Protein AF-A0A955VGW3-F1 (afdb_monomer)

Structure (mmCIF, N/CA/C/O backbone):
data_AF-A0A955VGW3-F1
#
_entry.id   AF-A0A955VGW3-F1
#
loop_
_atom_site.group_PDB
_atom_site.id
_atom_site.type_symbol
_atom_site.label_atom_id
_atom_site.label_alt_id
_atom_site.label_comp_id
_atom_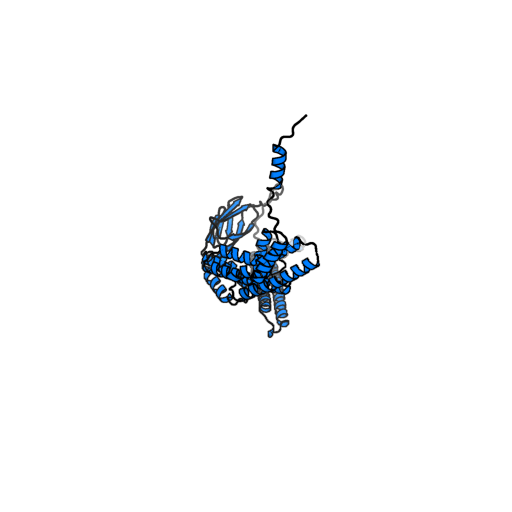site.label_asym_id
_atom_site.label_entity_id
_atom_site.label_seq_id
_atom_site.pdbx_PDB_ins_code
_atom_site.Cartn_x
_atom_site.Cartn_y
_atom_site.Cartn_z
_atom_site.occupancy
_atom_site.B_iso_or_equiv
_atom_site.auth_seq_id
_atom_site.auth_comp_id
_atom_site.auth_asym_id
_atom_site.auth_atom_id
_atom_site.pdbx_PDB_model_num
ATOM 1 N N . MET A 1 1 ? 86.461 21.185 -20.692 1.00 37.81 1 MET A N 1
ATOM 2 C CA . MET A 1 1 ? 85.484 20.681 -19.709 1.00 37.81 1 MET A CA 1
ATOM 3 C C . MET A 1 1 ? 84.380 19.924 -20.431 1.00 37.81 1 MET A C 1
ATOM 5 O O . MET A 1 1 ? 83.879 20.414 -21.428 1.00 37.81 1 MET A O 1
ATOM 9 N N . LEU A 1 2 ? 84.099 18.726 -19.913 1.00 38.25 2 LEU A N 1
ATOM 10 C CA . LEU A 1 2 ? 82.975 17.807 -20.135 1.00 38.25 2 LEU A CA 1
ATOM 11 C C . LEU A 1 2 ? 82.601 17.383 -21.570 1.00 38.25 2 LEU A C 1
ATOM 13 O O . LEU A 1 2 ? 81.795 17.998 -22.259 1.00 38.25 2 LEU A O 1
ATOM 17 N N . ARG A 1 3 ? 83.090 16.183 -21.918 1.00 46.25 3 ARG A N 1
ATOM 18 C CA . ARG A 1 3 ? 82.418 15.229 -22.808 1.00 46.25 3 ARG A CA 1
ATOM 19 C C . ARG A 1 3 ? 81.038 14.901 -22.223 1.00 46.25 3 ARG A C 1
ATOM 21 O O . ARG A 1 3 ? 80.956 14.165 -21.242 1.00 46.25 3 ARG A O 1
ATOM 28 N N . ILE A 1 4 ? 79.970 15.423 -22.820 1.00 45.78 4 ILE A N 1
ATOM 29 C CA . ILE A 1 4 ? 78.623 14.889 -22.592 1.00 45.78 4 ILE A CA 1
ATOM 30 C C . ILE A 1 4 ? 78.550 13.579 -23.374 1.00 45.78 4 ILE A C 1
ATOM 32 O O . ILE A 1 4 ? 78.709 13.530 -24.591 1.00 45.78 4 ILE A O 1
ATOM 36 N N . THR A 1 5 ? 78.439 12.503 -22.613 1.00 48.03 5 THR A N 1
ATOM 37 C CA . THR A 1 5 ? 78.493 11.114 -23.039 1.00 48.03 5 THR A CA 1
ATOM 38 C C . THR A 1 5 ? 77.333 10.759 -23.970 1.00 48.03 5 THR A C 1
ATOM 40 O O . THR A 1 5 ? 76.192 11.189 -23.794 1.00 48.03 5 THR A O 1
ATOM 43 N N . SER A 1 6 ? 77.630 9.895 -24.939 1.00 54.78 6 SER A N 1
ATOM 44 C CA . SER A 1 6 ? 76.727 9.282 -25.925 1.00 54.78 6 SER A CA 1
ATOM 45 C C . SER A 1 6 ? 75.498 8.562 -25.339 1.00 54.78 6 SER A C 1
ATOM 47 O O . SER A 1 6 ? 74.617 8.150 -26.089 1.00 54.78 6 SER A O 1
ATOM 49 N N . ALA A 1 7 ? 75.388 8.457 -24.013 1.00 50.22 7 ALA A N 1
ATOM 50 C CA . ALA A 1 7 ? 74.233 7.903 -23.318 1.00 50.22 7 ALA A CA 1
ATOM 51 C C . ALA A 1 7 ? 73.041 8.879 -23.235 1.00 50.22 7 ALA A C 1
ATOM 53 O O . ALA A 1 7 ? 71.896 8.433 -23.265 1.00 50.22 7 ALA A O 1
ATOM 54 N N . LEU A 1 8 ? 73.265 10.204 -23.190 1.00 46.81 8 LEU A N 1
ATOM 55 C CA . LEU A 1 8 ? 72.163 11.175 -23.058 1.00 46.81 8 LEU A CA 1
ATOM 56 C C . LEU A 1 8 ? 71.432 11.436 -24.388 1.00 46.81 8 LEU A C 1
ATOM 58 O O . LEU A 1 8 ? 70.220 11.647 -24.401 1.00 46.81 8 LEU A O 1
ATOM 62 N N . ALA A 1 9 ? 72.149 11.352 -25.513 1.00 46.56 9 ALA A N 1
ATOM 63 C CA . ALA A 1 9 ? 71.558 11.447 -26.850 1.00 46.56 9 ALA A CA 1
ATOM 64 C C . ALA A 1 9 ? 70.731 10.195 -27.197 1.00 46.56 9 ALA A C 1
ATOM 66 O O . ALA A 1 9 ? 69.656 10.310 -27.783 1.00 46.56 9 ALA A O 1
ATOM 67 N N . ALA A 1 10 ? 71.174 9.010 -26.758 1.00 46.72 10 ALA A N 1
ATOM 68 C CA . ALA A 1 10 ? 70.409 7.773 -26.895 1.00 46.72 10 ALA A CA 1
ATOM 69 C C . ALA A 1 10 ? 69.169 7.754 -25.979 1.00 46.72 10 ALA A C 1
ATOM 71 O O . ALA A 1 10 ? 68.106 7.308 -26.404 1.00 46.72 10 ALA A O 1
ATOM 72 N N . ALA A 1 11 ? 69.252 8.310 -24.764 1.00 45.69 11 ALA A N 1
ATOM 73 C CA . ALA A 1 11 ? 68.104 8.408 -23.860 1.00 45.69 11 ALA A CA 1
ATOM 74 C C . ALA A 1 11 ? 67.014 9.370 -24.373 1.00 45.69 11 ALA A C 1
ATOM 76 O O . ALA A 1 11 ? 65.832 9.063 -24.244 1.00 45.69 11 ALA A O 1
ATOM 77 N N . LEU A 1 12 ? 67.382 10.486 -25.019 1.00 46.25 12 LEU A N 1
ATOM 78 C CA . LEU A 1 12 ? 66.421 11.405 -25.649 1.00 46.25 12 LEU A CA 1
ATOM 79 C C . LEU A 1 12 ? 65.800 10.836 -26.936 1.00 46.25 12 LEU A C 1
ATOM 81 O O . LEU A 1 12 ? 64.633 11.105 -27.215 1.00 46.25 12 LEU A O 1
ATOM 85 N N . PHE A 1 13 ? 66.529 10.001 -27.683 1.00 44.50 13 PHE A N 1
ATOM 86 C CA . PHE A 1 13 ? 65.989 9.319 -28.866 1.00 44.50 13 PHE A CA 1
ATOM 87 C C . PHE A 1 13 ? 65.055 8.153 -28.494 1.00 44.50 13 PHE A C 1
ATOM 89 O O . PHE A 1 13 ? 64.045 7.930 -29.158 1.00 44.50 13 PHE A O 1
ATOM 96 N N . VAL A 1 14 ? 65.327 7.457 -27.382 1.00 45.41 14 VAL A N 1
ATOM 97 C CA . VAL A 1 14 ? 64.453 6.396 -26.849 1.00 45.41 14 VAL A CA 1
ATOM 98 C C . VAL A 1 14 ? 63.211 6.978 -26.153 1.00 45.41 14 VAL A C 1
ATOM 100 O O . VAL A 1 14 ? 62.120 6.442 -26.330 1.00 45.41 14 VAL A O 1
ATOM 103 N N . LEU A 1 15 ? 63.312 8.128 -25.469 1.00 40.94 15 LEU A N 1
ATOM 104 C CA . LEU A 1 15 ? 62.149 8.829 -24.891 1.00 40.94 15 LEU A CA 1
ATOM 105 C C . LEU A 1 15 ? 61.216 9.462 -25.940 1.00 40.94 15 LEU A C 1
ATOM 107 O O . LEU A 1 15 ? 60.044 9.692 -25.643 1.00 40.94 15 LEU A O 1
ATOM 111 N N . ALA A 1 16 ? 61.688 9.693 -27.169 1.00 38.00 16 ALA A N 1
ATOM 112 C CA . ALA A 1 16 ? 60.843 10.131 -28.282 1.00 38.00 16 ALA A CA 1
ATOM 113 C C . ALA A 1 16 ? 60.080 8.976 -28.968 1.00 38.00 16 ALA A C 1
ATOM 115 O O . ALA A 1 16 ? 59.099 9.232 -29.665 1.00 38.00 16 ALA A O 1
ATOM 116 N N . PHE A 1 17 ? 60.481 7.714 -28.752 1.00 42.09 17 PHE A N 1
ATOM 117 C CA . PHE A 1 17 ? 59.903 6.535 -29.420 1.00 42.09 17 PHE A CA 1
ATOM 118 C C . PHE A 1 17 ? 59.059 5.618 -28.521 1.00 42.09 17 PHE A C 1
ATOM 120 O O . PHE A 1 17 ? 58.492 4.637 -29.001 1.00 42.09 17 PHE A O 1
ATOM 127 N N . THR A 1 18 ? 58.897 5.954 -27.240 1.00 43.88 18 THR A N 1
ATOM 128 C CA . THR A 1 18 ? 57.990 5.251 -26.313 1.00 43.88 18 THR A CA 1
ATOM 129 C C . THR A 1 18 ? 56.827 6.123 -25.843 1.00 43.88 18 THR A C 1
ATOM 131 O O . THR A 1 18 ? 56.286 5.920 -24.757 1.00 43.88 18 THR A O 1
ATOM 134 N N . LEU A 1 19 ? 56.402 7.092 -26.656 1.00 42.25 19 LEU A N 1
ATOM 135 C CA . LEU A 1 19 ? 55.032 7.591 -26.575 1.00 42.25 19 LEU A CA 1
ATOM 136 C C . LEU A 1 19 ? 54.154 6.615 -27.365 1.00 42.25 19 LEU A C 1
ATOM 138 O O . LEU A 1 19 ? 54.437 6.381 -28.541 1.00 42.25 19 LEU A O 1
ATOM 142 N N . PRO A 1 20 ? 53.105 6.021 -26.768 1.00 40.38 20 PRO A N 1
ATOM 143 C CA . PRO A 1 20 ? 52.235 5.114 -27.494 1.00 40.38 20 PRO A CA 1
ATOM 144 C C . PRO A 1 20 ? 51.595 5.887 -28.648 1.00 40.38 20 PRO A C 1
ATOM 146 O O . PRO A 1 20 ? 50.755 6.769 -28.452 1.00 40.38 20 PRO A O 1
ATOM 149 N N . SER A 1 21 ? 51.998 5.548 -29.869 1.00 46.94 21 SER A N 1
ATOM 150 C CA . SER A 1 21 ? 51.426 6.004 -31.129 1.00 46.94 21 SER A CA 1
ATOM 151 C C . SER A 1 21 ? 50.028 5.403 -31.320 1.00 46.94 21 SER A C 1
ATOM 153 O O . SER A 1 21 ? 49.750 4.654 -32.246 1.00 46.94 21 SER A O 1
ATOM 155 N N . THR A 1 22 ? 49.094 5.738 -30.431 1.00 50.91 22 THR A N 1
ATOM 156 C CA . THR A 1 22 ? 47.669 5.408 -30.590 1.00 50.91 22 THR A CA 1
ATOM 157 C C . THR A 1 22 ? 46.856 6.593 -31.106 1.00 50.91 22 THR A C 1
ATOM 159 O O . THR A 1 22 ? 45.632 6.621 -30.969 1.00 50.91 22 THR A O 1
ATOM 162 N N . ALA A 1 23 ? 47.503 7.593 -31.707 1.00 54.22 23 ALA A N 1
ATOM 163 C CA . ALA A 1 23 ? 46.805 8.615 -32.472 1.00 54.22 23 ALA A CA 1
ATOM 164 C C . ALA A 1 23 ? 46.411 8.021 -33.835 1.00 54.22 23 ALA A C 1
ATOM 166 O O . ALA A 1 23 ? 47.112 8.191 -34.827 1.00 54.22 23 ALA A O 1
ATOM 167 N N . GLN A 1 24 ? 45.295 7.279 -33.875 1.00 66.44 24 GLN A N 1
ATOM 168 C CA . GLN A 1 24 ? 44.669 6.875 -35.140 1.00 66.44 24 GLN A CA 1
ATOM 169 C C . GLN A 1 24 ? 44.519 8.101 -36.041 1.00 66.44 24 GLN A C 1
ATOM 171 O O . GLN A 1 24 ? 43.949 9.113 -35.620 1.00 66.44 24 GLN A O 1
ATOM 176 N N . SER A 1 25 ? 45.014 8.002 -37.275 1.00 82.94 25 SER A N 1
ATOM 177 C CA . SER A 1 25 ? 44.898 9.087 -38.245 1.00 82.94 25 SER A CA 1
ATOM 178 C C . SER A 1 25 ? 43.420 9.382 -38.537 1.00 82.94 25 SER A C 1
ATOM 180 O O . SER A 1 25 ? 42.563 8.490 -38.547 1.00 82.94 25 SER A O 1
ATOM 182 N N . LEU A 1 26 ? 43.089 10.657 -38.764 1.00 84.44 26 LEU A N 1
ATOM 183 C CA . LEU A 1 26 ? 41.709 11.087 -39.021 1.00 84.44 26 LEU A CA 1
ATOM 184 C C . LEU A 1 26 ? 41.107 10.376 -40.249 1.00 84.44 26 LEU A C 1
ATOM 186 O O . LEU A 1 26 ? 39.920 10.044 -40.254 1.00 84.44 26 LEU A O 1
ATOM 190 N N . SER A 1 27 ? 41.926 10.099 -41.267 1.00 84.12 27 SER A N 1
ATOM 191 C CA . SER A 1 27 ? 41.539 9.355 -42.471 1.00 84.12 27 SER A CA 1
ATOM 192 C C . SER A 1 27 ? 41.157 7.905 -42.157 1.00 84.12 27 SER A C 1
ATOM 194 O O . SER A 1 27 ? 40.126 7.430 -42.642 1.00 84.12 27 SER A O 1
ATOM 196 N N . GLU A 1 28 ? 41.910 7.227 -41.286 1.00 90.31 28 GLU A N 1
ATOM 197 C CA . GLU A 1 28 ? 41.603 5.867 -40.830 1.00 90.31 28 GLU A CA 1
ATOM 198 C C . GLU A 1 28 ? 40.324 5.821 -39.977 1.00 90.31 28 GLU A C 1
ATOM 200 O O . GLU A 1 28 ? 39.488 4.926 -40.120 1.00 90.31 28 GLU A O 1
ATOM 205 N N . LEU A 1 29 ? 40.102 6.823 -39.121 1.00 89.38 29 LEU A N 1
ATOM 206 C CA . LEU A 1 29 ? 38.855 6.937 -38.362 1.00 89.38 29 LEU A CA 1
ATOM 207 C C . LEU A 1 29 ? 37.640 7.101 -39.282 1.00 89.38 29 LEU A C 1
ATOM 209 O O . LEU A 1 29 ? 36.600 6.474 -39.053 1.00 89.38 29 LEU A O 1
ATOM 213 N N . VAL A 1 30 ? 37.759 7.925 -40.326 1.00 89.44 30 VAL A N 1
ATOM 214 C CA . VAL A 1 30 ? 36.687 8.162 -41.303 1.00 89.44 30 VAL A CA 1
ATOM 215 C C . VAL A 1 30 ? 36.396 6.906 -42.126 1.00 89.44 30 VAL A C 1
ATOM 217 O O . VAL A 1 30 ? 35.219 6.584 -42.319 1.00 89.44 30 VAL A O 1
ATOM 220 N N . SER A 1 31 ? 37.420 6.181 -42.588 1.00 91.31 31 SER A N 1
ATOM 221 C CA . SER A 1 31 ? 37.232 4.943 -43.355 1.00 91.31 31 SER A CA 1
ATOM 222 C C . SER A 1 31 ? 36.554 3.862 -42.508 1.00 91.31 31 SER A C 1
ATOM 224 O O . SER A 1 31 ? 35.534 3.309 -42.927 1.00 91.31 31 SER A O 1
ATOM 226 N N . ARG A 1 32 ? 37.009 3.656 -41.263 1.00 95.00 32 ARG A N 1
ATOM 227 C CA . ARG A 1 32 ? 36.378 2.739 -40.298 1.00 95.00 32 ARG A CA 1
ATOM 228 C C . ARG A 1 32 ? 34.935 3.131 -39.983 1.00 95.00 32 ARG A C 1
ATOM 230 O O . ARG A 1 32 ? 34.067 2.263 -39.912 1.00 95.00 32 ARG A O 1
ATOM 237 N N . ALA A 1 33 ? 34.645 4.425 -39.820 1.00 91.56 33 ALA A N 1
ATOM 238 C CA . ALA A 1 33 ? 33.286 4.904 -39.560 1.00 91.56 33 ALA A CA 1
ATOM 239 C C . ALA A 1 33 ? 32.340 4.629 -40.739 1.00 91.56 33 ALA A C 1
ATOM 241 O O . ALA A 1 33 ? 31.207 4.189 -40.529 1.00 91.56 33 ALA A O 1
ATOM 242 N N . LYS A 1 34 ? 32.807 4.850 -41.976 1.00 92.88 34 LYS A N 1
ATOM 243 C CA . LYS A 1 34 ? 32.051 4.534 -43.197 1.00 92.88 34 LYS A CA 1
ATOM 244 C C . LYS A 1 34 ? 31.820 3.029 -43.335 1.00 92.88 34 LYS A C 1
ATOM 246 O O . LYS A 1 34 ? 30.683 2.623 -43.548 1.00 92.88 34 LYS A O 1
ATOM 251 N N . ALA A 1 35 ? 32.856 2.212 -43.140 1.00 94.00 35 ALA A N 1
ATOM 252 C CA . ALA A 1 35 ? 32.745 0.756 -43.192 1.00 94.00 35 ALA A CA 1
ATOM 253 C C . ALA A 1 35 ? 31.742 0.221 -42.155 1.00 94.00 35 ALA A C 1
ATOM 255 O O . ALA A 1 35 ? 30.851 -0.549 -42.502 1.00 94.00 35 ALA A O 1
ATOM 256 N N . ALA A 1 36 ? 31.819 0.699 -40.906 1.00 92.50 36 ALA A N 1
ATOM 257 C CA . ALA A 1 36 ? 30.884 0.333 -39.841 1.00 92.50 36 ALA A CA 1
ATOM 258 C C . ALA A 1 36 ? 29.436 0.727 -40.161 1.00 92.50 36 ALA A C 1
ATOM 260 O O . ALA A 1 36 ? 28.498 0.011 -39.821 1.00 92.50 36 ALA A O 1
ATOM 261 N N . ARG A 1 37 ? 29.233 1.870 -40.819 1.00 92.94 37 ARG A N 1
ATOM 262 C CA . ARG A 1 37 ? 27.903 2.285 -41.257 1.00 92.94 37 ARG A CA 1
ATOM 263 C C . ARG A 1 37 ? 27.379 1.403 -42.391 1.00 92.94 37 ARG A C 1
ATOM 265 O O . ARG A 1 37 ? 26.221 0.998 -42.335 1.00 92.94 37 ARG A O 1
ATOM 272 N N . ASN A 1 38 ? 28.206 1.122 -43.396 1.00 92.06 38 ASN A N 1
ATOM 273 C CA . ASN A 1 38 ? 27.819 0.335 -44.569 1.00 92.06 38 ASN A CA 1
ATOM 274 C C . ASN A 1 38 ? 27.501 -1.119 -44.202 1.00 92.06 38 ASN A C 1
ATOM 276 O O . ASN A 1 38 ? 26.586 -1.701 -44.769 1.00 92.06 38 ASN A O 1
ATOM 280 N N . SER A 1 39 ? 28.181 -1.674 -43.196 1.00 92.00 39 SER A N 1
ATOM 281 C CA . SER A 1 39 ? 27.855 -2.989 -42.631 1.00 92.00 39 SER A CA 1
ATOM 282 C C . SER A 1 39 ? 26.630 -2.984 -41.703 1.00 92.00 39 SER A C 1
ATOM 284 O O . SER A 1 39 ? 26.299 -4.004 -41.104 1.00 92.00 39 SER A O 1
ATOM 286 N N . GLY A 1 40 ? 25.954 -1.841 -41.531 1.00 88.69 40 GLY A N 1
ATOM 287 C CA . GLY A 1 40 ? 24.789 -1.703 -40.656 1.00 88.69 40 GLY A CA 1
ATOM 288 C C . GLY A 1 40 ? 25.117 -1.623 -39.159 1.00 88.69 40 GLY A C 1
ATOM 289 O O . GLY A 1 40 ? 24.202 -1.486 -38.341 1.00 88.69 40 GLY A O 1
ATOM 290 N N . ASN A 1 41 ? 26.398 -1.636 -38.768 1.00 94.12 41 ASN A N 1
ATOM 291 C CA . ASN A 1 41 ? 26.846 -1.482 -37.381 1.00 94.12 41 ASN A CA 1
ATOM 292 C C . ASN A 1 41 ? 26.807 -0.008 -36.932 1.00 94.12 41 ASN A C 1
ATOM 294 O O . ASN A 1 41 ? 27.818 0.657 -36.679 1.00 94.12 41 ASN A O 1
ATOM 298 N N . CYS A 1 42 ? 25.583 0.508 -36.818 1.00 93.56 42 CYS A N 1
ATOM 299 C CA . CYS A 1 42 ? 25.302 1.900 -36.486 1.00 93.56 42 CYS A CA 1
ATOM 300 C C . CYS A 1 42 ? 25.828 2.318 -35.098 1.00 93.56 42 CYS A C 1
ATOM 302 O O . CYS A 1 42 ? 26.162 3.486 -34.909 1.00 93.56 42 CYS A O 1
ATOM 304 N N . GLU A 1 43 ? 25.949 1.401 -34.132 1.00 93.00 43 GLU A N 1
ATOM 305 C CA . GLU A 1 43 ? 26.497 1.711 -32.800 1.00 93.00 43 GLU A CA 1
ATOM 306 C C . GLU A 1 43 ? 27.994 2.027 -32.860 1.00 93.00 43 GLU A C 1
ATOM 308 O O . GLU A 1 43 ? 28.468 3.000 -32.263 1.00 93.00 43 GLU A O 1
ATOM 313 N N . LEU A 1 44 ? 28.755 1.224 -33.608 1.00 94.50 44 LEU A N 1
ATOM 314 C CA . LEU A 1 44 ? 30.167 1.490 -33.855 1.00 94.50 44 LEU A CA 1
ATOM 315 C C . LEU A 1 44 ? 30.342 2.762 -34.694 1.00 94.50 44 LEU A C 1
ATOM 317 O O . LEU A 1 44 ? 31.150 3.620 -34.333 1.00 94.50 44 LEU A O 1
ATOM 321 N N . ALA A 1 45 ? 29.535 2.931 -35.745 1.00 94.12 45 ALA A N 1
ATOM 322 C CA . ALA A 1 45 ? 29.578 4.115 -36.598 1.00 94.12 45 ALA A CA 1
ATOM 323 C C . ALA A 1 45 ? 29.343 5.410 -35.800 1.00 94.12 45 ALA A C 1
ATOM 325 O O . ALA A 1 45 ? 30.126 6.350 -35.914 1.00 94.12 45 ALA A O 1
ATOM 326 N N . ILE A 1 46 ? 28.328 5.461 -34.926 1.00 94.31 46 ILE A N 1
ATOM 327 C CA . ILE A 1 46 ? 28.057 6.633 -34.075 1.00 94.31 46 ILE A CA 1
ATOM 328 C C . ILE A 1 46 ? 29.234 6.924 -33.139 1.00 94.31 46 ILE A C 1
ATOM 330 O O . ILE A 1 46 ? 29.604 8.090 -32.976 1.00 94.31 46 ILE A O 1
ATOM 334 N N . ARG A 1 47 ? 29.837 5.898 -32.522 1.00 94.38 47 ARG A N 1
ATOM 335 C CA . ARG A 1 47 ? 31.007 6.080 -31.646 1.00 94.38 47 ARG A CA 1
ATOM 336 C C . ARG A 1 47 ? 32.185 6.692 -32.404 1.00 94.38 47 ARG A C 1
ATOM 338 O O . ARG A 1 47 ? 32.780 7.649 -31.911 1.00 94.38 47 ARG A O 1
ATOM 345 N N . LEU A 1 48 ? 32.480 6.195 -33.605 1.00 94.50 48 LEU A N 1
ATOM 346 C CA . LEU A 1 48 ? 33.563 6.708 -34.447 1.00 94.50 48 LEU A CA 1
ATOM 347 C C . LEU A 1 48 ? 33.265 8.122 -34.965 1.00 94.50 48 LEU A C 1
ATOM 349 O O . LEU A 1 48 ? 34.097 9.014 -34.824 1.00 94.50 48 LEU A O 1
ATOM 353 N N . TYR A 1 49 ? 32.048 8.385 -35.444 1.00 94.19 49 TYR A N 1
ATOM 354 C CA . TYR A 1 49 ? 31.632 9.722 -35.873 1.00 94.19 49 TYR A CA 1
ATOM 355 C C . TYR A 1 49 ? 31.658 10.755 -34.737 1.00 94.19 49 TYR A C 1
ATOM 357 O O . TYR A 1 49 ? 32.023 11.906 -34.966 1.00 94.19 49 TYR A O 1
ATOM 365 N N . ARG A 1 50 ? 31.337 10.372 -33.492 1.00 94.44 50 ARG A N 1
ATOM 366 C CA . ARG A 1 50 ? 31.497 11.255 -32.321 1.00 94.44 50 ARG A CA 1
ATOM 367 C C . ARG A 1 50 ? 32.966 11.591 -32.048 1.00 94.44 50 ARG A C 1
ATOM 369 O O . ARG A 1 50 ? 33.235 12.730 -31.678 1.00 94.44 50 ARG A O 1
ATOM 376 N N . LYS A 1 51 ? 33.896 10.644 -32.236 1.00 94.25 51 LYS A N 1
ATOM 377 C CA . LYS A 1 51 ? 35.345 10.905 -32.128 1.00 94.25 51 LYS A CA 1
ATOM 378 C C . LYS A 1 51 ? 35.809 11.880 -33.213 1.00 94.25 51 LYS A C 1
ATOM 380 O O . LYS A 1 51 ? 36.392 12.904 -32.878 1.00 94.25 51 LYS A O 1
ATOM 385 N N . ILE A 1 52 ? 35.437 11.629 -34.471 1.00 92.38 52 ILE A N 1
ATOM 386 C CA . ILE A 1 52 ? 35.746 12.508 -35.614 1.00 92.38 52 ILE A CA 1
ATOM 387 C C . ILE A 1 52 ? 35.225 13.929 -35.358 1.00 92.38 52 ILE A C 1
ATOM 389 O O . ILE A 1 52 ? 35.964 14.899 -35.481 1.00 92.38 52 ILE A O 1
ATOM 393 N N . ARG A 1 53 ? 33.968 14.069 -34.915 1.00 93.56 53 ARG A N 1
ATOM 394 C CA . ARG A 1 53 ? 33.351 15.380 -34.647 1.00 93.56 53 ARG A CA 1
ATOM 395 C C . ARG A 1 53 ? 34.073 16.193 -33.561 1.00 93.56 53 ARG A C 1
ATOM 397 O O . ARG A 1 53 ? 33.967 17.415 -33.581 1.00 93.56 53 ARG A O 1
ATOM 404 N N . ARG A 1 54 ? 34.756 15.538 -32.612 1.00 92.50 54 ARG A N 1
ATOM 405 C CA . ARG A 1 54 ? 35.558 16.205 -31.568 1.00 92.50 54 ARG A CA 1
ATOM 406 C C . ARG A 1 54 ? 36.923 16.669 -32.078 1.00 92.50 54 ARG A C 1
ATOM 408 O O . ARG A 1 54 ? 37.442 17.635 -31.545 1.00 92.50 54 ARG A O 1
ATOM 415 N N . GLN A 1 55 ? 37.487 15.978 -33.068 1.00 91.44 55 GLN A N 1
ATOM 416 C CA . GLN A 1 55 ? 38.825 16.255 -33.604 1.00 91.44 55 GLN A CA 1
ATOM 417 C C . GLN A 1 55 ? 38.819 17.269 -34.755 1.00 91.44 55 GLN A C 1
ATOM 419 O O . GLN A 1 55 ? 39.828 17.911 -35.013 1.00 91.44 55 GLN A O 1
ATOM 424 N N . VAL A 1 56 ? 37.693 17.422 -35.454 1.00 90.44 56 VAL A N 1
ATOM 425 C CA . VAL A 1 56 ? 37.568 18.351 -36.583 1.00 90.44 56 VAL A CA 1
ATOM 426 C C . VAL A 1 56 ? 37.095 19.720 -36.096 1.00 90.44 56 VAL A C 1
ATOM 428 O O . VAL A 1 56 ? 36.151 19.789 -35.312 1.00 90.44 56 VAL A O 1
ATOM 431 N N . ALA A 1 57 ? 37.705 20.808 -36.576 1.00 91.00 57 ALA A N 1
ATOM 432 C CA . ALA A 1 57 ? 37.266 22.180 -36.296 1.00 91.00 57 ALA A CA 1
ATOM 433 C C . ALA A 1 57 ? 36.178 22.666 -37.272 1.00 91.00 57 ALA A C 1
ATOM 435 O O . ALA A 1 57 ? 35.222 23.311 -36.832 1.00 91.00 57 ALA A O 1
ATOM 436 N N . ASP A 1 58 ? 36.288 22.269 -38.545 1.00 91.38 58 ASP A N 1
ATOM 437 C CA . ASP A 1 58 ? 35.448 22.711 -39.660 1.00 91.38 58 ASP A CA 1
ATOM 438 C C . ASP A 1 58 ? 33.932 22.496 -39.419 1.00 91.38 58 ASP A C 1
ATOM 440 O O . ASP A 1 58 ? 33.494 21.376 -39.105 1.00 91.38 58 ASP A O 1
ATOM 444 N N . PRO A 1 59 ? 33.104 23.548 -39.562 1.00 90.69 59 PRO A N 1
ATOM 445 C CA . PRO A 1 59 ? 31.669 23.473 -39.308 1.00 90.69 59 PRO A CA 1
ATOM 446 C C . PRO A 1 59 ? 30.897 22.646 -40.352 1.00 90.69 59 PRO A C 1
ATOM 448 O O . PRO A 1 59 ? 29.946 21.951 -39.980 1.00 90.69 59 PRO A O 1
ATOM 451 N N . GLY A 1 60 ? 31.307 22.646 -41.623 1.00 90.50 60 GLY A N 1
ATOM 452 C CA . GLY A 1 60 ? 30.666 21.872 -42.693 1.00 90.50 60 GLY A CA 1
ATOM 453 C C . GLY A 1 60 ? 30.858 20.362 -42.520 1.00 90.50 60 GLY A C 1
ATOM 454 O O . GLY A 1 60 ? 29.911 19.571 -42.637 1.00 90.50 60 GLY A O 1
ATOM 455 N N . ILE A 1 61 ? 32.061 19.944 -42.124 1.00 86.94 61 ILE A N 1
ATOM 456 C CA . ILE A 1 61 ? 32.368 18.551 -41.788 1.00 86.94 61 ILE A CA 1
ATOM 457 C C . ILE A 1 61 ? 31.611 18.140 -40.520 1.00 86.94 61 ILE A C 1
ATOM 459 O O . ILE A 1 61 ? 30.998 17.068 -40.493 1.00 86.94 61 ILE A O 1
ATOM 463 N N . LYS A 1 62 ? 31.560 18.995 -39.485 1.00 89.69 62 LYS A N 1
ATOM 464 C CA . LYS A 1 62 ? 30.750 18.737 -38.277 1.00 89.69 62 LYS A CA 1
ATOM 465 C C . LYS A 1 62 ? 29.270 18.536 -38.607 1.00 89.69 62 LYS A C 1
ATOM 467 O O . LYS A 1 62 ? 28.655 17.624 -38.043 1.00 89.69 62 LYS A O 1
ATOM 472 N N . ALA A 1 63 ? 28.706 19.343 -39.506 1.00 90.56 63 ALA A N 1
ATOM 473 C CA . ALA A 1 63 ? 27.320 19.215 -39.953 1.00 90.56 63 ALA A CA 1
ATOM 474 C C . ALA A 1 63 ? 27.087 17.892 -40.700 1.00 90.56 63 ALA A C 1
ATOM 476 O O . ALA A 1 63 ? 26.160 17.147 -40.372 1.00 90.56 63 ALA A O 1
ATOM 477 N N . THR A 1 64 ? 27.984 17.536 -41.624 1.00 91.44 64 THR A N 1
ATOM 478 C CA . THR A 1 64 ? 27.920 16.278 -42.386 1.00 91.44 64 THR A CA 1
ATOM 479 C C . THR A 1 64 ? 27.990 15.055 -41.471 1.00 91.44 64 THR A C 1
ATOM 481 O O . THR A 1 64 ? 27.161 14.146 -41.564 1.00 91.44 64 THR A O 1
ATOM 484 N N . VAL A 1 65 ? 28.937 15.045 -40.529 1.00 90.81 65 VAL A N 1
ATOM 485 C CA . VAL A 1 65 ? 29.067 13.996 -39.509 1.00 90.81 65 VAL A CA 1
ATOM 486 C C . VAL A 1 65 ? 27.819 13.945 -38.620 1.00 90.81 65 VAL A C 1
ATOM 488 O O . VAL A 1 65 ? 27.319 12.862 -38.317 1.00 90.81 65 VAL A O 1
ATOM 491 N N . GLY A 1 66 ? 27.261 15.102 -38.253 1.00 89.62 66 GLY A N 1
ATOM 492 C CA . GLY A 1 66 ? 25.996 15.214 -37.527 1.00 89.62 66 GLY A CA 1
ATOM 493 C C . GLY A 1 66 ? 24.825 14.549 -38.256 1.00 89.62 66 GLY A C 1
ATOM 494 O O . GLY A 1 66 ? 24.111 13.750 -37.646 1.00 89.62 66 GLY A O 1
ATOM 495 N N . LYS A 1 67 ? 24.677 14.799 -39.564 1.00 92.19 67 LYS A N 1
ATOM 496 C CA . LYS A 1 67 ? 23.660 14.154 -40.411 1.00 92.19 67 LYS A CA 1
ATOM 497 C C . LYS A 1 67 ? 23.835 12.633 -40.434 1.00 92.19 67 LYS A C 1
ATOM 499 O O . LYS A 1 67 ? 22.868 11.910 -40.207 1.00 92.19 67 LYS A O 1
ATOM 504 N N . ARG A 1 68 ? 25.069 12.133 -40.598 1.00 92.19 68 ARG A N 1
ATOM 505 C CA . ARG A 1 68 ? 25.348 10.680 -40.592 1.00 92.19 68 ARG A CA 1
ATOM 506 C C . ARG A 1 68 ? 25.040 10.021 -39.246 1.00 92.19 68 ARG A C 1
ATOM 508 O O . ARG A 1 68 ? 24.501 8.915 -39.214 1.00 92.19 68 ARG A O 1
ATOM 515 N N . ILE A 1 69 ? 25.328 10.705 -38.135 1.00 91.56 69 ILE A N 1
ATOM 516 C CA . ILE A 1 69 ? 24.925 10.260 -36.793 1.00 91.56 69 ILE A CA 1
ATOM 517 C C . ILE A 1 69 ? 23.395 10.202 -36.688 1.00 91.56 69 ILE A C 1
ATOM 519 O O . ILE A 1 69 ? 22.869 9.230 -36.150 1.00 91.56 69 ILE A O 1
ATOM 523 N N . GLY A 1 70 ? 22.682 11.213 -37.195 1.00 89.56 70 GLY A N 1
ATOM 524 C CA . GLY A 1 70 ? 21.216 11.255 -37.211 1.00 89.56 70 GLY A CA 1
ATOM 525 C C . GLY A 1 70 ? 20.591 10.088 -37.980 1.00 89.56 70 GLY A C 1
ATOM 526 O O . GLY A 1 70 ? 19.710 9.412 -37.455 1.00 89.56 70 GLY A O 1
ATOM 527 N N . GLU A 1 71 ? 21.110 9.790 -39.173 1.00 91.31 71 GLU A N 1
ATOM 528 C CA . GLU A 1 71 ? 20.686 8.648 -39.998 1.00 91.31 71 GLU A CA 1
ATOM 529 C C . GLU A 1 71 ? 20.873 7.312 -39.248 1.00 91.31 71 GLU A C 1
ATOM 531 O O . GLU A 1 71 ? 19.943 6.513 -39.146 1.00 91.31 71 GLU A O 1
ATOM 536 N N . CYS A 1 72 ? 22.043 7.097 -38.632 1.00 92.50 72 CYS A N 1
ATOM 537 C CA . CYS A 1 72 ? 22.315 5.892 -37.837 1.00 92.50 72 CYS A CA 1
ATOM 538 C C . CYS A 1 72 ? 21.410 5.790 -36.596 1.00 92.50 72 CYS A C 1
ATOM 540 O O . CYS A 1 72 ? 20.946 4.703 -36.248 1.00 92.50 72 CYS A O 1
ATOM 542 N N . ARG A 1 73 ? 21.127 6.918 -35.929 1.00 93.25 73 ARG A N 1
ATOM 543 C CA . ARG A 1 73 ? 20.204 6.977 -34.784 1.00 93.25 73 ARG A CA 1
ATOM 544 C C . ARG A 1 73 ? 18.789 6.568 -35.175 1.00 93.25 73 ARG A C 1
ATOM 546 O O . ARG A 1 73 ? 18.177 5.792 -34.451 1.00 93.25 73 ARG A O 1
ATOM 553 N N . ALA A 1 74 ? 18.292 7.041 -36.317 1.00 90.25 74 ALA A N 1
ATOM 554 C CA . ALA A 1 74 ? 16.965 6.683 -36.810 1.00 90.25 74 ALA A CA 1
ATOM 555 C C . ALA A 1 74 ? 16.841 5.172 -37.084 1.00 90.25 74 ALA A C 1
ATOM 557 O O . ALA A 1 74 ? 15.845 4.554 -36.700 1.00 90.25 74 ALA A O 1
ATOM 558 N N . LEU A 1 75 ? 17.876 4.556 -37.671 1.00 91.50 75 LEU A N 1
ATOM 559 C CA . LEU A 1 75 ? 17.922 3.109 -37.905 1.00 91.50 75 LEU A CA 1
ATOM 560 C C . LEU A 1 75 ? 17.940 2.308 -36.595 1.00 91.50 75 LEU A C 1
ATOM 562 O O . LEU A 1 75 ? 17.165 1.362 -36.442 1.00 91.50 75 LEU A O 1
ATOM 566 N N . LEU A 1 76 ? 18.772 2.709 -35.627 1.00 92.69 76 LEU A N 1
ATOM 567 C CA . LEU A 1 76 ? 18.818 2.065 -34.310 1.00 92.69 76 LEU A CA 1
ATOM 568 C C . LEU A 1 76 ? 17.500 2.225 -33.553 1.00 92.69 76 LEU A C 1
ATOM 570 O O . LEU A 1 76 ? 17.020 1.259 -32.967 1.00 92.69 76 LEU A O 1
ATOM 574 N N . TYR A 1 77 ? 16.879 3.404 -33.607 1.00 91.00 77 TYR A N 1
ATOM 575 C CA . TYR A 1 77 ? 15.565 3.625 -33.014 1.00 91.00 77 TYR A CA 1
ATOM 576 C C . TYR A 1 77 ? 14.517 2.687 -33.620 1.00 91.00 77 TYR A C 1
ATOM 578 O O . TYR A 1 77 ? 13.821 2.020 -32.864 1.00 91.00 77 TYR A O 1
ATOM 586 N N . LYS A 1 78 ? 14.445 2.561 -34.955 1.00 91.38 78 LYS A N 1
ATOM 587 C CA . LYS A 1 78 ? 13.514 1.641 -35.639 1.00 91.38 78 LYS A CA 1
ATOM 588 C C . LYS A 1 78 ? 13.760 0.175 -35.257 1.00 91.38 78 LYS A C 1
ATOM 590 O O . LYS A 1 78 ? 12.813 -0.580 -35.023 1.00 91.38 78 LYS A O 1
ATOM 595 N N . LYS A 1 79 ? 15.029 -0.233 -35.153 1.00 91.81 79 LYS A N 1
ATOM 596 C CA . LYS A 1 79 ? 15.416 -1.579 -34.703 1.00 91.81 79 LYS A CA 1
ATOM 597 C C . LYS A 1 79 ? 14.964 -1.837 -33.265 1.00 91.81 79 LYS A C 1
ATOM 599 O O . LYS A 1 79 ? 14.299 -2.831 -32.999 1.00 91.81 79 LYS A O 1
ATOM 604 N N . TYR A 1 80 ? 15.291 -0.944 -32.335 1.00 91.50 80 TYR A N 1
ATOM 605 C CA . TYR A 1 80 ? 14.976 -1.151 -30.924 1.00 91.50 80 TYR A CA 1
ATOM 606 C C . TYR A 1 80 ? 13.485 -0.976 -30.614 1.00 91.50 80 TYR A C 1
ATOM 608 O O . TYR A 1 80 ? 12.945 -1.749 -29.829 1.00 91.50 80 TYR A O 1
ATOM 616 N N . SER A 1 81 ? 12.783 -0.041 -31.259 1.00 87.25 81 SER A N 1
ATOM 617 C CA . SER A 1 81 ? 11.340 0.146 -31.059 1.00 87.25 81 SER A CA 1
ATOM 618 C C . SER A 1 81 ? 10.519 -1.049 -31.554 1.00 87.25 81 SER A C 1
ATOM 620 O O . SER A 1 81 ? 9.595 -1.480 -30.865 1.00 87.25 81 SER A O 1
ATOM 622 N N . SER A 1 82 ? 10.891 -1.642 -32.694 1.00 88.94 82 SER A N 1
ATOM 623 C CA . SER A 1 82 ? 10.240 -2.857 -33.204 1.00 88.94 82 SER A CA 1
ATOM 624 C C . SER A 1 82 ? 10.510 -4.086 -32.331 1.00 88.94 82 SER A C 1
ATOM 626 O O . SER A 1 82 ? 9.599 -4.882 -32.107 1.00 88.94 82 SER A O 1
ATOM 628 N N . LEU A 1 83 ? 11.718 -4.222 -31.772 1.00 89.81 83 LEU A N 1
ATOM 629 C CA . LEU A 1 83 ? 12.027 -5.275 -30.798 1.00 89.81 83 LEU A CA 1
ATOM 630 C C . LEU A 1 83 ? 11.197 -5.124 -29.517 1.00 89.81 83 LEU A C 1
ATOM 632 O O . LEU A 1 83 ? 10.607 -6.098 -29.056 1.00 89.81 83 LEU A O 1
ATOM 636 N N . VAL A 1 84 ? 11.093 -3.905 -28.979 1.00 87.88 84 VAL A N 1
ATOM 637 C CA . VAL A 1 84 ? 10.270 -3.609 -27.792 1.00 87.88 84 VAL A CA 1
ATOM 638 C C . VAL A 1 84 ? 8.799 -3.960 -28.020 1.00 87.88 84 VAL A C 1
ATOM 640 O O . VAL A 1 84 ? 8.143 -4.436 -27.097 1.00 87.88 84 VAL A O 1
ATOM 643 N N . ALA A 1 85 ? 8.274 -3.760 -29.233 1.00 84.00 85 ALA A N 1
ATOM 644 C CA . ALA A 1 85 ? 6.886 -4.089 -29.558 1.00 84.00 85 ALA A CA 1
ATOM 645 C C . ALA A 1 85 ? 6.585 -5.599 -29.500 1.00 84.00 85 ALA A C 1
ATOM 647 O O . ALA A 1 85 ? 5.441 -5.978 -29.269 1.00 84.00 85 ALA A O 1
ATOM 648 N N . ARG A 1 86 ? 7.600 -6.455 -29.685 1.00 87.88 86 ARG A N 1
ATOM 649 C CA . ARG A 1 86 ? 7.461 -7.922 -29.721 1.00 87.88 86 ARG A CA 1
ATOM 650 C C . ARG A 1 86 ? 7.863 -8.613 -28.414 1.00 87.88 86 ARG A C 1
ATOM 652 O O . ARG A 1 86 ? 7.643 -9.809 -28.269 1.00 87.88 86 ARG A O 1
ATOM 659 N N . GLN A 1 87 ? 8.490 -7.895 -27.484 1.00 90.31 87 GLN A N 1
ATOM 660 C CA . GLN A 1 87 ? 9.010 -8.462 -26.238 1.00 90.31 87 GLN A CA 1
ATOM 661 C C . GLN A 1 87 ? 8.014 -8.325 -25.080 1.00 90.31 87 GLN A C 1
ATOM 663 O O . GLN A 1 87 ? 7.322 -7.312 -24.949 1.00 90.31 87 GLN A O 1
ATOM 668 N N . SER A 1 88 ? 8.002 -9.325 -24.192 1.00 89.31 88 SER A N 1
ATOM 669 C CA . SER A 1 88 ? 7.375 -9.203 -22.874 1.00 89.31 88 SER A CA 1
ATOM 670 C C . SER A 1 88 ? 8.103 -8.156 -22.030 1.00 89.31 88 SER A C 1
ATOM 672 O O . SER A 1 88 ? 9.287 -7.873 -22.247 1.00 89.31 88 SER A O 1
ATOM 674 N N . CYS A 1 89 ? 7.408 -7.579 -21.050 1.00 86.62 89 CYS A N 1
ATOM 675 C CA . CYS A 1 89 ? 7.964 -6.493 -20.250 1.00 86.62 89 CYS A CA 1
ATOM 676 C C . CYS A 1 89 ? 9.253 -6.870 -19.500 1.00 86.62 89 CYS A C 1
ATOM 678 O O . CYS A 1 89 ? 10.136 -6.021 -19.403 1.00 86.62 89 CYS A O 1
ATOM 680 N N . ASP A 1 90 ? 9.426 -8.130 -19.087 1.00 83.94 90 ASP A N 1
ATOM 681 C CA . ASP A 1 90 ? 10.651 -8.603 -18.421 1.00 83.94 90 ASP A CA 1
ATOM 682 C C . ASP A 1 90 ? 11.901 -8.472 -19.302 1.00 83.94 90 ASP A C 1
ATOM 684 O O . ASP A 1 90 ? 12.968 -8.082 -18.832 1.00 83.94 90 ASP A O 1
ATOM 688 N N . LYS A 1 91 ? 11.770 -8.756 -20.603 1.00 87.12 91 LYS A N 1
ATOM 689 C CA . LYS A 1 91 ? 12.876 -8.665 -21.572 1.00 87.12 91 LYS A CA 1
ATOM 690 C C . LYS A 1 91 ? 12.988 -7.269 -22.188 1.00 87.12 91 LYS A C 1
ATOM 692 O O . LYS A 1 91 ? 14.075 -6.848 -22.572 1.00 87.12 91 LYS A O 1
ATOM 697 N N . ALA A 1 92 ? 11.877 -6.537 -22.261 1.00 89.25 92 ALA A N 1
ATOM 698 C CA . ALA A 1 92 ? 11.810 -5.250 -22.938 1.00 89.25 92 ALA A CA 1
ATOM 699 C C . ALA A 1 92 ? 12.569 -4.126 -22.219 1.00 89.25 92 ALA A C 1
ATOM 701 O O . ALA A 1 92 ? 12.925 -3.152 -22.874 1.00 89.25 92 ALA A O 1
ATOM 702 N N . LEU A 1 93 ? 12.818 -4.212 -20.905 1.00 90.12 93 LEU A N 1
ATOM 703 C CA . LEU A 1 93 ? 13.420 -3.109 -20.138 1.00 90.12 93 LEU A CA 1
ATOM 704 C C . LEU A 1 93 ? 14.822 -2.723 -20.618 1.00 90.12 93 LEU A C 1
ATOM 706 O O . LEU A 1 93 ? 15.085 -1.539 -20.828 1.00 90.12 93 LEU A O 1
ATOM 710 N N . THR A 1 94 ? 15.688 -3.704 -20.861 1.00 88.94 94 THR A N 1
ATOM 711 C CA . THR A 1 94 ? 17.049 -3.462 -21.364 1.00 88.94 94 THR A CA 1
ATOM 712 C C . THR A 1 94 ? 17.016 -2.915 -22.795 1.00 88.94 94 THR A C 1
ATOM 714 O O . THR A 1 94 ? 17.732 -1.972 -23.137 1.00 88.94 94 THR A O 1
ATOM 717 N N . THR A 1 95 ? 16.117 -3.438 -23.631 1.00 91.31 95 THR A N 1
ATOM 718 C CA . THR A 1 95 ? 15.890 -2.958 -25.001 1.00 91.31 95 THR A CA 1
ATOM 719 C C . THR A 1 95 ? 15.330 -1.527 -25.023 1.00 91.31 95 THR A C 1
ATOM 721 O O . THR A 1 95 ? 15.714 -0.722 -25.870 1.00 91.31 95 THR A O 1
ATOM 724 N N . LEU A 1 96 ? 14.456 -1.176 -24.076 1.00 90.56 96 LEU A N 1
ATOM 725 C CA . LEU A 1 96 ? 13.876 0.160 -23.913 1.00 90.56 96 LEU A CA 1
ATOM 726 C C . LEU A 1 96 ? 14.926 1.200 -23.522 1.00 90.56 96 LEU A C 1
ATOM 728 O O . LEU A 1 96 ? 14.885 2.319 -24.029 1.00 90.56 96 LEU A O 1
ATOM 732 N N . GLU A 1 97 ? 15.872 0.849 -22.651 1.00 91.12 97 GLU A N 1
ATOM 733 C CA . GLU A 1 97 ? 16.990 1.730 -22.292 1.00 91.12 97 GLU A CA 1
ATOM 734 C C . GLU A 1 97 ? 17.851 2.061 -23.512 1.00 91.12 97 GLU A C 1
ATOM 736 O O . GLU A 1 97 ? 18.147 3.233 -23.755 1.00 91.12 97 GLU A O 1
ATOM 741 N N . ARG A 1 98 ? 18.142 1.057 -24.349 1.00 90.19 98 ARG A N 1
ATOM 742 C CA . ARG A 1 98 ? 18.821 1.272 -25.634 1.00 90.19 98 ARG A CA 1
ATOM 743 C C . ARG A 1 98 ? 17.987 2.130 -26.587 1.00 90.19 98 ARG A C 1
ATOM 745 O O . ARG A 1 98 ? 18.506 3.075 -27.172 1.00 90.19 98 ARG A O 1
ATOM 752 N N . ALA A 1 99 ? 16.684 1.872 -26.712 1.00 89.25 99 ALA A N 1
ATOM 753 C CA . ALA A 1 99 ? 15.790 2.674 -27.553 1.00 89.25 99 ALA A CA 1
ATOM 754 C C . ALA A 1 99 ? 15.750 4.156 -27.125 1.00 89.25 99 ALA A C 1
ATOM 756 O O . ALA A 1 99 ? 15.709 5.051 -27.972 1.00 89.25 99 ALA A O 1
ATOM 757 N N . LEU A 1 100 ? 15.788 4.423 -25.814 1.00 92.06 100 LEU A N 1
ATOM 758 C CA . LEU A 1 100 ? 15.788 5.771 -25.244 1.00 92.06 100 LEU A CA 1
ATOM 759 C C . LEU A 1 100 ? 17.059 6.560 -25.577 1.00 92.06 100 LEU A C 1
ATOM 761 O O . LEU A 1 100 ? 16.982 7.782 -25.725 1.00 92.06 100 LEU A O 1
ATOM 765 N N . GLU A 1 101 ? 18.209 5.895 -25.707 1.00 91.06 101 GLU A N 1
ATOM 766 C CA . GLU A 1 101 ? 19.474 6.536 -26.092 1.00 91.06 101 GLU A CA 1
ATOM 767 C C . GLU A 1 101 ? 19.414 7.125 -27.513 1.00 91.06 101 GLU A C 1
ATOM 769 O O . GLU A 1 101 ? 19.979 8.191 -27.789 1.00 91.06 101 GLU A O 1
ATOM 774 N N . TYR A 1 102 ? 18.694 6.449 -28.411 1.00 91.06 102 TYR A N 1
ATOM 775 C CA . TYR A 1 102 ? 18.623 6.781 -29.835 1.00 91.06 102 TYR A CA 1
ATOM 776 C C . TYR A 1 102 ? 17.331 7.503 -30.243 1.00 91.06 102 TYR A C 1
ATOM 778 O O . TYR A 1 102 ? 17.113 7.726 -31.432 1.00 91.06 102 TYR A O 1
ATOM 786 N N . ALA A 1 103 ? 16.487 7.894 -29.284 1.00 89.00 103 ALA A N 1
ATOM 787 C CA . ALA A 1 103 ? 15.217 8.560 -29.559 1.00 89.00 103 ALA A CA 1
ATOM 788 C C . ALA A 1 103 ? 15.408 9.854 -30.392 1.00 89.00 103 ALA A C 1
ATOM 790 O O . ALA A 1 103 ? 16.199 10.717 -29.998 1.00 89.00 103 ALA A O 1
ATOM 791 N N . PRO A 1 104 ? 14.686 10.020 -31.521 1.00 86.31 104 PRO A N 1
ATOM 792 C CA . PRO A 1 104 ? 14.932 11.112 -32.467 1.00 86.31 104 PRO A CA 1
ATOM 793 C C . PRO A 1 104 ? 14.424 12.475 -31.981 1.00 86.31 104 PRO A C 1
ATOM 795 O O . PRO A 1 104 ? 14.965 13.507 -32.365 1.00 86.31 104 PRO A O 1
ATOM 798 N N . ASN A 1 105 ? 13.386 12.499 -31.142 1.00 88.88 105 ASN A N 1
ATOM 799 C CA . ASN A 1 105 ? 12.776 13.722 -30.628 1.00 88.88 105 ASN A CA 1
ATOM 800 C C . ASN A 1 105 ? 12.202 13.510 -29.214 1.00 88.88 105 ASN A C 1
ATOM 802 O O . ASN A 1 105 ? 12.149 12.387 -28.699 1.00 88.88 105 ASN A O 1
ATOM 806 N N . LYS A 1 106 ? 11.777 14.605 -28.568 1.00 88.88 106 LYS A N 1
ATOM 807 C CA . LYS A 1 106 ? 11.212 14.574 -27.207 1.00 88.88 106 LYS A CA 1
ATOM 808 C C . LYS A 1 106 ? 9.958 13.693 -27.119 1.00 88.88 106 LYS A C 1
ATOM 810 O O . LYS A 1 106 ? 9.837 12.935 -26.162 1.00 88.88 106 LYS A O 1
ATOM 815 N N . SER A 1 107 ? 9.090 13.733 -28.133 1.00 84.88 107 SER A N 1
ATOM 816 C CA . SER A 1 107 ? 7.854 12.935 -28.192 1.00 84.88 107 SER A CA 1
ATOM 817 C C . SER A 1 107 ? 8.132 11.423 -28.200 1.00 84.88 107 SER A C 1
ATOM 819 O O . SER A 1 107 ? 7.642 10.691 -27.342 1.00 84.88 107 SER A O 1
ATOM 821 N N . ALA A 1 108 ? 9.020 10.956 -29.082 1.00 84.19 108 ALA A N 1
ATOM 822 C CA . ALA A 1 108 ? 9.447 9.560 -29.157 1.00 84.19 108 ALA A CA 1
ATOM 823 C C . ALA A 1 108 ? 10.147 9.092 -27.874 1.00 84.19 108 ALA A C 1
ATOM 825 O O . ALA A 1 108 ? 9.996 7.947 -27.449 1.00 84.19 108 ALA A O 1
ATOM 826 N N . ARG A 1 109 ? 10.913 9.977 -27.225 1.00 87.94 109 ARG A N 1
ATOM 827 C CA . ARG A 1 109 ? 11.510 9.683 -25.919 1.00 87.94 109 ARG A CA 1
ATOM 828 C C . ARG A 1 109 ? 10.429 9.528 -24.849 1.00 87.94 109 ARG A C 1
ATOM 830 O O . ARG A 1 109 ? 10.506 8.607 -24.042 1.00 87.94 109 ARG A O 1
ATOM 837 N N . GLN A 1 110 ? 9.419 10.393 -24.847 1.00 86.75 110 GLN A N 1
ATOM 838 C CA . GLN A 1 110 ? 8.327 10.358 -23.878 1.00 86.75 110 GLN A CA 1
ATOM 839 C C . GLN A 1 110 ? 7.463 9.100 -24.023 1.00 86.75 110 GLN A C 1
ATOM 841 O O . GLN A 1 110 ? 7.160 8.468 -23.011 1.00 86.75 110 GLN A O 1
ATOM 846 N N . SER A 1 111 ? 7.140 8.672 -25.246 1.00 83.69 111 SER A N 1
ATOM 847 C CA . SER A 1 111 ? 6.389 7.428 -25.474 1.00 83.69 111 SER A CA 1
ATOM 848 C C . SER A 1 111 ? 7.162 6.186 -25.007 1.00 83.69 111 SER A C 1
ATOM 850 O O . SER A 1 111 ? 6.601 5.318 -24.334 1.00 83.69 111 SER A O 1
ATOM 852 N N . LEU A 1 112 ? 8.477 6.127 -25.254 1.00 88.75 112 LEU A N 1
ATOM 853 C CA . LEU A 1 112 ? 9.340 5.062 -24.732 1.00 88.75 112 LEU A CA 1
ATOM 854 C C . LEU A 1 112 ? 9.440 5.086 -23.200 1.00 88.75 112 LEU A C 1
ATOM 856 O O . L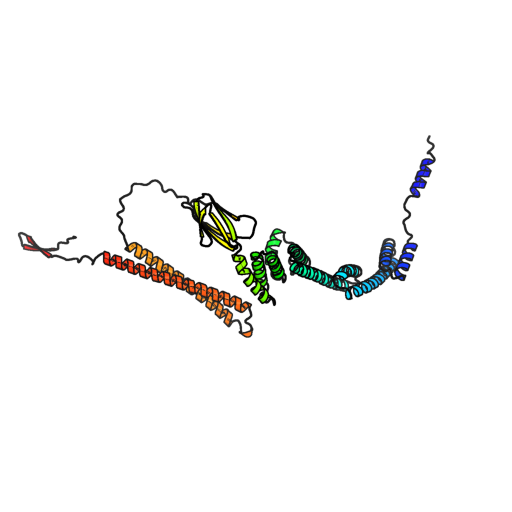EU A 1 112 ? 9.389 4.031 -22.567 1.00 88.75 112 LEU A O 1
ATOM 860 N N . LEU A 1 113 ? 9.547 6.270 -22.586 1.00 87.81 113 LEU A N 1
ATOM 861 C CA . LEU A 1 113 ? 9.546 6.416 -21.126 1.00 87.81 113 LEU A CA 1
ATOM 862 C C . LEU A 1 113 ? 8.226 5.932 -20.520 1.00 87.81 113 LEU A C 1
ATOM 864 O O . LEU A 1 113 ? 8.244 5.222 -19.517 1.00 87.81 113 LEU A O 1
ATOM 868 N N . GLN A 1 114 ? 7.090 6.257 -21.141 1.00 86.56 114 GLN A N 1
ATOM 869 C CA . GLN A 1 114 ? 5.780 5.758 -20.721 1.00 86.56 114 GLN A CA 1
ATOM 870 C C . GLN A 1 114 ? 5.703 4.230 -20.822 1.00 86.56 114 GLN A C 1
ATOM 872 O O . GLN A 1 114 ? 5.259 3.581 -19.873 1.00 86.56 114 GLN A O 1
ATOM 877 N N . ARG A 1 115 ? 6.190 3.634 -21.921 1.00 87.19 115 ARG A N 1
ATOM 878 C CA . ARG A 1 115 ? 6.247 2.171 -22.075 1.00 87.19 115 ARG A CA 1
ATOM 879 C C . ARG A 1 115 ? 7.151 1.521 -21.027 1.00 87.19 115 ARG A C 1
ATOM 881 O O . ARG A 1 115 ? 6.756 0.527 -20.426 1.00 87.19 115 ARG A O 1
ATOM 888 N N . ARG A 1 116 ? 8.321 2.105 -20.754 1.00 90.06 116 ARG A N 1
ATOM 889 C CA . ARG A 1 116 ? 9.240 1.650 -19.700 1.00 90.06 116 ARG A CA 1
ATOM 890 C C . ARG A 1 116 ? 8.598 1.704 -18.324 1.00 90.06 116 ARG A C 1
ATOM 892 O O . ARG A 1 116 ? 8.659 0.722 -17.596 1.00 90.06 116 ARG A O 1
ATOM 899 N N . ASN A 1 117 ? 7.953 2.815 -17.987 1.00 85.56 117 ASN A N 1
ATOM 900 C CA . ASN A 1 117 ? 7.267 2.971 -16.709 1.00 85.56 117 ASN A CA 1
ATOM 901 C C . ASN A 1 117 ? 6.127 1.950 -16.563 1.00 85.56 117 ASN A C 1
ATOM 903 O O . ASN A 1 117 ? 5.974 1.365 -15.494 1.00 85.56 117 ASN A O 1
ATOM 907 N N . ARG A 1 118 ? 5.382 1.670 -17.645 1.00 86.06 118 ARG A N 1
ATOM 908 C CA . ARG A 1 118 ? 4.368 0.604 -17.673 1.00 86.06 118 ARG A CA 1
ATOM 909 C C . ARG A 1 118 ? 4.987 -0.767 -17.381 1.00 86.06 118 ARG A C 1
ATOM 911 O O . ARG A 1 118 ? 4.521 -1.437 -16.469 1.00 86.06 118 ARG A O 1
ATOM 918 N N . CYS A 1 119 ? 6.059 -1.141 -18.082 1.00 89.69 119 CYS A N 1
ATOM 919 C CA . CYS A 1 119 ? 6.715 -2.435 -17.878 1.00 89.69 119 CYS A CA 1
ATOM 920 C C . CYS A 1 119 ? 7.342 -2.589 -16.487 1.00 89.69 119 CYS A C 1
ATOM 922 O O . CYS A 1 119 ? 7.214 -3.636 -15.864 1.00 89.69 119 CYS A O 1
ATOM 924 N N . GLN A 1 120 ? 7.977 -1.539 -15.960 1.00 88.88 120 GLN A N 1
ATOM 925 C CA . GLN A 1 120 ? 8.532 -1.559 -14.602 1.00 88.88 120 GLN A CA 1
ATOM 926 C C . GLN A 1 120 ? 7.441 -1.709 -13.539 1.00 88.88 120 GLN A C 1
ATOM 928 O O . GLN A 1 120 ? 7.653 -2.374 -12.527 1.00 88.88 120 GLN A O 1
ATOM 933 N N . ARG A 1 121 ? 6.275 -1.093 -13.754 1.00 85.38 121 ARG A N 1
ATOM 934 C CA . ARG A 1 121 ? 5.127 -1.259 -12.865 1.00 85.38 121 ARG A CA 1
ATOM 935 C C . ARG A 1 121 ? 4.588 -2.684 -12.916 1.00 85.38 121 ARG A C 1
ATOM 937 O O . ARG A 1 121 ? 4.372 -3.264 -11.862 1.00 85.38 121 ARG A O 1
ATOM 944 N N . GLU A 1 122 ? 4.411 -3.243 -14.108 1.00 87.94 122 GLU A N 1
ATOM 945 C CA . GLU A 1 122 ? 3.953 -4.624 -14.296 1.00 87.94 122 GLU A CA 1
ATOM 946 C C . GLU A 1 122 ? 4.880 -5.625 -13.594 1.00 87.94 122 GLU A C 1
ATOM 948 O O . GLU A 1 122 ? 4.413 -6.446 -12.813 1.00 87.94 122 GLU A O 1
ATOM 953 N N . GLN A 1 123 ? 6.198 -5.478 -13.758 1.00 88.62 123 GLN A N 1
ATOM 954 C CA . GLN A 1 123 ? 7.186 -6.327 -13.090 1.00 88.62 123 GLN A CA 1
ATOM 955 C C . GLN A 1 123 ? 7.073 -6.267 -11.555 1.00 88.62 123 GLN A C 1
ATOM 957 O O . GLN A 1 123 ? 7.120 -7.298 -10.881 1.00 88.62 123 GLN A O 1
ATOM 962 N N . LEU A 1 124 ? 6.895 -5.068 -10.987 1.00 85.69 124 LEU A N 1
ATOM 963 C CA . LEU A 1 124 ? 6.711 -4.897 -9.542 1.00 85.69 124 LEU A CA 1
ATOM 964 C C . LEU A 1 124 ? 5.362 -5.444 -9.056 1.00 85.69 124 LEU A C 1
ATOM 966 O O . LEU A 1 124 ? 5.301 -6.034 -7.982 1.00 85.69 124 LEU A O 1
ATOM 970 N N . GLU A 1 125 ? 4.287 -5.284 -9.828 1.00 84.81 125 GLU A N 1
ATOM 971 C CA . GLU A 1 125 ? 2.974 -5.848 -9.490 1.00 84.81 125 GLU A CA 1
ATOM 972 C C . GLU A 1 125 ? 2.995 -7.386 -9.523 1.00 84.81 125 GLU A C 1
ATOM 974 O O . GLU A 1 125 ? 2.443 -8.026 -8.624 1.00 84.81 125 GLU A O 1
ATOM 979 N N . THR A 1 126 ? 3.710 -7.982 -10.480 1.00 87.31 126 THR A N 1
ATOM 980 C CA . THR A 1 126 ? 3.973 -9.427 -10.516 1.00 87.31 126 THR A CA 1
ATOM 981 C C . THR A 1 126 ? 4.787 -9.867 -9.303 1.00 87.31 126 THR A C 1
ATOM 983 O O . THR A 1 126 ? 4.409 -10.829 -8.639 1.00 87.31 126 THR A O 1
ATOM 986 N N . ALA A 1 127 ? 5.848 -9.138 -8.940 1.00 86.25 127 ALA A N 1
ATOM 987 C CA . ALA A 1 127 ? 6.644 -9.437 -7.747 1.00 86.25 127 ALA A CA 1
ATOM 988 C C . ALA A 1 127 ? 5.805 -9.394 -6.457 1.00 86.25 127 ALA A C 1
ATOM 990 O O . ALA A 1 127 ? 5.928 -10.284 -5.617 1.00 86.25 127 ALA A O 1
ATOM 991 N N . VAL A 1 128 ? 4.905 -8.412 -6.331 1.00 84.81 128 VAL A N 1
ATOM 992 C CA . VAL A 1 128 ? 3.933 -8.325 -5.231 1.00 84.81 128 VAL A CA 1
ATOM 993 C C . VAL A 1 128 ? 3.015 -9.548 -5.211 1.00 84.81 128 VAL A C 1
ATOM 995 O O . VAL A 1 128 ? 2.846 -10.159 -4.158 1.00 84.81 128 VAL A O 1
ATOM 998 N N . SER A 1 129 ? 2.440 -9.932 -6.354 1.00 83.19 129 SER A N 1
ATOM 999 C CA . SER A 1 129 ? 1.569 -11.112 -6.446 1.00 83.19 129 SER A CA 1
ATOM 1000 C C . SER A 1 129 ? 2.298 -12.391 -6.028 1.00 83.19 129 SER A C 1
ATOM 1002 O O . SER A 1 129 ? 1.778 -13.166 -5.223 1.00 83.19 129 SER A O 1
ATOM 1004 N N . THR A 1 130 ? 3.524 -12.586 -6.515 1.00 87.75 130 THR A N 1
ATOM 1005 C CA . THR A 1 130 ? 4.358 -13.744 -6.179 1.00 87.75 130 THR A CA 1
ATOM 1006 C C . THR A 1 130 ? 4.705 -13.773 -4.694 1.00 87.75 130 THR A C 1
ATOM 1008 O O . THR A 1 130 ? 4.539 -14.815 -4.071 1.00 87.75 130 THR A O 1
ATOM 1011 N N . ALA A 1 131 ? 5.091 -12.635 -4.105 1.00 81.50 131 ALA A N 1
ATOM 1012 C CA . ALA A 1 131 ? 5.413 -12.537 -2.680 1.00 81.50 131 ALA A CA 1
ATOM 1013 C C . ALA A 1 131 ? 4.206 -12.856 -1.779 1.00 81.50 131 ALA A C 1
ATOM 1015 O O . ALA A 1 131 ? 4.339 -13.545 -0.770 1.00 81.50 131 ALA A O 1
ATOM 1016 N N . VAL A 1 132 ? 3.002 -12.420 -2.167 1.00 80.00 132 VAL A N 1
ATOM 1017 C CA . VAL A 1 132 ? 1.765 -12.782 -1.454 1.00 80.00 132 VAL A CA 1
ATOM 1018 C C . VAL A 1 132 ? 1.491 -14.281 -1.548 1.00 80.00 132 VAL A C 1
ATOM 1020 O O . VAL A 1 132 ? 1.092 -14.884 -0.556 1.00 80.00 132 VAL A O 1
ATOM 1023 N N . LYS A 1 133 ? 1.682 -14.888 -2.727 1.00 80.38 133 LYS A N 1
ATOM 1024 C CA . LYS A 1 133 ? 1.467 -16.330 -2.924 1.00 80.38 133 LYS A CA 1
ATOM 1025 C C . LYS A 1 133 ? 2.474 -17.174 -2.143 1.00 80.38 133 LYS A C 1
ATOM 1027 O O . LYS A 1 133 ? 2.085 -18.207 -1.613 1.00 80.38 133 LYS A O 1
ATOM 1032 N N . SER A 1 134 ? 3.728 -16.732 -2.054 1.00 83.12 134 SER A N 1
ATOM 1033 C CA . SER A 1 134 ? 4.783 -17.429 -1.313 1.00 83.12 134 SER A CA 1
ATOM 1034 C C . SER A 1 134 ? 4.776 -17.146 0.194 1.00 83.12 134 SER A C 1
ATOM 1036 O O . SER A 1 134 ? 5.517 -17.795 0.922 1.00 83.12 134 SER A O 1
ATOM 1038 N N . GLY A 1 135 ? 3.979 -16.181 0.672 1.00 78.00 135 GLY A N 1
ATOM 1039 C CA . GLY A 1 135 ? 3.982 -15.752 2.077 1.00 78.00 135 GLY A CA 1
ATOM 1040 C C . GLY A 1 135 ? 5.235 -14.976 2.503 1.00 78.00 135 GLY A C 1
ATOM 1041 O O . GLY A 1 135 ? 5.460 -14.782 3.695 1.00 78.00 135 GLY A O 1
ATOM 1042 N N . ASP A 1 136 ? 6.039 -14.511 1.544 1.00 83.12 136 ASP A N 1
ATOM 1043 C CA . ASP A 1 136 ? 7.277 -13.768 1.793 1.00 83.12 136 ASP A CA 1
ATOM 1044 C C . ASP A 1 136 ? 6.963 -12.279 2.018 1.00 83.12 136 ASP A C 1
ATOM 1046 O O . ASP A 1 136 ? 6.923 -11.458 1.092 1.00 83.12 136 ASP A O 1
ATOM 1050 N N . CYS A 1 137 ? 6.672 -11.931 3.272 1.00 78.56 137 CYS A N 1
ATOM 1051 C CA . CYS A 1 137 ? 6.244 -10.580 3.637 1.00 78.56 137 CYS A CA 1
ATOM 1052 C C . CYS A 1 137 ? 7.353 -9.534 3.565 1.00 78.56 137 CYS A C 1
ATOM 1054 O O . CYS A 1 137 ? 7.055 -8.355 3.342 1.00 78.56 137 CYS A O 1
ATOM 1056 N N . ASP A 1 138 ? 8.613 -9.941 3.689 1.00 78.88 138 ASP A N 1
ATOM 1057 C CA . ASP A 1 138 ? 9.744 -9.029 3.555 1.00 78.88 138 ASP A CA 1
ATOM 1058 C C . ASP A 1 138 ? 9.891 -8.614 2.093 1.00 78.88 138 ASP A C 1
ATOM 1060 O O . ASP A 1 138 ? 9.922 -7.419 1.778 1.00 78.88 138 ASP A O 1
ATOM 1064 N N . ARG A 1 139 ? 9.832 -9.584 1.173 1.00 81.38 139 ARG A N 1
ATOM 1065 C CA . ARG A 1 139 ? 9.838 -9.315 -0.267 1.00 81.38 139 ARG A CA 1
ATOM 1066 C C . ARG A 1 139 ? 8.616 -8.522 -0.722 1.00 81.38 139 ARG A C 1
ATOM 1068 O O . ARG A 1 139 ? 8.745 -7.645 -1.583 1.00 81.38 139 ARG A O 1
ATOM 1075 N N . LEU A 1 140 ? 7.440 -8.773 -0.140 1.00 81.56 140 LEU A N 1
ATOM 1076 C CA . LEU A 1 140 ? 6.241 -7.964 -0.379 1.00 81.56 140 LEU A CA 1
ATOM 1077 C C . LEU A 1 140 ? 6.477 -6.504 0.024 1.00 81.56 140 LEU A C 1
ATOM 1079 O O . LEU A 1 140 ? 6.199 -5.594 -0.758 1.00 81.56 140 LEU A O 1
ATOM 1083 N N . THR A 1 141 ? 7.014 -6.278 1.222 1.00 78.44 141 THR A N 1
ATOM 1084 C CA . THR A 1 141 ? 7.268 -4.934 1.754 1.00 78.44 141 THR A CA 1
ATOM 1085 C C . THR A 1 141 ? 8.289 -4.187 0.900 1.00 78.44 141 THR A C 1
ATOM 1087 O O . THR A 1 141 ? 8.044 -3.041 0.518 1.00 78.44 141 THR A O 1
ATOM 1090 N N . GLN A 1 142 ? 9.380 -4.851 0.511 1.00 82.06 142 GLN A N 1
ATOM 1091 C CA . GLN A 1 142 ? 10.381 -4.299 -0.405 1.00 82.06 142 GLN A CA 1
ATOM 1092 C C . GLN A 1 142 ? 9.771 -3.933 -1.767 1.00 82.06 142 GLN A C 1
ATOM 1094 O O . GLN A 1 142 ? 9.981 -2.827 -2.268 1.00 82.06 142 GLN A O 1
ATOM 1099 N N . SER A 1 143 ? 8.960 -4.823 -2.347 1.00 81.94 143 SER A N 1
ATOM 1100 C CA . SER A 1 143 ? 8.330 -4.597 -3.656 1.00 81.94 143 SER A CA 1
ATOM 1101 C C . SER A 1 143 ? 7.322 -3.443 -3.618 1.00 81.94 143 SER A C 1
ATOM 1103 O O . SER A 1 143 ? 7.285 -2.612 -4.528 1.00 81.94 143 SER A O 1
ATOM 1105 N N . LEU A 1 144 ? 6.534 -3.337 -2.542 1.00 80.56 144 LEU A N 1
ATOM 1106 C CA . LEU A 1 144 ? 5.594 -2.232 -2.337 1.00 80.56 144 LEU A CA 1
ATOM 1107 C C . LEU A 1 144 ? 6.305 -0.900 -2.085 1.00 80.56 144 LEU A C 1
ATOM 1109 O O . LEU A 1 144 ? 5.864 0.131 -2.600 1.00 80.56 144 LEU A O 1
ATOM 1113 N N . ALA A 1 145 ? 7.413 -0.906 -1.340 1.00 77.00 145 ALA A N 1
ATOM 1114 C CA . ALA A 1 145 ? 8.244 0.277 -1.145 1.00 77.00 145 ALA A CA 1
ATOM 1115 C C . ALA A 1 145 ? 8.828 0.766 -2.479 1.00 77.00 145 ALA A C 1
ATOM 1117 O O . ALA A 1 145 ? 8.710 1.949 -2.805 1.00 77.00 145 ALA A O 1
ATOM 1118 N N . ALA A 1 146 ? 9.367 -0.143 -3.297 1.00 79.44 146 ALA A N 1
ATOM 1119 C CA . ALA A 1 146 ? 9.880 0.181 -4.626 1.00 79.44 146 ALA A CA 1
ATOM 1120 C C . ALA A 1 146 ? 8.790 0.761 -5.544 1.00 79.44 146 ALA A C 1
ATOM 1122 O O . ALA A 1 146 ? 9.014 1.778 -6.206 1.00 79.44 146 ALA A O 1
ATOM 1123 N N . LEU A 1 147 ? 7.589 0.169 -5.548 1.00 79.50 147 LEU A N 1
ATOM 1124 C CA . LEU A 1 147 ? 6.451 0.657 -6.334 1.00 79.50 147 LEU A CA 1
ATOM 1125 C C . LEU A 1 147 ? 6.030 2.066 -5.897 1.00 79.50 147 LEU A C 1
ATOM 1127 O O . LEU A 1 147 ? 5.769 2.920 -6.742 1.00 79.50 147 LEU A O 1
ATOM 1131 N N . ARG A 1 148 ? 6.044 2.337 -4.589 1.00 71.25 148 ARG A N 1
ATOM 1132 C CA . ARG A 1 148 ? 5.708 3.645 -4.019 1.00 71.25 148 ARG A CA 1
ATOM 1133 C C . ARG A 1 148 ? 6.717 4.731 -4.385 1.00 71.25 148 ARG A C 1
ATOM 1135 O O . ARG A 1 148 ? 6.310 5.825 -4.762 1.00 71.25 148 ARG A O 1
ATOM 1142 N N . VAL A 1 149 ? 8.011 4.443 -4.246 1.00 75.69 149 VAL A N 1
ATOM 1143 C CA . VAL A 1 149 ? 9.084 5.410 -4.535 1.00 75.69 149 VAL A CA 1
ATOM 1144 C C . VAL A 1 149 ? 9.114 5.745 -6.024 1.00 75.69 149 VAL A C 1
ATOM 1146 O O . VAL A 1 149 ? 9.281 6.901 -6.401 1.00 75.69 149 VAL A O 1
ATOM 1149 N N . LYS A 1 150 ? 8.925 4.736 -6.878 1.00 74.75 150 LYS A N 1
ATOM 1150 C CA . LYS A 1 150 ? 9.071 4.878 -8.328 1.00 74.75 150 LYS A CA 1
ATOM 1151 C C . LYS A 1 150 ? 7.810 5.397 -9.023 1.00 74.75 150 LYS A C 1
ATOM 1153 O O . LYS A 1 150 ? 7.917 6.034 -10.068 1.00 74.75 150 LYS A O 1
ATOM 1158 N N . PHE A 1 151 ? 6.631 5.144 -8.449 1.00 73.44 151 PHE A N 1
ATOM 1159 C CA . PHE A 1 151 ? 5.331 5.525 -9.010 1.00 73.44 151 PHE A CA 1
ATOM 1160 C C . PHE A 1 151 ? 4.430 6.177 -7.947 1.00 73.44 151 PHE A C 1
ATOM 1162 O O . PHE A 1 151 ? 3.427 5.587 -7.533 1.00 73.44 151 PHE A O 1
ATOM 1169 N N . PRO A 1 152 ? 4.764 7.394 -7.482 1.00 62.06 152 PRO A N 1
ATOM 1170 C CA . PRO A 1 152 ? 3.947 8.091 -6.498 1.00 62.06 152 PRO A CA 1
ATOM 1171 C C . PRO A 1 152 ? 2.562 8.428 -7.071 1.00 62.06 152 PRO A C 1
ATOM 1173 O O . PRO A 1 152 ? 2.430 8.894 -8.200 1.00 62.06 152 PRO A O 1
ATOM 1176 N N . ALA A 1 153 ? 1.514 8.212 -6.270 1.00 49.31 153 ALA A N 1
ATOM 1177 C CA . ALA A 1 153 ? 0.125 8.477 -6.660 1.00 49.31 153 ALA A CA 1
ATOM 1178 C C . ALA A 1 153 ? -0.236 9.978 -6.712 1.00 49.31 153 ALA A C 1
ATOM 1180 O O . ALA A 1 153 ? -1.280 10.323 -7.262 1.00 49.31 153 ALA A O 1
ATOM 1181 N N . SER A 1 154 ? 0.613 10.849 -6.149 1.00 44.00 154 SER A N 1
ATOM 1182 C CA . SER A 1 154 ? 0.491 12.310 -6.194 1.00 44.00 154 SER A CA 1
ATOM 1183 C C . SER A 1 154 ? 1.873 12.962 -6.351 1.00 44.00 154 SER A C 1
ATOM 1185 O O . SER A 1 154 ? 2.803 12.541 -5.661 1.00 44.00 154 SER A O 1
ATOM 1187 N N . PRO A 1 155 ? 2.014 14.025 -7.168 1.00 44.97 155 PRO A N 1
ATOM 1188 C CA . PRO A 1 155 ? 3.276 14.758 -7.343 1.00 44.97 155 PRO A CA 1
ATOM 1189 C C . PRO A 1 155 ? 3.797 15.455 -6.072 1.00 44.97 155 PRO A C 1
ATOM 1191 O O . PRO A 1 155 ? 4.971 15.790 -5.999 1.00 44.97 155 PRO A O 1
ATOM 1194 N N . LEU A 1 156 ? 2.946 15.652 -5.059 1.00 40.94 156 LEU A N 1
ATOM 1195 C CA . LEU A 1 156 ? 3.241 16.393 -3.820 1.00 40.94 156 LEU A CA 1
ATOM 1196 C C . LEU A 1 156 ? 4.117 15.636 -2.792 1.00 40.94 156 LEU A C 1
ATOM 1198 O O . LEU A 1 156 ? 4.205 16.050 -1.642 1.00 40.94 156 LEU A O 1
ATOM 1202 N N . LEU A 1 157 ? 4.733 14.506 -3.156 1.00 44.69 157 LEU A N 1
ATOM 1203 C CA . LEU A 1 157 ? 5.425 13.596 -2.224 1.00 44.69 157 LEU A CA 1
ATOM 1204 C C . LEU A 1 157 ? 6.956 13.548 -2.411 1.00 44.69 157 LEU A C 1
ATOM 1206 O O . LEU A 1 157 ? 7.560 12.477 -2.384 1.00 44.69 157 LEU A O 1
ATOM 1210 N N . GLN A 1 158 ? 7.603 14.705 -2.534 1.00 44.66 158 GLN A N 1
ATOM 1211 C CA . GLN A 1 158 ? 9.055 14.848 -2.340 1.00 44.66 158 GLN A CA 1
ATOM 1212 C C . GLN A 1 158 ? 9.361 15.942 -1.303 1.00 44.66 158 GLN A C 1
ATOM 1214 O O . GLN A 1 158 ? 8.618 16.916 -1.233 1.00 44.66 158 GLN A O 1
ATOM 1219 N N . PRO A 1 159 ? 10.505 15.875 -0.595 1.00 49.53 159 PRO A N 1
ATOM 1220 C CA . PRO A 1 159 ? 11.014 14.782 0.224 1.00 49.53 159 PRO A CA 1
ATOM 1221 C C . PRO A 1 159 ? 10.708 15.080 1.708 1.00 49.53 159 PRO A C 1
ATOM 1223 O O . PRO A 1 159 ? 11.234 16.028 2.285 1.00 49.53 159 PRO A O 1
ATOM 1226 N N . LEU A 1 160 ? 9.867 14.273 2.357 1.00 42.62 160 LEU A N 1
ATOM 1227 C CA . LEU A 1 160 ? 9.622 14.406 3.800 1.00 42.62 160 LEU A CA 1
ATOM 1228 C C . LEU A 1 160 ? 10.564 13.488 4.591 1.00 42.62 160 LEU A C 1
ATOM 1230 O O . LEU A 1 160 ? 10.821 12.353 4.188 1.00 42.62 160 LEU A O 1
ATOM 1234 N N . ARG A 1 161 ? 11.078 14.001 5.720 1.00 47.41 161 ARG A N 1
ATOM 1235 C CA . ARG A 1 161 ? 11.989 13.311 6.654 1.00 47.41 161 ARG A CA 1
ATOM 1236 C C . ARG A 1 161 ? 11.450 11.933 7.066 1.00 47.41 161 ARG A C 1
ATOM 1238 O O . ARG A 1 161 ? 10.251 11.762 7.287 1.00 47.41 161 ARG A O 1
ATOM 1245 N N . SER A 1 162 ? 12.364 10.977 7.237 1.00 53.25 162 SER A N 1
ATOM 1246 C CA . SER A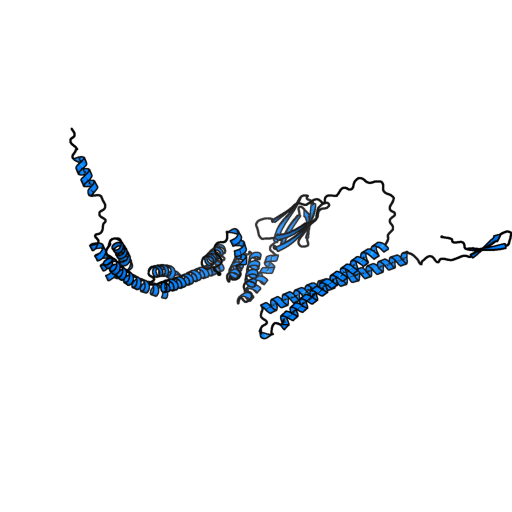 1 162 ? 12.117 9.537 7.434 1.00 53.25 162 SER A CA 1
ATOM 1247 C C . SER A 1 162 ? 11.060 9.174 8.490 1.00 53.25 162 SER A C 1
ATOM 1249 O O . SER A 1 162 ? 10.231 8.306 8.231 1.00 53.25 162 SER A O 1
ATOM 1251 N N . GLN A 1 163 ? 11.014 9.853 9.641 1.00 48.75 163 GLN A N 1
ATOM 1252 C CA . GLN A 1 163 ? 10.030 9.551 10.697 1.00 48.75 163 GLN A CA 1
ATOM 1253 C C . GLN A 1 163 ? 8.614 10.083 10.415 1.00 48.75 163 GLN A C 1
ATOM 1255 O O . GLN A 1 163 ? 7.625 9.429 10.750 1.00 48.75 163 GLN A O 1
ATOM 1260 N N . GLN A 1 164 ? 8.485 11.243 9.762 1.00 45.59 164 GLN A N 1
ATOM 1261 C CA . GLN A 1 164 ? 7.181 11.751 9.311 1.00 45.59 164 GLN A CA 1
ATOM 1262 C C . GLN A 1 164 ? 6.681 10.973 8.095 1.00 45.59 164 GLN A C 1
ATOM 1264 O O . GLN A 1 164 ? 5.474 10.766 7.956 1.00 45.59 164 GLN A O 1
ATOM 1269 N N . LEU A 1 165 ? 7.608 10.467 7.274 1.00 45.72 165 LEU A N 1
ATOM 1270 C CA . LEU A 1 165 ? 7.319 9.567 6.170 1.00 45.72 165 LEU A CA 1
ATOM 1271 C C . LEU A 1 165 ? 6.579 8.332 6.691 1.00 45.72 165 LEU A C 1
ATOM 1273 O O . LEU A 1 165 ? 5.497 8.060 6.208 1.00 45.72 165 LEU A O 1
ATOM 1277 N N . GLU A 1 166 ? 7.037 7.634 7.728 1.00 44.44 166 GLU A N 1
ATOM 1278 C CA . GLU A 1 166 ? 6.375 6.415 8.228 1.00 44.44 166 GLU A CA 1
ATOM 1279 C C . GLU A 1 166 ? 4.936 6.643 8.752 1.00 44.44 166 GLU A C 1
ATOM 1281 O O . GLU A 1 166 ? 4.014 5.892 8.429 1.00 44.44 166 GLU A O 1
ATOM 1286 N N . GLN A 1 167 ? 4.679 7.739 9.474 1.00 46.09 167 GLN A N 1
ATOM 1287 C CA . GLN A 1 167 ? 3.328 8.038 9.978 1.00 46.09 167 GLN A CA 1
ATOM 1288 C C . GLN A 1 167 ? 2.388 8.632 8.912 1.00 46.09 167 GLN A C 1
ATOM 1290 O O . GLN A 1 167 ? 1.201 8.289 8.877 1.00 46.09 167 GLN A O 1
ATOM 1295 N N . GLN A 1 168 ? 2.882 9.484 8.005 1.00 42.78 168 GLN A N 1
ATOM 1296 C CA . GLN A 1 168 ? 2.088 9.991 6.878 1.00 42.78 168 GLN A CA 1
ATOM 1297 C C . GLN A 1 168 ? 1.966 8.975 5.737 1.00 42.78 168 GLN A C 1
ATOM 1299 O O . GLN A 1 168 ? 0.987 9.036 4.998 1.00 42.78 168 GLN A O 1
ATOM 1304 N N . THR A 1 169 ? 2.878 8.008 5.597 1.00 42.94 169 THR A N 1
ATOM 1305 C CA . THR A 1 169 ? 2.827 6.946 4.573 1.00 42.94 169 THR A CA 1
ATOM 1306 C C . THR A 1 169 ? 1.682 5.975 4.813 1.00 42.94 169 THR A C 1
ATOM 1308 O O . THR A 1 169 ? 1.054 5.561 3.838 1.00 42.94 169 THR A O 1
ATOM 1311 N N . LEU A 1 170 ? 1.378 5.674 6.081 1.00 44.44 170 LEU A N 1
ATOM 1312 C CA . LEU A 1 170 ? 0.199 4.918 6.517 1.00 44.44 170 LEU A CA 1
ATOM 1313 C C . LEU A 1 170 ? -1.107 5.711 6.338 1.00 44.44 170 LEU A C 1
ATOM 1315 O O . LEU A 1 170 ? -2.144 5.118 6.054 1.00 44.44 170 LEU A O 1
ATOM 1319 N N . ARG A 1 171 ? -1.072 7.047 6.464 1.00 37.62 171 ARG A N 1
ATOM 1320 C CA . ARG A 1 171 ? -2.248 7.929 6.287 1.00 37.62 171 ARG A CA 1
ATOM 1321 C C . ARG A 1 171 ? -2.550 8.259 4.818 1.00 37.62 171 ARG A C 1
ATOM 1323 O O . ARG A 1 171 ? -3.713 8.331 4.443 1.00 37.62 171 ARG A O 1
ATOM 1330 N N . THR A 1 172 ? -1.522 8.388 3.978 1.00 41.09 172 THR A N 1
ATOM 1331 C CA . THR A 1 172 ? -1.620 8.543 2.508 1.00 41.09 172 THR A CA 1
ATOM 1332 C C . THR A 1 172 ? -1.758 7.208 1.773 1.00 41.09 172 THR A C 1
ATOM 1334 O O . THR A 1 172 ? -1.902 7.189 0.554 1.00 41.09 172 THR A O 1
ATOM 1337 N N . ALA A 1 173 ? -1.790 6.081 2.494 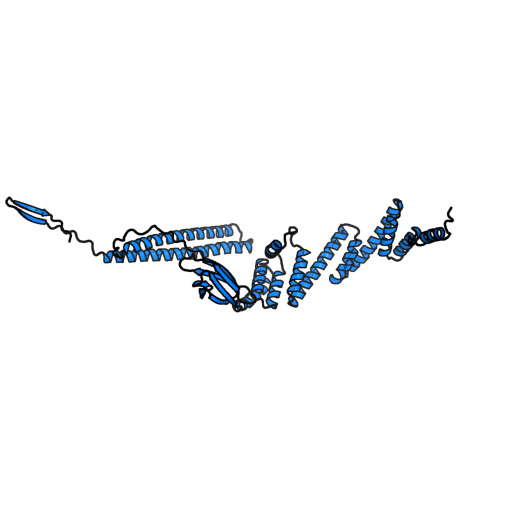1.00 42.38 173 ALA A N 1
ATOM 1338 C CA . ALA A 1 173 ? -2.108 4.757 1.952 1.00 42.38 173 ALA A CA 1
ATOM 1339 C C . ALA A 1 173 ? -3.566 4.624 1.448 1.00 42.38 173 ALA A C 1
ATOM 1341 O O . ALA A 1 173 ? -4.014 3.522 1.137 1.00 42.38 173 ALA A O 1
ATOM 1342 N N . SER A 1 174 ? -4.303 5.731 1.325 1.00 42.66 174 SER A N 1
ATOM 1343 C CA . SER A 1 174 ? -5.716 5.802 0.940 1.00 42.66 174 SER A CA 1
ATOM 1344 C C . SER A 1 174 ? -6.009 5.493 -0.539 1.00 42.66 174 SER A C 1
ATOM 1346 O O . SER A 1 174 ? -7.145 5.642 -0.968 1.00 42.66 174 SER A O 1
ATOM 1348 N N . ARG A 1 175 ? -5.022 5.025 -1.319 1.00 50.50 175 ARG A N 1
ATOM 1349 C CA . ARG A 1 175 ? -5.194 4.523 -2.702 1.00 50.50 175 ARG A CA 1
ATOM 1350 C C . ARG A 1 175 ? -4.522 3.168 -2.970 1.00 50.50 175 ARG A C 1
ATOM 1352 O O . ARG A 1 175 ? -4.355 2.761 -4.119 1.00 50.50 175 ARG A O 1
ATOM 1359 N N . ASN A 1 176 ? -4.076 2.468 -1.926 1.00 58.53 176 ASN A N 1
ATOM 1360 C CA . ASN A 1 176 ? -3.303 1.242 -2.096 1.00 58.53 176 ASN A CA 1
ATOM 1361 C C . ASN A 1 176 ? -4.215 0.015 -2.224 1.00 58.53 176 ASN A C 1
ATOM 1363 O O . ASN A 1 176 ? -4.564 -0.607 -1.218 1.00 58.53 176 ASN A O 1
ATOM 1367 N N . LYS A 1 177 ? -4.471 -0.410 -3.470 1.00 65.94 177 LYS A N 1
ATOM 1368 C CA . LYS A 1 177 ? -4.990 -1.755 -3.811 1.00 65.94 177 LYS A CA 1
ATOM 1369 C C . LYS A 1 177 ? -4.230 -2.900 -3.114 1.00 65.94 177 LYS A C 1
ATOM 1371 O O . LYS A 1 177 ? -4.738 -4.000 -2.959 1.00 65.94 177 LYS A O 1
ATOM 1376 N N . HIS A 1 178 ? -3.012 -2.627 -2.648 1.00 74.56 178 HIS A N 1
ATOM 1377 C CA . HIS A 1 178 ? -2.131 -3.580 -1.984 1.00 74.56 178 HIS A CA 1
ATOM 1378 C C . HIS A 1 178 ? -2.293 -3.672 -0.455 1.00 74.56 178 HIS A C 1
ATOM 1380 O O . HIS A 1 178 ? -1.637 -4.507 0.162 1.00 74.56 178 HIS A O 1
ATOM 1386 N N . LEU A 1 179 ? -3.156 -2.873 0.192 1.00 80.88 179 LEU A N 1
ATOM 1387 C CA . LEU A 1 179 ? -3.417 -3.035 1.636 1.00 80.88 179 LEU A CA 1
ATOM 1388 C C . LEU A 1 179 ? -4.040 -4.404 1.953 1.00 80.88 179 LEU A C 1
ATOM 1390 O O . LEU A 1 179 ? -3.713 -5.006 2.975 1.00 80.88 179 LEU A O 1
ATOM 1394 N N . ALA A 1 180 ? -4.878 -4.926 1.053 1.00 85.38 180 ALA A N 1
ATOM 1395 C CA . ALA A 1 180 ? -5.383 -6.291 1.146 1.00 85.38 180 ALA A CA 1
ATOM 1396 C C . ALA A 1 180 ? -4.246 -7.326 1.047 1.00 85.38 180 ALA A C 1
ATOM 1398 O O . ALA A 1 180 ? -4.228 -8.291 1.806 1.00 85.38 180 ALA A O 1
ATOM 1399 N N . SER A 1 181 ? -3.252 -7.096 0.181 1.00 85.12 181 SER A N 1
ATOM 1400 C CA . SER A 1 181 ? -2.054 -7.940 0.069 1.00 85.12 181 SER A CA 1
ATOM 1401 C C . SER A 1 181 ? -1.237 -7.965 1.366 1.00 85.12 181 SER A C 1
ATOM 1403 O O . SER A 1 181 ? -0.799 -9.031 1.788 1.00 85.12 181 SER A O 1
ATOM 1405 N N . VAL A 1 182 ? -1.086 -6.818 2.037 1.00 85.00 182 VAL A N 1
ATOM 1406 C CA . VAL A 1 182 ? -0.430 -6.732 3.355 1.00 85.00 182 VAL A CA 1
ATOM 1407 C C . VAL A 1 182 ? -1.214 -7.517 4.409 1.00 85.00 182 VAL A C 1
ATOM 1409 O O . VAL A 1 182 ? -0.629 -8.308 5.146 1.00 85.00 182 VAL A O 1
ATOM 1412 N N . GLY A 1 183 ? -2.542 -7.362 4.444 1.00 88.00 183 GLY A N 1
ATOM 1413 C CA . GLY A 1 183 ? -3.399 -8.146 5.338 1.00 88.00 183 GLY A CA 1
ATOM 1414 C C . GLY A 1 183 ? -3.277 -9.650 5.098 1.00 88.00 183 GLY A C 1
ATOM 1415 O O . GLY A 1 183 ? -3.141 -10.414 6.052 1.00 88.00 183 GLY A O 1
ATOM 1416 N N . ARG A 1 184 ? -3.222 -10.069 3.828 1.00 89.81 184 ARG A N 1
ATOM 1417 C CA . ARG A 1 184 ? -3.011 -11.470 3.445 1.00 89.81 184 ARG A CA 1
ATOM 1418 C C . ARG A 1 184 ? -1.662 -11.999 3.905 1.00 89.81 184 ARG A C 1
ATOM 1420 O O . ARG A 1 184 ? -1.584 -13.148 4.319 1.00 89.81 184 ARG A O 1
ATOM 1427 N N . CYS A 1 185 ? -0.629 -11.170 3.873 1.00 84.88 185 CYS A N 1
ATOM 1428 C CA . CYS A 1 185 ? 0.689 -11.572 4.332 1.00 84.88 185 CYS A CA 1
ATOM 1429 C C . CYS A 1 185 ? 0.729 -11.814 5.845 1.00 84.88 185 CYS A C 1
ATOM 1431 O O . CYS A 1 185 ? 1.177 -12.864 6.294 1.00 84.88 185 CYS A O 1
ATOM 1433 N N . HIS A 1 186 ? 0.162 -10.898 6.633 1.00 84.44 186 HIS A N 1
ATOM 1434 C CA . HIS A 1 186 ? 0.029 -11.094 8.079 1.00 84.44 186 HIS A CA 1
ATOM 1435 C C . HIS A 1 186 ? -0.800 -12.333 8.430 1.00 84.44 186 HIS A C 1
ATOM 1437 O O . HIS A 1 186 ? -0.463 -13.053 9.365 1.00 84.44 186 HIS A O 1
ATOM 1443 N N . GLU A 1 187 ? -1.847 -12.619 7.654 1.00 87.50 187 GLU A N 1
ATOM 1444 C CA . GLU A 1 187 ? -2.643 -13.835 7.813 1.00 87.50 187 GLU A CA 1
ATOM 1445 C C . GLU A 1 187 ? -1.810 -15.108 7.588 1.00 87.50 187 GLU A C 1
ATOM 1447 O O . GLU A 1 187 ? -1.919 -16.036 8.383 1.00 87.50 187 GLU A O 1
ATOM 1452 N N . LEU A 1 188 ? -0.951 -15.141 6.561 1.00 85.25 188 LEU A N 1
ATOM 1453 C CA . LEU A 1 188 ? -0.048 -16.274 6.293 1.00 85.25 188 LEU A CA 1
ATOM 1454 C C . LEU A 1 188 ? 1.019 -16.455 7.382 1.00 85.25 188 LEU A C 1
ATOM 1456 O O . LEU A 1 188 ? 1.463 -17.570 7.627 1.00 85.25 188 LEU A O 1
ATOM 1460 N N . GLN A 1 189 ? 1.393 -15.374 8.066 1.00 80.88 189 GLN A N 1
ATOM 1461 C CA . GLN A 1 189 ? 2.310 -15.401 9.208 1.00 80.88 189 GLN A CA 1
ATOM 1462 C C . GLN A 1 189 ? 1.620 -15.718 10.549 1.00 80.88 189 GLN A C 1
ATOM 1464 O O . GLN A 1 189 ? 2.261 -15.615 11.591 1.00 80.88 189 GLN A O 1
ATOM 1469 N N . ASN A 1 190 ? 0.323 -16.059 10.556 1.00 80.69 190 ASN A N 1
ATOM 1470 C CA . ASN A 1 190 ? -0.502 -16.237 11.763 1.00 80.69 190 ASN A CA 1
ATOM 1471 C C . ASN A 1 190 ? -0.605 -14.992 12.671 1.00 80.69 190 ASN A C 1
ATOM 1473 O O . ASN A 1 190 ? -1.003 -15.085 13.831 1.00 80.69 190 ASN A O 1
ATOM 1477 N N . ARG A 1 191 ? -0.298 -13.806 12.138 1.00 78.25 191 ARG A N 1
ATOM 1478 C CA . ARG A 1 191 ? -0.412 -12.510 12.825 1.00 78.25 191 ARG A CA 1
ATOM 1479 C C . ARG A 1 191 ? -1.798 -11.928 12.594 1.00 78.25 191 ARG A C 1
ATOM 1481 O O . ARG A 1 191 ? -2.010 -10.999 11.807 1.00 78.25 191 ARG A O 1
ATOM 1488 N N . PHE A 1 192 ? -2.797 -12.564 13.199 1.00 84.12 192 PHE A N 1
ATOM 1489 C CA . PHE A 1 192 ? -4.201 -12.321 12.864 1.00 84.12 192 PHE A CA 1
ATOM 1490 C C . PHE A 1 192 ? -4.678 -10.916 13.257 1.00 84.12 192 PHE A C 1
ATOM 1492 O O . PHE A 1 192 ? -5.540 -10.350 12.578 1.00 84.12 192 PHE A O 1
ATOM 1499 N N . GLY A 1 193 ? -4.115 -10.323 14.317 1.00 80.31 193 GLY A N 1
ATOM 1500 C CA . GLY A 1 193 ? -4.459 -8.967 14.751 1.00 80.31 193 GLY A CA 1
ATOM 1501 C C . GLY A 1 193 ? -4.086 -7.916 13.702 1.00 80.31 193 GLY A C 1
ATOM 1502 O O . GLY A 1 193 ? -4.909 -7.084 13.304 1.00 80.31 193 GLY A O 1
ATOM 1503 N N . GLU A 1 194 ? -2.856 -7.990 13.203 1.00 81.44 194 GLU A N 1
ATOM 1504 C CA . GLU A 1 194 ? -2.319 -7.141 12.145 1.00 81.44 194 GLU A CA 1
ATOM 1505 C C . GLU A 1 194 ? -3.038 -7.375 10.818 1.00 81.44 194 GLU A C 1
ATOM 1507 O O . GLU A 1 194 ? -3.367 -6.404 10.132 1.00 81.44 194 GLU A O 1
ATOM 1512 N N . ALA A 1 195 ? -3.365 -8.630 10.493 1.00 87.12 195 ALA A N 1
ATOM 1513 C CA . ALA A 1 195 ? -4.148 -8.971 9.307 1.00 87.12 195 ALA A CA 1
ATOM 1514 C C . ALA A 1 195 ? -5.516 -8.272 9.314 1.00 87.12 195 ALA A C 1
ATOM 1516 O O . ALA A 1 195 ? -5.861 -7.554 8.372 1.00 87.12 195 ALA A O 1
ATOM 1517 N N . VAL A 1 196 ? -6.273 -8.394 10.413 1.00 90.19 196 VAL A N 1
ATOM 1518 C CA . VAL A 1 196 ? -7.581 -7.734 10.570 1.00 90.19 196 VAL A CA 1
ATOM 1519 C C . VAL A 1 196 ? -7.446 -6.211 10.508 1.00 90.19 196 VAL A C 1
ATOM 1521 O O . VAL A 1 196 ? -8.270 -5.544 9.875 1.00 90.19 196 VAL A O 1
ATOM 1524 N N . LYS A 1 197 ? -6.408 -5.638 11.129 1.00 84.69 197 LYS A N 1
ATOM 1525 C CA . LYS A 1 197 ? -6.138 -4.193 11.078 1.00 84.69 197 LYS A CA 1
ATOM 1526 C C . LYS A 1 197 ? -5.880 -3.717 9.644 1.00 84.69 197 LYS A C 1
ATOM 1528 O O . LYS A 1 197 ? -6.465 -2.713 9.233 1.00 84.69 197 LYS A O 1
ATOM 1533 N N . ALA A 1 198 ? -5.058 -4.437 8.884 1.00 85.31 198 ALA A N 1
ATOM 1534 C CA . ALA A 1 198 ? -4.742 -4.120 7.494 1.00 85.31 198 ALA A CA 1
ATOM 1535 C C . ALA A 1 198 ? -5.970 -4.251 6.577 1.00 85.31 198 ALA A C 1
ATOM 1537 O O . ALA A 1 198 ? -6.255 -3.337 5.804 1.00 85.31 198 ALA A O 1
ATOM 1538 N N . TYR A 1 199 ? -6.763 -5.317 6.719 1.00 90.62 199 TYR A N 1
ATOM 1539 C CA . TYR A 1 199 ? -8.003 -5.493 5.958 1.00 90.62 199 TYR A CA 1
ATOM 1540 C C . TYR A 1 199 ? -9.054 -4.416 6.263 1.00 90.62 199 TYR A C 1
ATOM 1542 O O . TYR A 1 199 ? -9.700 -3.901 5.352 1.00 90.62 199 TYR A O 1
ATOM 1550 N N . ARG A 1 200 ? -9.208 -4.003 7.528 1.00 90.75 200 ARG A N 1
ATOM 1551 C CA . ARG A 1 200 ? -10.088 -2.875 7.884 1.00 90.75 200 ARG A CA 1
ATOM 1552 C C . ARG A 1 200 ? -9.605 -1.561 7.279 1.00 90.75 200 ARG A C 1
ATOM 1554 O O . ARG A 1 200 ? -10.421 -0.783 6.790 1.00 90.75 200 ARG A O 1
ATOM 1561 N N . ALA A 1 201 ? -8.294 -1.314 7.296 1.00 84.75 201 ALA A N 1
ATOM 1562 C CA . ALA A 1 201 ? -7.711 -0.146 6.645 1.00 84.75 201 ALA A CA 1
ATOM 1563 C C . ALA A 1 201 ? -7.953 -0.171 5.126 1.00 84.75 201 ALA A C 1
ATOM 1565 O O . ALA A 1 201 ? -8.317 0.858 4.560 1.00 84.75 201 ALA A O 1
ATOM 1566 N N . TYR A 1 202 ? -7.837 -1.343 4.489 1.00 86.69 202 TYR A N 1
ATOM 1567 C CA . TYR A 1 202 ? -8.165 -1.537 3.077 1.00 86.69 202 TYR A CA 1
ATOM 1568 C C . TYR A 1 202 ? -9.618 -1.170 2.762 1.00 86.69 202 TYR A C 1
ATOM 1570 O O . TYR A 1 202 ? -9.841 -0.331 1.895 1.00 86.69 202 TYR A O 1
ATOM 1578 N N . LEU A 1 203 ? -10.586 -1.729 3.498 1.00 89.56 203 LEU A N 1
ATOM 1579 C CA . LEU A 1 203 ? -12.016 -1.458 3.300 1.00 89.56 203 LEU A CA 1
ATOM 1580 C C . LEU A 1 203 ? -12.388 0.001 3.586 1.00 89.56 203 LEU A C 1
ATOM 1582 O O . LEU A 1 203 ? -13.271 0.550 2.935 1.00 89.56 203 LEU A O 1
ATOM 1586 N N . LYS A 1 204 ? -11.707 0.646 4.541 1.00 86.19 204 LYS A N 1
ATOM 1587 C CA . LYS A 1 204 ? -11.882 2.079 4.809 1.00 86.19 204 LYS A CA 1
ATOM 1588 C C . LYS A 1 204 ? -11.372 2.936 3.648 1.00 86.19 204 LYS A C 1
ATOM 1590 O O . LYS A 1 204 ? -11.989 3.946 3.329 1.00 86.19 204 LYS A O 1
ATOM 1595 N N . ALA A 1 205 ? -10.246 2.553 3.050 1.00 75.88 205 ALA A N 1
ATOM 1596 C CA . ALA A 1 205 ? -9.660 3.256 1.912 1.00 75.88 205 ALA A CA 1
ATOM 1597 C C . ALA A 1 205 ? -10.396 2.971 0.590 1.00 75.88 205 ALA A C 1
ATOM 1599 O O . ALA A 1 205 ? -10.460 3.848 -0.263 1.00 75.88 205 ALA A O 1
ATOM 1600 N N . HIS A 1 206 ? -10.975 1.776 0.432 1.00 76.00 206 HIS A N 1
ATOM 1601 C CA . HIS A 1 206 ? -11.672 1.340 -0.782 1.00 76.00 206 HIS A CA 1
ATOM 1602 C C . HIS A 1 206 ? -13.053 0.747 -0.440 1.00 76.00 206 HIS A C 1
ATOM 1604 O O . HIS A 1 206 ? -13.245 -0.469 -0.529 1.00 76.00 206 HIS A O 1
ATOM 1610 N N . PRO A 1 207 ? -14.042 1.581 -0.061 1.00 79.75 207 PRO A N 1
ATOM 1611 C CA . PRO A 1 207 ? -15.364 1.095 0.347 1.00 79.75 207 PRO A CA 1
ATOM 1612 C C . PRO A 1 207 ? -16.098 0.295 -0.742 1.00 79.75 207 PRO A C 1
ATOM 1614 O O . PRO A 1 207 ? -16.864 -0.614 -0.422 1.00 79.75 207 PRO A O 1
ATOM 1617 N N . MET A 1 208 ? -15.834 0.621 -2.014 1.00 75.81 208 MET A N 1
ATOM 1618 C CA . MET A 1 208 ? -16.446 0.019 -3.208 1.00 75.81 208 MET A CA 1
ATOM 1619 C C . MET A 1 208 ? -15.537 -0.992 -3.927 1.00 75.81 208 MET A C 1
ATOM 1621 O O . MET A 1 208 ? -15.727 -1.258 -5.111 1.00 75.81 208 MET A O 1
ATOM 1625 N N . ALA A 1 209 ? -14.516 -1.536 -3.259 1.00 75.31 209 ALA A N 1
ATOM 1626 C CA . ALA A 1 209 ? -13.677 -2.550 -3.889 1.00 75.31 209 ALA A CA 1
ATOM 1627 C C . ALA A 1 209 ? -14.492 -3.806 -4.248 1.00 75.31 209 ALA A C 1
ATOM 1629 O O . ALA A 1 209 ? -15.293 -4.282 -3.441 1.00 75.31 209 ALA A O 1
ATOM 1630 N N . SER A 1 210 ? -14.275 -4.368 -5.439 1.00 80.06 210 SER A N 1
ATOM 1631 C CA . SER A 1 210 ? -14.998 -5.560 -5.909 1.00 80.06 210 SER A CA 1
ATOM 1632 C C . SER A 1 210 ? -14.742 -6.796 -5.039 1.00 80.06 210 SER A C 1
ATOM 1634 O O . SER A 1 210 ? -15.619 -7.637 -4.873 1.00 80.06 210 SER A O 1
ATOM 1636 N N . ASP A 1 211 ? -13.569 -6.882 -4.416 1.00 82.25 211 ASP A N 1
ATOM 1637 C CA . ASP A 1 211 ? -13.180 -7.940 -3.483 1.00 82.25 211 ASP A CA 1
ATOM 1638 C C . ASP A 1 211 ? -13.586 -7.651 -2.023 1.00 82.25 211 ASP A C 1
ATOM 1640 O O . ASP A 1 211 ? -13.298 -8.451 -1.129 1.00 82.25 211 ASP A O 1
ATOM 1644 N N . ALA A 1 212 ? -14.287 -6.542 -1.748 1.00 86.19 212 ALA A N 1
ATOM 1645 C CA . ALA A 1 212 ? -14.635 -6.130 -0.389 1.00 86.19 212 ALA A CA 1
ATOM 1646 C C . ALA A 1 212 ? -15.449 -7.188 0.370 1.00 86.19 212 ALA A C 1
ATOM 1648 O O . ALA A 1 212 ? -15.262 -7.353 1.575 1.00 86.19 212 ALA A O 1
ATOM 1649 N N . VAL A 1 213 ? -16.333 -7.924 -0.313 1.00 89.31 213 VAL A N 1
ATOM 1650 C CA . VAL A 1 213 ? -17.109 -9.028 0.283 1.00 89.31 213 VAL A CA 1
ATOM 1651 C C . VAL A 1 213 ? -16.174 -10.138 0.775 1.00 89.31 213 VAL A C 1
ATOM 1653 O O . VAL A 1 213 ? -16.243 -10.530 1.939 1.00 89.31 213 VAL A O 1
ATOM 1656 N N . THR A 1 214 ? -15.227 -10.563 -0.064 1.00 90.38 214 THR A N 1
ATOM 1657 C CA . THR A 1 214 ? -14.210 -11.569 0.276 1.00 90.38 214 THR A CA 1
ATOM 1658 C C . THR A 1 214 ? -13.337 -11.120 1.448 1.00 90.38 214 THR A C 1
ATOM 1660 O O . THR A 1 214 ? -13.041 -11.906 2.350 1.00 90.38 214 THR A O 1
ATOM 1663 N N . ILE A 1 215 ? -12.938 -9.845 1.477 1.00 92.25 215 ILE A N 1
ATOM 1664 C CA . ILE A 1 215 ? -12.132 -9.294 2.573 1.00 92.25 215 ILE A CA 1
ATOM 1665 C C . ILE A 1 215 ? -12.931 -9.207 3.883 1.00 92.25 215 ILE A C 1
ATOM 1667 O O . ILE A 1 215 ? -12.389 -9.523 4.943 1.00 92.25 215 ILE A O 1
ATOM 1671 N N . ARG A 1 216 ? -14.221 -8.841 3.843 1.00 93.12 216 ARG A N 1
ATOM 1672 C CA . ARG A 1 216 ? -15.094 -8.870 5.033 1.00 93.12 216 ARG A CA 1
ATOM 1673 C C . ARG A 1 216 ? -15.225 -10.288 5.593 1.00 93.12 216 ARG A C 1
ATOM 1675 O O . ARG A 1 216 ? -14.977 -10.479 6.780 1.00 93.12 216 ARG A O 1
ATOM 1682 N N . ALA A 1 217 ? -15.476 -11.281 4.737 1.00 92.38 217 ALA A N 1
ATOM 1683 C CA . ALA A 1 217 ? -15.547 -12.685 5.145 1.00 92.38 217 ALA A CA 1
ATOM 1684 C C . ALA A 1 217 ? -14.239 -13.173 5.801 1.00 92.38 217 ALA A C 1
ATOM 1686 O O . ALA A 1 217 ? -14.263 -13.867 6.818 1.00 92.38 217 ALA A O 1
ATOM 1687 N N . ARG A 1 218 ? -13.078 -12.753 5.275 1.00 93.75 218 ARG A N 1
ATOM 1688 C CA . ARG A 1 218 ? -11.772 -13.009 5.911 1.00 93.75 218 ARG A CA 1
ATOM 1689 C C . ARG A 1 218 ? -11.675 -12.376 7.297 1.00 93.75 218 ARG A C 1
ATOM 1691 O O . ARG A 1 218 ? -11.267 -13.056 8.232 1.00 93.75 218 ARG A O 1
ATOM 1698 N N . ILE A 1 219 ? -12.063 -11.108 7.458 1.00 93.00 219 ILE A N 1
ATOM 1699 C CA . ILE A 1 219 ? -12.072 -10.446 8.775 1.00 93.00 219 I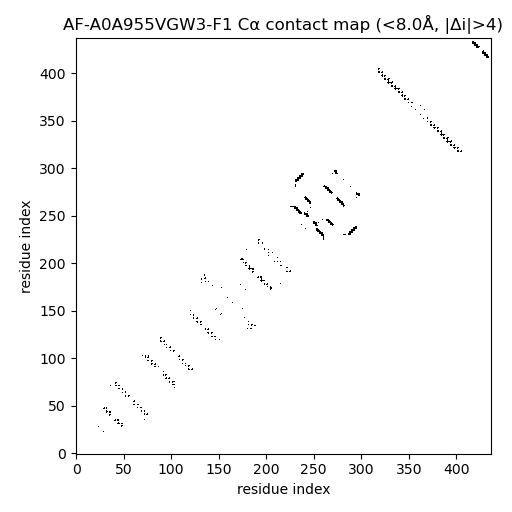LE A CA 1
ATOM 1700 C C . ILE A 1 219 ? -12.928 -11.237 9.767 1.00 93.00 219 ILE A C 1
ATOM 1702 O O . ILE A 1 219 ? -12.504 -11.430 10.906 1.00 93.00 219 ILE A O 1
ATOM 1706 N N . ASP A 1 220 ? -14.107 -11.691 9.354 1.00 92.94 220 ASP A N 1
ATOM 1707 C CA . ASP A 1 220 ? -15.021 -12.431 10.225 1.00 92.94 220 ASP A CA 1
ATOM 1708 C C . ASP A 1 220 ? -14.453 -13.793 10.629 1.00 92.94 220 ASP A C 1
ATOM 1710 O O . ASP A 1 220 ? -14.512 -14.141 11.808 1.00 92.94 220 ASP A O 1
ATOM 1714 N N . LYS A 1 221 ? -13.779 -14.490 9.704 1.00 93.06 221 LYS A N 1
ATOM 1715 C CA . LYS A 1 221 ? -13.035 -15.726 9.992 1.00 93.06 221 LYS A CA 1
ATOM 1716 C C . LYS A 1 221 ? -11.890 -15.513 10.989 1.00 93.06 221 LYS A C 1
ATOM 1718 O O . LYS A 1 221 ? -11.673 -16.347 11.862 1.00 93.06 221 LYS A O 1
ATOM 1723 N N . LEU A 1 222 ? -11.143 -14.413 10.871 1.00 89.50 222 LEU A N 1
ATOM 1724 C CA . LEU A 1 222 ? -9.966 -14.149 11.712 1.00 89.50 222 LEU A CA 1
ATOM 1725 C C . LEU A 1 222 ? -10.316 -13.560 13.084 1.00 89.50 222 LEU A C 1
ATOM 1727 O O . LEU A 1 222 ? -9.570 -13.733 14.045 1.00 89.50 222 LEU A O 1
ATOM 1731 N N . ARG A 1 223 ? -11.456 -12.875 13.208 1.00 85.94 223 ARG A N 1
ATOM 1732 C CA . ARG A 1 223 ? -11.901 -12.225 14.448 1.00 85.94 223 ARG A CA 1
ATOM 1733 C C . ARG A 1 223 ? -11.893 -13.144 15.683 1.00 85.94 223 ARG A C 1
ATOM 1735 O O . ARG A 1 223 ? -11.369 -12.697 16.706 1.00 85.94 223 ARG A O 1
ATOM 1742 N N . PRO A 1 224 ? -12.423 -14.384 15.660 1.00 85.31 224 PRO A N 1
ATOM 1743 C CA . PRO A 1 224 ? -12.330 -15.270 16.822 1.00 85.31 224 PRO A CA 1
ATOM 1744 C C . PRO A 1 224 ? -10.877 -15.628 17.170 1.00 85.31 224 PRO A C 1
ATOM 1746 O O . PRO A 1 224 ? -10.529 -15.626 18.348 1.00 85.31 224 PRO A O 1
ATOM 1749 N N . LEU A 1 225 ? -10.008 -15.821 16.172 1.00 82.69 225 LEU A N 1
ATOM 1750 C CA . LEU A 1 225 ? -8.592 -16.151 16.384 1.00 82.69 225 LEU A CA 1
ATOM 1751 C C . LEU A 1 225 ? -7.843 -15.010 17.085 1.00 82.69 225 LEU A C 1
ATOM 1753 O O . LEU A 1 225 ? -7.041 -15.249 17.983 1.00 82.69 225 LEU A O 1
ATOM 1757 N N . THR A 1 226 ? -8.180 -13.753 16.772 1.00 75.69 226 THR A N 1
ATOM 1758 C CA . THR A 1 226 ? -7.595 -12.593 17.473 1.00 75.69 226 THR A CA 1
ATOM 1759 C C . THR A 1 226 ? -7.961 -12.528 18.956 1.00 75.69 226 THR A C 1
ATOM 1761 O O . THR A 1 226 ? -7.176 -12.016 19.748 1.00 75.69 226 THR A O 1
ATOM 1764 N N . LYS A 1 227 ? -9.126 -13.062 19.355 1.00 68.62 227 LYS A N 1
ATOM 1765 C CA . LYS A 1 227 ? -9.549 -13.095 20.765 1.00 68.62 227 LYS A CA 1
ATOM 1766 C C . LYS A 1 227 ? -8.819 -14.169 21.574 1.00 68.62 227 LYS A C 1
ATOM 1768 O O . LYS A 1 227 ? -8.718 -14.037 22.789 1.00 68.62 227 LYS A O 1
ATOM 1773 N N . GLN A 1 228 ? -8.337 -15.221 20.915 1.00 68.38 228 GLN A N 1
ATOM 1774 C CA . GLN A 1 228 ? -7.619 -16.326 21.558 1.00 68.38 228 GLN A CA 1
ATOM 1775 C C . GLN A 1 228 ? -6.141 -15.997 21.803 1.00 68.38 228 GLN A C 1
ATOM 1777 O O . GLN A 1 228 ? -5.516 -16.567 22.697 1.00 68.38 228 GLN A O 1
ATOM 1782 N N . MET A 1 229 ? -5.582 -15.041 21.057 1.00 69.69 229 MET A N 1
ATOM 1783 C CA . MET A 1 229 ? -4.229 -14.549 21.293 1.00 69.69 229 MET A CA 1
ATOM 1784 C C . MET A 1 229 ? -4.221 -13.689 22.554 1.00 69.69 229 MET A C 1
ATOM 1786 O O . MET A 1 229 ? -4.756 -12.582 22.568 1.00 69.69 229 MET A O 1
ATOM 1790 N N . THR A 1 230 ? -3.617 -14.207 23.622 1.00 81.31 230 THR A N 1
ATOM 1791 C CA . THR A 1 230 ? -3.448 -13.494 24.891 1.00 81.31 230 THR A CA 1
ATOM 1792 C C . THR A 1 230 ? -1.980 -13.175 25.135 1.00 81.31 230 THR A C 1
ATOM 1794 O O . THR A 1 230 ? -1.090 -13.945 24.774 1.00 81.31 230 THR A O 1
ATOM 1797 N N . ARG A 1 231 ? -1.706 -12.036 25.772 1.00 87.44 231 ARG A N 1
ATOM 1798 C CA . ARG A 1 231 ? -0.367 -11.660 26.228 1.00 87.44 231 ARG A CA 1
ATOM 1799 C C . ARG A 1 231 ? -0.378 -11.429 27.731 1.00 87.44 231 ARG A C 1
ATOM 1801 O O . ARG A 1 231 ? -1.363 -10.951 28.293 1.00 87.44 231 ARG A O 1
ATOM 1808 N N . ARG A 1 232 ? 0.723 -11.802 28.390 1.00 91.56 232 ARG A N 1
ATOM 1809 C CA . ARG A 1 232 ? 0.940 -11.500 29.809 1.00 91.56 232 ARG A CA 1
ATOM 1810 C C . ARG A 1 232 ? 1.208 -9.998 29.962 1.00 91.56 232 ARG A C 1
ATOM 1812 O O . ARG A 1 232 ? 2.081 -9.463 29.281 1.00 91.56 232 ARG A O 1
ATOM 1819 N N . LEU A 1 233 ? 0.462 -9.348 30.840 1.00 94.94 233 LEU A N 1
ATOM 1820 C CA . LEU A 1 233 ? 0.609 -7.956 31.240 1.00 94.94 233 LEU A CA 1
ATOM 1821 C C . LEU A 1 233 ? 1.039 -7.918 32.707 1.00 94.94 233 LEU A C 1
ATOM 1823 O O . LEU A 1 233 ? 0.448 -8.612 33.533 1.00 94.94 233 LEU A O 1
ATOM 1827 N N . VAL A 1 234 ? 2.047 -7.107 33.006 1.00 96.19 234 VAL A N 1
ATOM 1828 C CA . VAL A 1 234 ? 2.549 -6.853 34.360 1.00 96.19 234 VAL A CA 1
ATOM 1829 C C . VAL A 1 234 ? 2.367 -5.368 34.645 1.00 96.19 234 VAL A C 1
ATOM 1831 O O . VAL A 1 234 ? 2.920 -4.537 33.924 1.00 96.19 234 VAL A O 1
ATOM 1834 N N . ILE A 1 235 ? 1.572 -5.036 35.659 1.00 96.62 235 ILE A N 1
ATOM 1835 C CA . ILE A 1 235 ? 1.281 -3.656 36.055 1.00 96.62 235 ILE A CA 1
ATOM 1836 C C . ILE A 1 235 ? 1.941 -3.395 37.404 1.00 96.62 235 ILE A C 1
ATOM 1838 O O . ILE A 1 235 ? 1.604 -4.038 38.398 1.00 96.62 235 ILE A O 1
ATOM 1842 N N . THR A 1 236 ? 2.863 -2.442 37.445 1.00 96.94 236 THR A N 1
ATOM 1843 C CA . THR A 1 236 ? 3.549 -1.988 38.656 1.00 96.94 236 THR A CA 1
ATOM 1844 C C . THR A 1 236 ? 3.193 -0.537 38.946 1.00 96.94 236 THR A C 1
ATOM 1846 O O . THR A 1 236 ? 2.856 0.230 38.041 1.00 96.94 236 THR A O 1
ATOM 1849 N N . SER A 1 237 ? 3.256 -0.145 40.217 1.00 96.12 237 SER A N 1
ATOM 1850 C CA . SER A 1 237 ? 3.123 1.260 40.588 1.00 96.12 237 SER A CA 1
ATOM 1851 C C . SER A 1 237 ? 4.107 1.674 41.664 1.00 96.12 237 SER A C 1
ATOM 1853 O O . SER A 1 237 ? 4.554 0.843 42.455 1.00 96.12 237 SER A O 1
ATOM 1855 N N . THR A 1 238 ? 4.371 2.977 41.705 1.00 94.62 238 THR A N 1
ATOM 1856 C CA . THR A 1 238 ? 5.208 3.624 42.713 1.00 94.62 238 THR A CA 1
ATOM 1857 C C . THR A 1 238 ? 4.412 4.767 43.357 1.00 94.62 238 THR A C 1
ATOM 1859 O O . THR A 1 238 ? 4.166 5.771 42.677 1.00 94.62 238 THR A O 1
ATOM 1862 N N . PRO A 1 239 ? 3.992 4.644 44.634 1.00 94.38 239 PRO A N 1
ATOM 1863 C CA . PRO A 1 239 ? 4.160 3.479 45.521 1.00 94.38 239 PRO A CA 1
ATOM 1864 C C . PRO A 1 239 ? 3.373 2.230 45.079 1.00 94.38 239 PRO A C 1
ATOM 1866 O O . PRO A 1 239 ? 2.419 2.330 44.301 1.00 94.38 239 PRO A O 1
ATOM 1869 N N . SER A 1 240 ? 3.775 1.053 45.572 1.00 93.94 240 SER A N 1
ATOM 1870 C CA . SER A 1 240 ? 3.085 -0.228 45.341 1.00 93.94 240 SER A CA 1
ATOM 1871 C C . SER A 1 240 ? 1.794 -0.349 46.162 1.00 93.94 240 SER A C 1
ATOM 1873 O O . SER A 1 240 ? 1.569 0.428 47.087 1.00 93.94 240 SER A O 1
ATOM 1875 N N . GLY A 1 241 ? 0.955 -1.345 45.860 1.00 93.12 241 GLY A N 1
ATOM 1876 C CA . GLY A 1 241 ? -0.303 -1.593 46.578 1.00 93.12 241 GLY A CA 1
ATOM 1877 C C . GLY A 1 241 ? -1.511 -0.842 46.016 1.00 93.12 241 GLY A C 1
ATOM 1878 O O . GLY A 1 241 ? -2.553 -0.761 46.661 1.00 93.12 241 GLY A O 1
ATOM 1879 N N . ALA A 1 242 ? -1.401 -0.296 44.808 1.00 94.94 242 ALA A N 1
ATOM 1880 C CA . ALA A 1 242 ? -2.497 0.404 44.158 1.00 94.94 242 ALA A CA 1
ATOM 1881 C C . ALA A 1 242 ? -3.528 -0.568 43.594 1.00 94.94 242 ALA A C 1
ATOM 1883 O O . ALA A 1 242 ? -3.173 -1.562 42.962 1.00 94.94 242 ALA A O 1
ATOM 1884 N N . ARG A 1 243 ? -4.811 -0.250 43.760 1.00 92.81 243 ARG A N 1
ATOM 1885 C CA . ARG A 1 243 ? -5.916 -0.991 43.154 1.00 92.81 243 ARG A CA 1
ATOM 1886 C C . ARG A 1 243 ? -5.919 -0.751 41.647 1.00 92.81 243 ARG A C 1
ATOM 1888 O O . ARG A 1 243 ? -5.943 0.393 41.200 1.00 92.81 243 ARG A O 1
ATOM 1895 N N . VAL A 1 244 ? -5.930 -1.834 40.880 1.00 94.81 244 VAL A N 1
ATOM 1896 C CA . VAL A 1 244 ? -5.965 -1.831 39.416 1.00 94.81 244 VAL A CA 1
ATOM 1897 C C . VAL A 1 244 ? -7.301 -2.383 38.940 1.00 94.81 244 VAL A C 1
ATOM 1899 O O . VAL A 1 244 ? -7.722 -3.442 39.402 1.00 94.81 244 VAL A O 1
ATOM 1902 N N . LEU A 1 245 ? -7.936 -1.711 37.980 1.00 91.38 245 LEU A N 1
ATOM 1903 C CA . LEU A 1 245 ? -9.079 -2.224 37.224 1.00 91.38 245 LEU A CA 1
ATOM 1904 C C . LEU A 1 245 ? -8.756 -2.194 35.727 1.00 91.38 245 LEU A C 1
ATOM 1906 O O . LEU A 1 245 ? -8.453 -1.139 35.168 1.00 91.38 245 LEU A O 1
ATOM 1910 N N . ILE A 1 246 ? -8.824 -3.354 35.072 1.00 90.44 246 ILE A N 1
ATOM 1911 C CA . ILE A 1 246 ? -8.528 -3.498 33.645 1.00 90.44 246 ILE A CA 1
ATOM 1912 C C . ILE A 1 246 ? -9.343 -4.641 33.028 1.00 90.44 246 ILE A C 1
ATOM 1914 O O . ILE A 1 246 ? -9.307 -5.779 33.488 1.00 90.44 246 ILE A O 1
ATOM 1918 N N . GLY A 1 247 ? -10.089 -4.348 31.957 1.00 79.38 247 GLY A N 1
ATOM 1919 C CA . GLY A 1 247 ? -10.808 -5.374 31.187 1.00 79.38 247 GLY A CA 1
ATOM 1920 C C . GLY A 1 247 ? -11.803 -6.207 32.008 1.00 79.38 247 GLY A C 1
ATOM 1921 O O . GLY A 1 247 ? -11.942 -7.399 31.755 1.00 79.38 247 GLY A O 1
ATOM 1922 N N . GLY A 1 248 ? -12.441 -5.603 33.017 1.00 83.44 248 GLY A N 1
ATOM 1923 C CA . GLY A 1 248 ? -13.368 -6.285 33.930 1.00 83.44 248 GLY A CA 1
ATOM 1924 C C . GLY A 1 248 ? -12.698 -7.117 35.030 1.00 83.44 248 GLY A C 1
ATOM 1925 O O . GLY A 1 248 ? -13.397 -7.755 35.807 1.00 83.44 248 GLY A O 1
ATOM 1926 N N . ARG A 1 249 ? -11.361 -7.114 35.121 1.00 85.88 249 ARG A N 1
ATOM 1927 C CA . ARG A 1 249 ? -10.598 -7.776 36.188 1.00 85.88 249 ARG A CA 1
ATOM 1928 C C . ARG A 1 249 ? -10.007 -6.732 37.131 1.00 85.88 249 ARG A C 1
ATOM 1930 O O . ARG A 1 249 ? -9.572 -5.672 36.679 1.00 85.88 249 ARG A O 1
ATOM 1937 N N . SER A 1 250 ? -9.964 -7.048 38.422 1.00 91.62 250 SER A N 1
ATOM 1938 C CA . SER A 1 250 ? -9.399 -6.187 39.464 1.00 91.62 250 SER A CA 1
ATOM 1939 C C . SER A 1 250 ? -8.275 -6.881 40.230 1.00 91.62 250 SER A C 1
ATOM 1941 O O . SER A 1 250 ? -8.307 -8.099 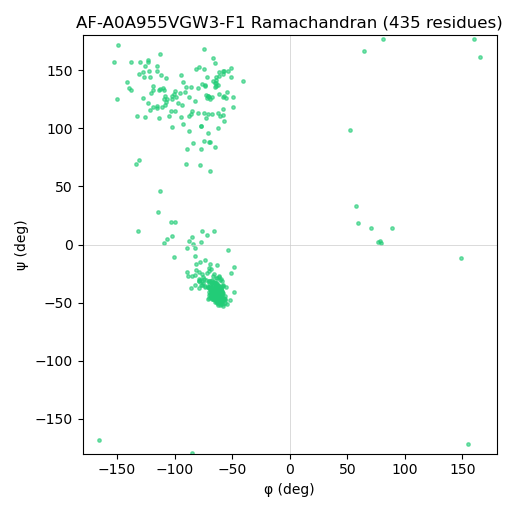40.402 1.00 91.62 250 SER A O 1
ATOM 1943 N N . GLY A 1 251 ? -7.306 -6.106 40.713 1.00 92.19 251 GLY A N 1
ATOM 1944 C CA . GLY A 1 251 ? -6.183 -6.590 41.519 1.00 92.19 251 GLY A CA 1
ATOM 1945 C C . GLY A 1 251 ? -5.438 -5.449 42.210 1.00 92.19 251 GLY A C 1
ATOM 1946 O O . GLY A 1 251 ? -5.920 -4.316 42.222 1.00 92.19 251 GLY A O 1
ATOM 1947 N N . VAL A 1 252 ? -4.264 -5.740 42.772 1.00 96.06 252 VAL A N 1
ATOM 1948 C CA . VAL A 1 252 ? -3.378 -4.756 43.420 1.00 96.06 252 VAL A CA 1
ATOM 1949 C C . VAL A 1 252 ? -1.970 -4.829 42.834 1.00 96.06 252 VAL A C 1
ATOM 1951 O O . VAL A 1 252 ? -1.531 -5.913 42.461 1.00 96.06 252 VAL A O 1
ATOM 1954 N N . THR A 1 253 ? -1.269 -3.700 42.707 1.00 94.88 253 THR A N 1
ATOM 1955 C CA . THR A 1 253 ? 0.093 -3.673 42.150 1.00 94.88 253 THR A CA 1
ATOM 1956 C C . THR A 1 253 ? 1.133 -4.247 43.128 1.00 94.88 253 THR A C 1
ATOM 1958 O O . THR A 1 253 ? 1.114 -3.875 44.304 1.00 94.88 253 THR A O 1
ATOM 1961 N N . PRO A 1 254 ? 2.098 -5.071 42.664 1.00 95.38 254 PRO A N 1
ATOM 1962 C CA . PRO A 1 254 ? 2.253 -5.588 41.298 1.00 95.38 254 PRO A CA 1
ATOM 1963 C C . PRO A 1 254 ? 1.142 -6.571 40.886 1.00 95.38 254 PRO A C 1
ATOM 1965 O O . PRO A 1 254 ? 0.907 -7.565 41.565 1.00 95.38 254 PRO A O 1
ATOM 1968 N N . PHE A 1 255 ? 0.485 -6.313 39.749 1.00 96.31 255 PHE A N 1
ATOM 1969 C CA . PHE A 1 255 ? -0.624 -7.129 39.244 1.00 96.31 255 PHE A CA 1
ATOM 1970 C C . PHE A 1 255 ? -0.250 -7.791 37.915 1.00 96.31 255 PHE A C 1
ATOM 1972 O O . PHE A 1 255 ? 0.016 -7.103 36.926 1.00 96.31 255 PHE A O 1
ATOM 1979 N N . GLU A 1 256 ? -0.255 -9.126 37.881 1.00 95.56 256 GLU A N 1
ATOM 1980 C CA . GLU A 1 256 ? -0.001 -9.910 36.669 1.00 95.56 256 GLU A CA 1
ATOM 1981 C C . GLU A 1 256 ? -1.268 -10.598 36.159 1.00 95.56 256 GLU A C 1
ATOM 1983 O O . GLU A 1 256 ? -1.982 -11.272 36.900 1.00 95.56 256 GLU A O 1
ATOM 1988 N N . LEU A 1 257 ? -1.528 -10.485 34.856 1.00 93.88 257 LEU A N 1
ATOM 1989 C CA . LEU A 1 257 ? -2.633 -11.185 34.209 1.00 93.88 257 LEU A CA 1
ATOM 1990 C C . LEU A 1 257 ? -2.362 -11.464 32.731 1.00 93.88 257 LEU A C 1
ATOM 1992 O O . LEU A 1 257 ? -1.584 -10.773 32.079 1.00 93.88 257 LEU A O 1
ATOM 1996 N N . ARG A 1 258 ? -3.035 -12.472 32.170 1.00 90.00 258 ARG A N 1
ATOM 1997 C CA . ARG A 1 258 ? -3.132 -12.661 30.716 1.00 90.00 258 ARG A CA 1
ATOM 1998 C C . ARG A 1 258 ? -4.420 -12.032 30.206 1.00 90.00 258 ARG A C 1
ATOM 2000 O O . ARG A 1 258 ? -5.491 -12.296 30.752 1.00 90.00 258 ARG A O 1
ATOM 2007 N N . LEU A 1 259 ? -4.302 -11.220 29.161 1.00 88.94 259 LEU A N 1
ATOM 2008 C CA . LEU A 1 259 ? -5.427 -10.591 28.475 1.00 88.94 259 LEU A CA 1
ATOM 2009 C C . LEU A 1 259 ? -5.307 -10.804 26.966 1.00 88.94 259 LEU A C 1
ATOM 2011 O O . LEU A 1 259 ? -4.182 -10.835 26.459 1.00 88.94 259 LEU A O 1
ATOM 2015 N N . PRO A 1 260 ? -6.434 -10.938 26.244 1.00 85.25 260 PRO A N 1
ATOM 2016 C CA . PRO A 1 260 ? -6.442 -10.876 24.791 1.00 85.25 260 PRO A CA 1
ATOM 2017 C C . PRO A 1 260 ? -5.732 -9.629 24.262 1.00 85.25 260 PRO A C 1
ATOM 2019 O O . PRO A 1 260 ? -5.691 -8.588 24.919 1.00 85.25 260 PRO A O 1
ATOM 2022 N N . LEU A 1 261 ? -5.170 -9.717 23.062 1.00 83.75 261 LEU A N 1
ATOM 2023 C CA . LEU A 1 261 ? -4.627 -8.539 22.393 1.00 83.75 261 LEU A CA 1
ATOM 2024 C C . LEU A 1 261 ? -5.755 -7.545 22.090 1.00 83.75 261 LEU A C 1
ATOM 2026 O O . LEU A 1 261 ? -6.853 -7.931 21.685 1.00 83.75 261 LEU A O 1
ATOM 2030 N N . GLY A 1 262 ? -5.499 -6.251 22.279 1.00 81.12 262 GLY A N 1
ATOM 2031 C CA . GLY A 1 262 ? -6.539 -5.236 22.123 1.00 81.12 262 GLY A CA 1
ATOM 2032 C C . GLY A 1 262 ? -6.302 -3.958 22.916 1.00 81.12 262 GLY A C 1
ATOM 2033 O O . GLY A 1 262 ? -5.235 -3.735 23.480 1.00 81.12 262 GLY A O 1
ATOM 2034 N N . ARG A 1 263 ? -7.316 -3.089 22.929 1.00 82.38 263 ARG A N 1
ATOM 2035 C CA . ARG A 1 263 ? -7.299 -1.825 23.673 1.00 82.38 263 ARG A CA 1
ATOM 2036 C C . ARG A 1 263 ? -8.049 -1.976 24.984 1.00 82.38 263 ARG A C 1
ATOM 2038 O O . ARG A 1 263 ? -9.180 -2.451 24.994 1.00 82.38 263 ARG A O 1
ATOM 2045 N N . TYR A 1 264 ? -7.421 -1.511 26.049 1.00 89.00 264 TYR A N 1
ATOM 2046 C CA . TYR A 1 264 ? -7.928 -1.526 27.406 1.00 89.00 264 TYR A CA 1
ATOM 2047 C C . TYR A 1 264 ? -7.787 -0.141 28.023 1.00 89.00 264 TYR A C 1
ATOM 2049 O O . TYR A 1 264 ? -6.942 0.656 27.618 1.00 89.00 264 TYR A O 1
ATOM 2057 N N . THR A 1 265 ? -8.604 0.116 29.031 1.00 89.19 265 THR A N 1
ATOM 2058 C CA . THR A 1 265 ? -8.446 1.257 29.925 1.00 89.19 265 THR A CA 1
ATOM 2059 C C . THR A 1 265 ? -8.000 0.707 31.268 1.00 89.19 265 THR A C 1
ATOM 2061 O O . THR A 1 265 ? -8.645 -0.202 31.794 1.00 89.19 265 THR A O 1
ATOM 2064 N N . VAL A 1 266 ? -6.884 1.214 31.784 1.00 93.50 266 VAL A N 1
ATOM 2065 C CA . VAL A 1 266 ? -6.345 0.841 33.092 1.00 93.50 266 VAL A CA 1
ATOM 2066 C C . VAL A 1 266 ? -6.677 1.960 34.059 1.00 93.50 266 VAL A C 1
ATOM 2068 O O . VAL A 1 266 ? -6.199 3.078 33.884 1.00 93.50 266 VAL A O 1
ATOM 2071 N N . ALA A 1 267 ? -7.510 1.671 35.052 1.00 91.50 267 ALA A N 1
ATOM 2072 C CA . ALA A 1 267 ? -7.759 2.586 36.156 1.00 91.50 267 ALA A CA 1
ATOM 2073 C C . ALA A 1 267 ? -6.907 2.159 37.354 1.00 91.50 267 ALA A C 1
ATOM 2075 O O . ALA A 1 267 ? -6.952 0.994 37.759 1.00 91.50 267 ALA A O 1
ATOM 2076 N N . LEU A 1 268 ? -6.130 3.095 37.892 1.00 92.88 268 LEU A N 1
ATOM 2077 C CA . LEU A 1 268 ? -5.280 2.904 39.059 1.00 92.88 268 LEU A CA 1
ATOM 2078 C C . LEU A 1 268 ? -5.711 3.852 40.179 1.00 92.88 268 LEU A C 1
ATOM 2080 O O . LEU A 1 268 ? -5.904 5.051 39.964 1.00 92.88 268 LEU A O 1
ATOM 2084 N N . GLN A 1 269 ? -5.840 3.317 41.389 1.00 91.12 269 GLN A N 1
ATOM 2085 C CA . GLN A 1 269 ? -6.226 4.082 42.570 1.00 91.12 269 GLN A CA 1
ATOM 2086 C C . GLN A 1 269 ? -5.382 3.669 43.775 1.00 91.12 269 GLN A C 1
ATOM 2088 O O . GLN A 1 269 ? -5.235 2.481 44.055 1.00 91.12 269 GLN A O 1
ATOM 2093 N N . LEU A 1 270 ? -4.863 4.656 44.501 1.00 92.00 270 LEU A N 1
ATOM 2094 C CA . LEU A 1 270 ? -4.133 4.460 45.747 1.00 92.00 270 LEU A CA 1
ATOM 2095 C C . LEU A 1 270 ? -4.536 5.557 46.738 1.00 92.00 270 LEU A C 1
ATOM 2097 O O . LEU A 1 270 ? -4.617 6.729 46.366 1.00 92.00 270 LEU A O 1
ATOM 2101 N N . ASP A 1 271 ? -4.808 5.181 47.984 1.00 86.56 271 ASP A N 1
ATOM 2102 C CA . ASP A 1 271 ? -5.282 6.119 49.003 1.00 86.56 271 ASP A CA 1
ATOM 2103 C C . ASP A 1 271 ? -4.221 7.178 49.324 1.00 86.56 271 ASP A C 1
ATOM 2105 O O . ASP A 1 271 ? -3.039 6.877 49.472 1.00 86.56 271 ASP A O 1
ATOM 2109 N N . GLY A 1 272 ? -4.643 8.442 49.413 1.00 83.88 272 GLY A N 1
ATOM 2110 C CA . GLY A 1 272 ? -3.729 9.579 49.574 1.00 83.88 272 GLY A CA 1
ATOM 2111 C C . GLY A 1 272 ? -3.050 10.040 48.278 1.00 83.88 272 GLY A C 1
ATOM 2112 O O . GLY A 1 272 ? -2.288 11.006 48.308 1.00 83.88 272 GLY A O 1
ATOM 2113 N N . TYR A 1 273 ? -3.357 9.418 47.136 1.00 91.88 273 TYR A N 1
ATOM 2114 C CA . TYR A 1 273 ? -2.847 9.788 45.816 1.00 91.88 273 TYR A CA 1
ATOM 2115 C C . TYR A 1 273 ? -3.984 10.078 44.833 1.00 91.88 273 TYR A C 1
ATOM 2117 O O . TYR A 1 273 ? -5.129 9.659 45.011 1.00 91.88 273 TYR A O 1
ATOM 2125 N N . ARG A 1 274 ? -3.677 10.827 43.771 1.00 81.94 274 ARG A N 1
ATOM 2126 C CA . ARG A 1 274 ? -4.633 11.111 42.696 1.00 81.94 274 ARG A CA 1
ATOM 2127 C C . ARG A 1 274 ? -4.880 9.837 41.881 1.00 81.94 274 ARG A C 1
ATOM 2129 O O . ARG A 1 274 ? -3.924 9.229 41.412 1.00 81.94 274 ARG A O 1
ATOM 2136 N N . SER A 1 275 ? -6.143 9.453 41.688 1.00 84.19 275 SER A N 1
ATOM 2137 C CA . SER A 1 275 ? -6.510 8.347 40.791 1.00 84.19 275 SER A CA 1
ATOM 2138 C C . SER A 1 275 ? -6.138 8.669 39.345 1.00 84.19 275 SER A C 1
ATOM 2140 O O . SER A 1 275 ? -6.356 9.804 38.910 1.00 84.19 275 SER A O 1
ATOM 2142 N N . ASP A 1 276 ? -5.667 7.676 38.594 1.00 82.31 276 ASP A N 1
ATOM 2143 C CA . ASP A 1 276 ? -5.299 7.845 37.189 1.00 82.31 276 ASP A CA 1
ATOM 2144 C C . ASP A 1 276 ? -5.984 6.810 36.289 1.00 82.31 276 ASP A C 1
ATOM 2146 O O . ASP A 1 276 ? -6.269 5.681 36.696 1.00 82.31 276 ASP A O 1
ATOM 2150 N N . VAL A 1 277 ? -6.268 7.213 35.052 1.00 90.31 277 VAL A N 1
ATOM 2151 C CA . VAL A 1 277 ? -6.926 6.388 34.039 1.00 90.31 277 VAL A CA 1
ATOM 2152 C C . VAL A 1 277 ? -6.140 6.502 32.742 1.00 90.31 277 VAL A C 1
ATOM 2154 O O . VAL A 1 277 ? -6.160 7.537 32.079 1.00 90.31 277 VAL A O 1
ATOM 2157 N N . GLN A 1 278 ? -5.475 5.416 32.349 1.00 84.50 278 GLN A N 1
ATOM 2158 C CA . GLN A 1 278 ? -4.584 5.402 31.192 1.00 84.50 278 GLN A CA 1
ATOM 2159 C C . GLN A 1 278 ? -5.060 4.413 30.115 1.00 84.50 278 GLN A C 1
ATOM 2161 O O . GLN A 1 278 ? -5.433 3.277 30.433 1.00 84.50 278 GLN A O 1
ATOM 2166 N N . PRO A 1 279 ? -5.044 4.793 28.823 1.00 87.25 279 PRO A N 1
ATOM 2167 C CA . PRO A 1 279 ? -5.286 3.853 27.737 1.00 87.25 279 PRO A CA 1
ATOM 2168 C C . PRO A 1 279 ? -4.075 2.927 27.540 1.00 87.25 279 PRO A C 1
ATOM 2170 O O . PRO A 1 279 ? -2.934 3.377 27.490 1.00 87.25 279 PRO A O 1
ATOM 2173 N N . LEU A 1 280 ? -4.328 1.634 27.345 1.00 89.88 280 LEU A N 1
ATOM 2174 C CA . LEU A 1 280 ? -3.316 0.612 27.077 1.00 89.88 280 LEU A CA 1
ATOM 2175 C C . LEU A 1 280 ? -3.682 -0.178 25.817 1.00 89.88 280 LEU A C 1
ATOM 2177 O O . LEU A 1 280 ? -4.766 -0.746 25.721 1.00 89.88 280 LEU A O 1
ATOM 2181 N N . GLU A 1 281 ? -2.766 -0.266 24.853 1.00 87.88 281 GLU A N 1
ATOM 2182 C CA . GLU A 1 281 ? -2.895 -1.174 23.708 1.00 87.88 281 GLU A CA 1
ATOM 2183 C C . GLU A 1 281 ? -1.949 -2.369 23.904 1.00 87.88 281 GLU A C 1
ATOM 2185 O O . GLU A 1 281 ? -0.725 -2.231 23.869 1.00 87.88 281 GLU A O 1
ATOM 2190 N N . LEU A 1 282 ? -2.528 -3.546 24.138 1.00 86.75 282 LEU A N 1
ATOM 2191 C CA . LEU A 1 282 ? -1.835 -4.829 24.212 1.00 86.75 282 LEU A CA 1
ATOM 2192 C C . LEU A 1 282 ? -1.575 -5.334 22.792 1.00 86.75 282 LEU A C 1
ATOM 2194 O O . LEU A 1 282 ? -2.511 -5.646 22.052 1.00 86.75 282 LEU A O 1
ATOM 2198 N N . ARG A 1 283 ? -0.295 -5.392 22.414 1.00 80.94 283 ARG A N 1
ATOM 2199 C CA . ARG A 1 283 ? 0.173 -5.818 21.084 1.00 80.94 283 ARG A CA 1
ATOM 2200 C C . ARG A 1 283 ? 0.937 -7.136 21.169 1.00 80.94 283 ARG A C 1
ATOM 2202 O O . ARG A 1 283 ? 1.387 -7.529 22.246 1.00 80.94 283 ARG A O 1
ATOM 2209 N N . GLU A 1 284 ? 1.129 -7.795 20.031 1.00 76.75 284 GLU A N 1
ATOM 2210 C CA . GLU A 1 284 ? 2.018 -8.956 19.923 1.00 76.75 284 GLU A CA 1
ATOM 2211 C C . GLU A 1 284 ? 3.453 -8.612 20.362 1.00 76.75 284 GLU A C 1
ATOM 2213 O O . GLU A 1 284 ? 3.912 -7.472 20.243 1.00 76.75 284 GLU A O 1
ATOM 2218 N N . GLY A 1 285 ? 4.176 -9.593 20.902 1.00 71.81 285 GLY A N 1
ATOM 2219 C CA . GLY A 1 285 ? 5.600 -9.452 21.202 1.00 71.81 285 GLY A CA 1
ATOM 2220 C C . GLY A 1 285 ? 6.135 -10.541 22.122 1.00 71.81 285 GLY A C 1
ATOM 2221 O O . GLY A 1 285 ? 5.380 -11.222 22.816 1.00 71.81 285 GLY A O 1
ATOM 2222 N N . ARG A 1 286 ? 7.462 -10.700 22.120 1.00 68.88 286 ARG A N 1
ATOM 2223 C CA . ARG A 1 286 ? 8.159 -11.655 22.986 1.00 68.88 286 ARG A CA 1
ATOM 2224 C C . ARG A 1 286 ? 8.126 -11.156 24.436 1.00 68.88 286 ARG A C 1
ATOM 2226 O O . ARG A 1 286 ? 8.516 -10.025 24.709 1.00 68.88 286 ARG A O 1
ATOM 2233 N N . GLY A 1 287 ? 7.640 -11.995 25.350 1.00 80.19 287 GLY A N 1
ATOM 2234 C CA . GLY A 1 287 ? 7.606 -11.717 26.789 1.00 80.19 287 GLY A CA 1
ATOM 2235 C C . GLY A 1 287 ? 6.441 -10.834 27.272 1.00 80.19 287 GLY A C 1
ATOM 2236 O O . GLY A 1 287 ? 5.612 -10.372 26.477 1.00 80.19 287 GLY A O 1
ATOM 2237 N N . PRO A 1 288 ? 6.342 -10.613 28.595 1.00 87.94 288 PRO A N 1
ATOM 2238 C CA . PRO A 1 288 ? 5.283 -9.805 29.186 1.00 87.94 288 PRO A CA 1
ATOM 2239 C C . PRO A 1 288 ? 5.398 -8.331 28.783 1.00 87.94 288 PRO A C 1
ATOM 2241 O O . PRO A 1 288 ? 6.493 -7.776 28.735 1.00 87.94 288 PRO A O 1
ATOM 2244 N N . GLN A 1 289 ? 4.263 -7.687 28.519 1.00 93.31 289 GLN A N 1
ATOM 2245 C CA . GLN A 1 289 ? 4.203 -6.230 28.408 1.00 93.31 289 GLN A CA 1
ATOM 2246 C C . GLN A 1 289 ? 4.166 -5.644 29.824 1.00 93.31 289 GLN A C 1
ATOM 2248 O O . GLN A 1 289 ? 3.434 -6.154 30.671 1.00 93.31 289 GLN A O 1
ATOM 2253 N N . ARG A 1 290 ? 4.964 -4.608 30.091 1.00 94.56 290 ARG A N 1
ATOM 2254 C CA . ARG A 1 290 ? 5.047 -3.962 31.408 1.00 94.56 290 ARG A CA 1
ATOM 2255 C C . ARG A 1 290 ? 4.432 -2.567 31.351 1.00 94.56 290 ARG A C 1
ATOM 2257 O O . ARG A 1 290 ? 4.695 -1.830 30.403 1.00 94.56 290 ARG A O 1
ATOM 2264 N N . LEU A 1 291 ? 3.616 -2.233 32.344 1.00 94.38 291 LEU A N 1
ATOM 2265 C CA . LEU A 1 291 ? 3.072 -0.897 32.571 1.00 94.38 291 LEU A CA 1
ATOM 2266 C C . LEU A 1 291 ? 3.503 -0.448 33.965 1.00 94.38 291 LEU A C 1
ATOM 2268 O O . LEU A 1 291 ? 3.097 -1.058 34.949 1.00 94.38 291 LEU A O 1
ATOM 2272 N N . GLU A 1 292 ? 4.302 0.609 34.034 1.00 95.25 292 GLU A N 1
ATOM 2273 C CA . GLU A 1 292 ? 4.723 1.216 35.293 1.00 95.25 292 GLU A CA 1
ATOM 2274 C C . GLU A 1 292 ? 4.026 2.566 35.461 1.00 95.25 292 GLU A C 1
ATOM 2276 O O . GLU A 1 292 ? 4.059 3.404 34.559 1.00 95.25 292 GLU A O 1
ATOM 2281 N N . HIS A 1 293 ? 3.378 2.769 36.607 1.00 92.44 293 HIS A N 1
ATOM 2282 C CA . HIS A 1 293 ? 2.657 3.999 36.918 1.00 92.44 293 HIS A CA 1
ATOM 2283 C C . HIS A 1 293 ? 3.209 4.671 38.181 1.00 92.44 293 HIS A C 1
ATOM 2285 O O . HIS A 1 293 ? 3.339 4.042 39.229 1.00 92.44 293 HIS A O 1
ATOM 2291 N N . ARG A 1 294 ? 3.490 5.973 38.110 1.00 94.88 294 ARG A N 1
ATOM 2292 C CA . ARG A 1 294 ? 3.963 6.759 39.255 1.00 94.88 294 ARG A CA 1
ATOM 2293 C C . ARG A 1 294 ? 2.862 7.698 39.733 1.00 94.88 294 ARG A C 1
ATOM 2295 O O . ARG A 1 294 ? 2.424 8.562 38.977 1.00 94.88 294 ARG A O 1
ATOM 2302 N N . PHE A 1 295 ? 2.452 7.542 40.988 1.00 90.19 295 PHE A N 1
ATOM 2303 C CA . PHE A 1 295 ? 1.378 8.337 41.571 1.00 90.19 295 PHE A CA 1
ATOM 2304 C C . PHE A 1 295 ? 1.833 9.740 41.987 1.00 90.19 295 PHE A C 1
ATOM 2306 O O . PHE A 1 295 ? 2.985 9.963 42.364 1.00 90.19 295 PHE A O 1
ATOM 2313 N N . VAL A 1 296 ? 0.880 10.674 41.989 1.00 89.19 296 VAL A N 1
ATOM 2314 C CA . VAL A 1 296 ? 1.039 12.031 42.529 1.00 89.19 296 VAL A CA 1
ATOM 2315 C C . VAL A 1 296 ? 0.257 12.131 43.836 1.00 89.19 296 VAL A C 1
ATOM 2317 O O . VAL A 1 296 ? -0.947 11.862 43.856 1.00 89.19 296 VAL A O 1
ATOM 2320 N N . ALA A 1 297 ? 0.941 12.477 44.929 1.00 85.62 297 ALA A N 1
ATOM 2321 C CA . ALA A 1 297 ? 0.328 12.592 46.249 1.00 85.62 297 ALA A CA 1
ATOM 2322 C C . ALA A 1 297 ? -0.708 13.724 46.277 1.00 85.62 297 ALA A C 1
ATOM 2324 O O . ALA A 1 297 ? -0.483 14.805 45.729 1.00 85.62 297 ALA A O 1
ATOM 2325 N N . LEU A 1 298 ? -1.841 13.484 46.935 1.00 81.44 298 LEU A N 1
ATOM 2326 C CA . LEU A 1 298 ? -2.793 14.536 47.264 1.00 81.44 298 LEU A CA 1
ATOM 2327 C C . LEU A 1 298 ? -2.220 15.294 48.458 1.00 81.44 298 LEU A C 1
ATOM 2329 O O . LEU A 1 298 ? -2.268 14.811 49.588 1.00 81.44 298 LEU A O 1
ATOM 2333 N N . THR A 1 299 ? -1.644 16.468 48.217 1.00 72.06 299 THR A N 1
ATOM 2334 C CA . THR A 1 299 ? -1.166 17.329 49.297 1.00 72.06 299 THR A CA 1
ATOM 2335 C C . THR A 1 299 ? -2.347 17.640 50.216 1.00 72.06 299 THR A C 1
ATOM 2337 O O . THR A 1 299 ? -3.276 18.349 49.821 1.00 72.06 299 THR A O 1
ATOM 2340 N N . ARG A 1 300 ? -2.341 17.118 51.451 1.00 55.75 300 ARG A N 1
ATOM 2341 C CA . ARG A 1 300 ? -3.202 17.674 52.498 1.00 55.75 300 ARG A CA 1
ATOM 2342 C C . ARG A 1 300 ? -2.743 19.112 52.684 1.00 55.75 300 ARG A C 1
ATOM 2344 O O . ARG A 1 300 ? -1.627 19.352 53.134 1.00 55.75 300 ARG A O 1
ATOM 2351 N N . LYS A 1 301 ? -3.588 20.078 52.335 1.00 46.03 301 LYS A N 1
ATOM 2352 C CA . LYS A 1 301 ? -3.448 21.430 52.869 1.00 46.03 301 LYS A CA 1
ATOM 2353 C C . LYS A 1 301 ? -3.635 21.282 54.378 1.00 46.03 301 LYS A C 1
ATOM 2355 O O . LYS A 1 301 ? -4.766 21.087 54.807 1.00 46.03 301 LYS A O 1
ATOM 2360 N N . ASN A 1 302 ? -2.550 21.257 55.153 1.00 50.03 302 ASN A N 1
ATOM 2361 C CA . ASN A 1 302 ? -2.637 21.264 56.612 1.00 50.03 302 ASN A CA 1
ATOM 2362 C C . ASN A 1 302 ? -3.411 22.526 57.024 1.00 50.03 302 ASN A C 1
ATOM 2364 O O . ASN A 1 302 ? -2.938 23.628 56.736 1.00 50.03 302 ASN A O 1
ATOM 2368 N N . PRO A 1 303 ? -4.588 22.418 57.660 1.00 53.72 303 PRO A N 1
ATOM 2369 C CA . PRO A 1 303 ? -5.126 23.524 58.432 1.00 53.72 303 PRO A CA 1
ATOM 2370 C C . PRO A 1 303 ? -4.282 23.652 59.715 1.00 53.72 303 PRO A C 1
ATOM 2372 O O . PRO A 1 303 ? -3.846 22.623 60.243 1.00 53.72 303 PRO A O 1
ATOM 2375 N N . PRO A 1 304 ? -4.022 24.867 60.227 1.00 45.88 304 PRO A N 1
ATOM 2376 C CA . PRO A 1 304 ? -3.399 25.027 61.535 1.00 45.88 304 PRO A CA 1
ATOM 2377 C C . PRO A 1 304 ? -4.228 24.342 62.637 1.00 45.88 304 PRO A C 1
ATOM 2379 O O . PRO A 1 304 ? -5.447 24.199 62.519 1.00 45.88 304 PRO A O 1
ATOM 2382 N N . LEU A 1 305 ? -3.502 23.878 63.660 1.00 46.59 305 LEU A N 1
ATOM 2383 C CA . LEU A 1 305 ? -3.929 23.053 64.792 1.00 46.59 305 LEU A CA 1
ATOM 2384 C C . LEU A 1 305 ? -5.299 23.430 65.381 1.00 46.59 305 LEU A C 1
ATOM 2386 O O . LEU A 1 305 ? -5.635 24.598 65.552 1.00 46.59 305 LEU A O 1
ATOM 2390 N N . ALA A 1 306 ? -6.045 22.386 65.742 1.00 43.47 306 ALA A N 1
ATOM 2391 C CA . ALA A 1 306 ? -7.361 22.440 66.355 1.00 43.47 306 ALA A CA 1
ATOM 2392 C C . ALA A 1 306 ? -7.388 23.231 67.676 1.00 43.47 306 ALA A C 1
ATOM 2394 O O . ALA A 1 306 ? -6.683 22.897 68.626 1.00 43.47 306 ALA A O 1
ATOM 2395 N N . THR A 1 307 ? -8.298 24.202 67.758 1.00 44.72 307 THR A N 1
ATOM 2396 C CA . THR A 1 307 ? -9.018 24.517 68.995 1.00 44.72 307 THR A CA 1
ATOM 2397 C C . THR A 1 307 ? -10.080 23.439 69.250 1.00 44.72 307 THR A C 1
ATOM 2399 O O . THR A 1 307 ? -10.544 22.752 68.337 1.00 44.72 307 THR A O 1
ATOM 2402 N N . THR A 1 308 ? -10.386 23.230 70.525 1.00 45.91 308 THR A N 1
ATOM 2403 C CA . THR A 1 308 ? -11.156 22.117 71.098 1.00 45.91 308 THR A CA 1
ATOM 2404 C C . THR A 1 308 ? -12.545 21.885 70.469 1.00 45.91 308 THR A C 1
ATOM 2406 O O . THR A 1 308 ? -13.201 22.831 70.029 1.00 45.91 308 THR A O 1
ATOM 2409 N N . PRO A 1 309 ? -13.043 20.630 70.432 1.00 48.50 309 PRO A N 1
ATOM 2410 C CA . PRO A 1 309 ? -14.351 20.317 69.861 1.00 48.50 309 PRO A CA 1
ATOM 2411 C C . PRO A 1 309 ? -15.483 20.494 70.892 1.00 48.50 309 PRO A C 1
ATOM 2413 O O . PRO A 1 309 ? -15.370 19.964 71.998 1.00 48.50 309 PRO A O 1
ATOM 2416 N N . PRO A 1 310 ? -16.628 21.116 70.544 1.00 44.12 310 PRO A N 1
ATOM 2417 C CA . PRO A 1 310 ? -17.867 20.897 71.276 1.00 44.12 310 PRO A CA 1
ATOM 2418 C C . PRO A 1 310 ? -18.537 19.593 70.793 1.00 44.12 310 PRO A C 1
ATOM 2420 O O . PRO A 1 310 ? -18.374 19.193 69.630 1.00 44.12 310 PRO A O 1
ATOM 2423 N N . PRO A 1 311 ? -19.302 18.901 71.653 1.00 46.78 311 PRO A N 1
ATOM 2424 C CA . PRO A 1 311 ? -19.851 17.587 71.344 1.00 46.78 311 PRO A CA 1
ATOM 2425 C C . PRO A 1 311 ? -20.957 17.700 70.285 1.00 46.78 311 PRO A C 1
ATOM 2427 O O . PRO A 1 311 ? -22.041 18.224 70.537 1.00 46.78 311 PRO A O 1
ATOM 2430 N N . LYS A 1 312 ? -20.714 17.171 69.079 1.00 40.06 312 LYS A N 1
ATOM 2431 C CA . LYS A 1 312 ? -21.759 17.041 68.054 1.00 40.06 312 LYS A CA 1
ATOM 2432 C C . LYS A 1 312 ? -22.663 15.852 68.377 1.00 40.06 312 LYS A C 1
ATOM 2434 O O . LYS A 1 312 ? -22.319 14.705 68.092 1.00 40.06 312 LYS A O 1
ATOM 2439 N N . LYS A 1 313 ? -23.854 16.129 68.917 1.00 40.62 313 LYS A N 1
ATOM 2440 C CA . LYS A 1 313 ? -24.966 15.168 68.927 1.00 40.62 313 LYS A CA 1
ATOM 2441 C C . LYS A 1 313 ? -25.348 14.823 67.479 1.00 40.62 313 LYS A C 1
ATOM 2443 O O . LYS A 1 313 ? -25.559 15.705 66.648 1.00 40.62 313 LYS A O 1
ATOM 2448 N N . LYS A 1 314 ? -25.435 13.525 67.171 1.00 47.38 314 LYS A N 1
ATOM 2449 C CA . LYS A 1 314 ? -25.927 13.004 65.887 1.00 47.38 314 LYS A CA 1
ATOM 2450 C C . LYS A 1 314 ? -27.440 13.222 65.797 1.00 47.38 314 LYS A C 1
ATOM 2452 O O . LYS A 1 314 ? -28.197 12.378 66.262 1.00 47.38 314 LYS A O 1
ATOM 2457 N N . HIS A 1 315 ? -27.889 14.302 65.162 1.00 46.88 315 HIS A N 1
ATOM 2458 C CA . HIS A 1 315 ? -29.274 14.374 64.696 1.00 46.88 315 HIS A CA 1
ATOM 2459 C C . HIS A 1 315 ? -29.344 13.752 63.296 1.00 46.88 315 HIS A C 1
ATOM 2461 O O . HIS A 1 315 ? -28.790 14.299 62.339 1.00 46.88 315 HIS A O 1
ATOM 2467 N N . LYS A 1 316 ? -29.992 12.585 63.170 1.00 54.09 316 LYS A N 1
ATOM 2468 C CA . LYS A 1 316 ? -30.354 11.985 61.874 1.00 54.09 316 LYS A CA 1
ATOM 2469 C C . LYS A 1 316 ? -31.373 12.907 61.190 1.00 54.09 316 LYS A C 1
ATOM 2471 O O . LYS A 1 316 ? -32.577 12.744 61.345 1.00 54.09 316 LYS A O 1
ATOM 2476 N N . SER A 1 317 ? -30.901 13.938 60.493 1.00 62.47 317 SER A N 1
ATOM 2477 C CA . SER A 1 317 ? -31.760 14.906 59.806 1.00 62.47 317 SER A CA 1
ATOM 2478 C C . SER A 1 317 ? -32.052 14.433 58.382 1.00 62.47 317 SER A C 1
ATOM 2480 O O . SER A 1 317 ? -31.436 14.866 57.410 1.00 62.47 317 SER A O 1
ATOM 2482 N N . TYR A 1 318 ? -33.037 13.541 58.263 1.00 64.44 318 TYR A N 1
ATOM 2483 C CA . TYR A 1 318 ? -33.603 13.103 56.979 1.00 64.44 318 TYR A CA 1
ATOM 2484 C C . TYR A 1 318 ? -34.015 14.284 56.077 1.00 64.44 318 TYR A C 1
ATOM 2486 O O . TYR A 1 318 ? -33.958 14.171 54.856 1.00 64.44 318 TYR A O 1
ATOM 2494 N N . LEU A 1 319 ? -34.307 15.448 56.670 1.00 63.38 319 LEU A N 1
ATOM 2495 C CA . LEU A 1 319 ? -34.583 16.705 55.975 1.00 63.38 319 LEU A CA 1
ATOM 2496 C C . LEU A 1 319 ? -33.431 17.179 55.065 1.00 63.38 319 LEU A C 1
ATOM 2498 O O . LEU A 1 319 ? -33.665 17.501 53.904 1.00 63.38 319 LEU A O 1
ATOM 2502 N N . TRP A 1 320 ? -32.179 17.174 55.541 1.00 63.28 320 TRP A N 1
ATOM 2503 C CA . TRP A 1 320 ? -31.034 17.601 54.720 1.00 63.28 320 TRP A CA 1
ATOM 2504 C C . TRP A 1 320 ? -30.720 16.600 53.600 1.00 63.28 320 TRP A C 1
ATOM 2506 O O . TRP A 1 320 ? -30.306 16.996 52.510 1.00 63.28 320 TRP A O 1
ATOM 2516 N N . ALA A 1 321 ? -30.983 15.310 53.831 1.00 67.06 321 ALA A N 1
ATOM 2517 C CA . ALA A 1 321 ? -30.877 14.277 52.802 1.00 67.06 321 ALA A CA 1
ATOM 2518 C C . ALA A 1 321 ? -31.982 14.401 51.729 1.00 67.06 321 ALA A C 1
ATOM 2520 O O . ALA A 1 321 ? -31.703 14.220 50.541 1.00 67.06 321 ALA A O 1
ATOM 2521 N N . ALA A 1 322 ? -33.210 14.763 52.115 1.00 64.38 322 ALA A N 1
ATOM 2522 C CA . ALA A 1 322 ? -34.317 15.006 51.188 1.00 64.38 322 ALA A CA 1
ATOM 2523 C C . ALA A 1 322 ? -34.056 16.230 50.289 1.00 64.38 322 ALA A C 1
ATOM 2525 O O . ALA A 1 322 ? -34.236 16.148 49.073 1.00 64.38 322 ALA A O 1
ATOM 2526 N N . ILE A 1 323 ? -33.542 17.329 50.857 1.00 69.62 323 ILE A N 1
ATOM 2527 C CA . ILE A 1 323 ? -33.189 18.543 50.100 1.00 69.62 323 ILE A CA 1
ATOM 2528 C C . ILE A 1 323 ? -32.047 18.256 49.112 1.00 69.62 323 ILE A C 1
ATOM 2530 O O . ILE A 1 323 ? -32.144 18.597 47.933 1.00 69.62 323 ILE A O 1
ATOM 2534 N N . GLY A 1 324 ? -30.982 17.577 49.557 1.00 68.50 324 GLY A N 1
ATOM 2535 C CA . GLY A 1 324 ? -29.832 17.268 48.700 1.00 68.50 324 GLY A CA 1
ATOM 2536 C C . GLY A 1 324 ? -30.172 16.356 47.514 1.00 68.50 324 GLY A C 1
ATOM 2537 O O . GLY A 1 324 ? -29.681 16.569 46.405 1.00 68.50 324 GLY A O 1
ATOM 2538 N N . THR A 1 325 ? -31.048 15.369 47.720 1.00 70.50 325 THR A N 1
ATOM 2539 C CA . THR A 1 325 ? -31.486 14.448 46.656 1.00 70.50 325 THR A CA 1
ATOM 2540 C C . THR A 1 325 ? -32.447 15.107 45.664 1.00 70.50 325 THR A C 1
ATOM 2542 O O . THR A 1 325 ? -32.330 14.863 44.462 1.00 70.50 325 THR A O 1
ATOM 2545 N N . GLY A 1 326 ? -33.319 16.010 46.125 1.00 68.81 326 GLY A N 1
ATOM 2546 C CA . GLY A 1 326 ? -34.227 16.766 45.257 1.00 68.81 326 GLY A CA 1
ATOM 2547 C C . GLY A 1 326 ? -33.497 17.715 44.298 1.00 68.81 326 GLY A C 1
ATOM 2548 O O . GLY A 1 326 ? -33.775 17.722 43.097 1.00 68.81 326 GLY A O 1
ATOM 2549 N N . VAL A 1 327 ? -32.502 18.463 44.794 1.00 75.62 327 VAL A N 1
ATOM 2550 C CA . VAL A 1 327 ? -31.696 19.383 43.963 1.00 75.62 327 VAL A CA 1
ATOM 2551 C C . VAL A 1 327 ? -30.877 18.620 42.916 1.00 75.62 327 VAL A C 1
ATOM 2553 O O . VAL A 1 327 ? -30.814 19.032 41.755 1.00 75.62 327 VAL A O 1
ATOM 2556 N N . ALA A 1 328 ? -30.303 17.470 43.287 1.00 70.31 328 ALA A N 1
ATOM 2557 C CA . ALA A 1 328 ? -29.604 16.605 42.339 1.00 70.31 328 ALA A CA 1
ATOM 2558 C C . ALA A 1 328 ? -30.543 16.079 41.235 1.00 70.31 328 ALA A C 1
ATOM 2560 O O . ALA A 1 328 ? -30.155 16.043 40.065 1.00 70.31 328 ALA A O 1
ATOM 2561 N N . GLY A 1 329 ? -31.789 15.739 41.578 1.00 74.62 329 GLY A N 1
ATOM 2562 C CA . GLY A 1 329 ? -32.793 15.287 40.614 1.00 74.62 329 GLY A CA 1
ATOM 2563 C C . GLY A 1 329 ? -33.175 16.327 39.570 1.00 74.62 329 GLY A C 1
ATOM 2564 O O . GLY A 1 329 ? -33.209 16.016 38.378 1.00 74.62 329 GLY A O 1
ATOM 2565 N N . LEU A 1 330 ? -33.373 17.580 39.986 1.00 74.50 330 LEU A N 1
ATOM 2566 C CA . LEU A 1 330 ? -33.631 18.692 39.063 1.00 74.50 330 LEU A CA 1
ATOM 2567 C C . LEU A 1 330 ? -32.448 18.935 38.111 1.00 74.50 330 LEU A C 1
ATOM 2569 O O . LEU A 1 330 ? -32.653 19.143 36.913 1.00 74.50 330 LEU A O 1
ATOM 2573 N N . GLY A 1 331 ? -31.210 18.827 38.607 1.00 77.38 331 GLY A N 1
ATOM 2574 C CA . GLY A 1 331 ? -30.007 18.915 37.773 1.00 77.38 331 GLY A CA 1
ATOM 2575 C C . GLY A 1 331 ? -29.941 17.825 36.695 1.00 77.38 331 GLY A C 1
ATOM 2576 O O . GLY A 1 331 ? -29.597 18.105 35.543 1.00 77.38 331 GLY A O 1
ATOM 2577 N N . LEU A 1 332 ? -30.332 16.592 37.032 1.00 82.62 332 LEU A N 1
ATOM 2578 C CA . LEU A 1 332 ? -30.374 15.473 36.083 1.00 82.62 332 LEU A CA 1
ATOM 2579 C C . LEU A 1 332 ? -31.460 15.657 35.012 1.00 82.62 332 LEU A C 1
ATOM 2581 O O . LEU A 1 332 ? -31.206 15.383 33.839 1.00 82.62 332 LEU A O 1
ATOM 2585 N N . ILE A 1 333 ? -32.633 16.187 35.371 1.00 79.94 333 ILE A N 1
ATOM 2586 C CA . ILE A 1 333 ? -33.696 16.517 34.403 1.00 79.94 333 ILE A CA 1
ATOM 2587 C C . ILE A 1 333 ? -33.232 17.621 33.439 1.00 79.94 333 ILE A C 1
ATOM 2589 O O . ILE A 1 333 ? -33.445 17.507 32.229 1.00 79.94 333 ILE A O 1
ATOM 2593 N N . GLY A 1 334 ? -32.533 18.645 33.943 1.00 77.38 334 GLY A N 1
ATOM 2594 C CA . GLY A 1 334 ? -31.929 19.698 33.118 1.00 77.38 334 GLY A CA 1
ATOM 2595 C C . GLY A 1 334 ? -30.905 19.156 32.112 1.00 77.38 334 GLY A C 1
ATOM 2596 O O . GLY A 1 334 ? -30.947 19.501 30.929 1.00 77.38 334 GLY A O 1
ATOM 2597 N N . ALA A 1 335 ? -30.039 18.231 32.539 1.00 80.06 335 ALA A N 1
ATOM 2598 C CA . ALA A 1 335 ? -29.122 17.533 31.636 1.00 80.06 335 ALA A CA 1
ATOM 2599 C C . ALA A 1 335 ? -29.875 16.695 30.580 1.00 80.06 335 ALA A C 1
ATOM 2601 O O . ALA A 1 335 ? -29.514 16.714 29.400 1.00 80.06 335 ALA A O 1
ATOM 2602 N N . GLY A 1 336 ? -30.964 16.019 30.964 1.00 81.50 336 GLY A N 1
ATOM 2603 C CA . GLY A 1 336 ? -31.847 15.298 30.040 1.00 81.50 336 GLY A CA 1
ATOM 2604 C C . GLY A 1 336 ? -32.471 16.200 28.964 1.00 81.50 336 GLY A C 1
ATOM 2605 O O . GLY A 1 336 ? -32.522 15.821 27.788 1.00 81.50 336 GLY A O 1
ATOM 2606 N N . ALA A 1 337 ? -32.869 17.424 29.328 1.00 81.31 337 ALA A N 1
ATOM 2607 C CA . ALA A 1 337 ? -33.373 18.427 28.388 1.00 81.31 337 ALA A CA 1
ATOM 2608 C C . ALA A 1 337 ? -32.291 18.900 27.403 1.00 81.31 337 ALA A C 1
ATOM 2610 O O . ALA A 1 337 ? -32.554 18.988 26.201 1.00 81.31 337 ALA A O 1
ATOM 2611 N N . ALA A 1 338 ? -31.055 19.106 27.870 1.00 80.00 338 ALA A N 1
ATOM 2612 C CA . ALA A 1 338 ? -29.930 19.451 27.000 1.00 80.00 338 ALA A CA 1
ATOM 2613 C C . ALA A 1 338 ? -29.654 18.352 25.954 1.00 80.00 338 ALA A C 1
ATOM 2615 O O . ALA A 1 338 ? -29.534 18.640 24.761 1.00 80.00 338 ALA A O 1
ATOM 2616 N N . PHE A 1 339 ? -29.643 17.076 26.356 1.00 81.62 339 PHE A N 1
ATOM 2617 C CA . PHE A 1 339 ? -29.492 15.962 25.410 1.00 81.62 339 PHE A CA 1
ATOM 2618 C C . PHE A 1 339 ? -30.691 15.809 24.464 1.00 81.62 339 PHE A C 1
ATOM 2620 O O . PHE A 1 339 ? -30.508 15.454 23.297 1.00 81.62 339 PHE A O 1
ATOM 2627 N N . SER A 1 340 ? -31.904 16.134 24.915 1.00 80.44 340 SER A N 1
ATOM 2628 C CA . SER A 1 340 ? -33.095 16.170 24.056 1.00 80.44 340 SER A CA 1
ATOM 2629 C C . SER A 1 340 ? -33.005 17.266 22.990 1.00 80.44 340 SER A C 1
ATOM 2631 O O . SER A 1 340 ? -33.343 17.026 21.828 1.00 80.44 340 SER A O 1
ATOM 2633 N N . PHE A 1 341 ? -32.471 18.439 23.339 1.00 84.38 341 PHE A N 1
ATOM 2634 C CA . PHE A 1 341 ? -32.185 19.507 22.381 1.00 84.38 341 PHE A CA 1
ATOM 2635 C C . PHE A 1 341 ? -31.113 19.086 21.363 1.00 84.38 341 PHE A C 1
ATOM 2637 O O . PHE A 1 341 ? -31.320 19.219 20.155 1.00 84.38 341 PHE A O 1
ATOM 2644 N N . LEU A 1 342 ? -30.008 18.489 21.826 1.00 79.69 342 LEU A N 1
ATOM 2645 C CA . LEU A 1 342 ? -28.942 17.972 20.957 1.00 79.69 342 LEU A CA 1
ATOM 2646 C C . LEU A 1 342 ? -29.438 16.868 20.009 1.00 79.69 342 LEU A C 1
ATOM 2648 O O . LEU A 1 342 ? -29.030 16.820 18.848 1.00 79.69 342 LEU A O 1
ATOM 2652 N N . ARG A 1 343 ? -30.350 15.999 20.466 1.00 88.94 343 ARG A N 1
ATOM 2653 C CA . ARG A 1 343 ? -31.047 15.027 19.610 1.00 88.94 343 ARG A CA 1
ATOM 2654 C C . ARG A 1 343 ? -31.860 15.737 18.527 1.00 88.94 343 ARG A C 1
ATOM 2656 O O . ARG A 1 343 ? -31.727 15.393 17.355 1.00 88.94 343 ARG A O 1
ATOM 2663 N N . ASN A 1 344 ? -32.706 16.697 18.901 1.00 84.50 344 ASN A N 1
ATOM 2664 C CA . ASN A 1 344 ? -33.563 17.396 17.941 1.00 84.50 344 ASN A CA 1
ATOM 2665 C C . ASN A 1 344 ? -32.753 18.177 16.903 1.00 84.50 344 ASN A C 1
ATOM 2667 O O . ASN A 1 344 ? -33.136 18.195 15.735 1.00 84.50 344 ASN A O 1
ATOM 2671 N N . SER A 1 345 ? -31.625 18.766 17.303 1.00 84.25 345 SER A N 1
ATOM 2672 C CA . SER A 1 345 ? -30.687 19.409 16.380 1.00 84.25 345 SER A CA 1
ATOM 2673 C C . SER A 1 345 ? -30.148 18.411 15.343 1.00 84.25 345 SER A C 1
ATOM 2675 O O . SER A 1 345 ? -30.296 18.626 14.141 1.00 84.25 345 SER A O 1
ATOM 2677 N N . ALA A 1 346 ? -29.659 17.247 15.789 1.00 82.06 346 ALA A N 1
ATOM 2678 C CA . ALA A 1 346 ? -29.150 16.201 14.898 1.00 82.06 346 ALA A CA 1
ATOM 2679 C C . ALA A 1 346 ? -30.220 15.640 13.936 1.00 82.06 346 ALA A C 1
ATOM 2681 O O . ALA A 1 346 ? -29.920 15.350 12.778 1.00 82.06 346 ALA A O 1
ATOM 2682 N N . ILE A 1 347 ? -31.478 15.524 14.384 1.00 82.94 347 ILE A N 1
ATOM 2683 C CA . ILE A 1 347 ? -32.605 15.105 13.533 1.00 82.94 347 ILE A CA 1
ATOM 2684 C C . ILE A 1 347 ? -32.929 16.175 12.485 1.00 82.94 347 ILE A C 1
ATOM 2686 O O . ILE A 1 347 ? -33.097 15.846 11.311 1.00 82.94 347 ILE A O 1
ATOM 2690 N N . LYS A 1 348 ? -32.985 17.457 12.872 1.00 86.38 348 LYS A N 1
ATOM 2691 C CA . LYS A 1 348 ? -33.197 18.563 11.922 1.00 86.38 348 LYS A CA 1
ATOM 2692 C C . LYS A 1 348 ? -32.104 18.587 10.856 1.00 86.38 348 LYS A C 1
ATOM 2694 O O . LYS A 1 348 ? -32.407 18.727 9.674 1.00 86.38 348 LYS A O 1
ATOM 2699 N N . ASP A 1 349 ? -30.860 18.365 11.256 1.00 84.12 349 ASP A N 1
ATOM 2700 C CA . ASP A 1 349 ? -29.713 18.290 10.357 1.00 84.12 349 ASP A CA 1
ATOM 2701 C C . ASP A 1 349 ? -29.739 17.073 9.421 1.00 84.12 349 ASP A C 1
ATOM 2703 O O . ASP A 1 349 ? -29.244 17.161 8.292 1.00 84.12 349 ASP A O 1
ATOM 2707 N N . ALA A 1 350 ? -30.279 15.938 9.874 1.00 84.56 350 ALA A N 1
ATOM 2708 C CA . ALA A 1 350 ? -30.491 14.753 9.043 1.00 84.56 350 ALA A CA 1
ATOM 2709 C C . ALA A 1 350 ? -31.616 14.987 8.021 1.00 84.56 350 ALA A C 1
ATOM 2711 O O . ALA A 1 350 ? -31.443 14.703 6.836 1.00 84.56 350 ALA A O 1
ATOM 2712 N N . ASN A 1 351 ? -32.725 15.592 8.453 1.00 83.19 351 ASN A N 1
ATOM 2713 C CA . ASN A 1 351 ? -33.862 15.922 7.592 1.00 83.19 351 ASN A CA 1
ATOM 2714 C C . ASN A 1 351 ? -33.506 16.991 6.554 1.00 83.19 351 ASN A C 1
ATOM 2716 O O . ASN A 1 351 ? -33.892 16.866 5.397 1.00 83.19 351 ASN A O 1
ATOM 2720 N N . LYS A 1 352 ? -32.723 18.007 6.940 1.00 87.69 352 LYS A N 1
ATOM 2721 C CA . LYS A 1 352 ? -32.199 19.026 6.021 1.00 87.69 352 LYS A CA 1
ATOM 2722 C C . LYS A 1 352 ? -31.309 18.403 4.948 1.00 87.69 352 LYS A C 1
ATOM 2724 O O . LYS A 1 352 ? -31.427 18.747 3.779 1.00 87.69 352 LYS A O 1
ATOM 2729 N N . LEU A 1 353 ? -30.454 17.451 5.330 1.00 81.62 353 LEU A N 1
ATOM 2730 C CA . LEU A 1 353 ? -29.632 16.714 4.370 1.00 81.62 353 LEU A CA 1
ATOM 2731 C C . LEU A 1 353 ? -30.520 15.932 3.386 1.00 81.62 353 LEU A C 1
ATOM 2733 O O . LEU A 1 353 ? -30.304 15.974 2.176 1.00 81.62 353 LEU A O 1
ATOM 2737 N N . GLN A 1 354 ? -31.550 15.263 3.911 1.00 85.62 354 GLN A N 1
ATOM 2738 C CA . GLN A 1 354 ? -32.500 14.454 3.149 1.00 85.62 354 GLN A CA 1
ATOM 2739 C C . GLN A 1 354 ? -33.381 15.265 2.191 1.00 85.62 354 GLN A C 1
ATOM 2741 O O . GLN A 1 354 ? -33.681 14.765 1.105 1.00 85.62 354 GLN A O 1
ATOM 2746 N N . SER A 1 355 ? -33.787 16.482 2.564 1.00 85.25 355 SER A N 1
ATOM 2747 C CA . SER A 1 355 ? -34.602 17.362 1.719 1.00 85.25 355 SER A CA 1
ATOM 2748 C C . SER A 1 355 ? -33.787 18.070 0.638 1.00 85.25 355 SER A C 1
ATOM 2750 O O . SER A 1 355 ? -34.299 18.297 -0.452 1.00 85.25 355 SER A O 1
ATOM 2752 N N . GLN A 1 356 ? -32.514 18.373 0.904 1.00 85.19 356 GLN A N 1
ATOM 2753 C CA . GLN A 1 356 ? -31.611 19.000 -0.068 1.00 85.19 356 GLN A CA 1
ATOM 2754 C C . GLN A 1 356 ? -31.061 18.017 -1.112 1.00 85.19 356 GLN A C 1
ATOM 2756 O O . GLN A 1 356 ? -30.543 18.454 -2.135 1.00 85.19 356 GLN A O 1
ATOM 2761 N N . THR A 1 357 ? -31.175 16.705 -0.872 1.00 74.12 357 THR A N 1
ATOM 2762 C CA . THR A 1 357 ? -30.635 15.673 -1.770 1.00 74.12 357 THR A CA 1
ATOM 2763 C C . THR A 1 357 ? -31.768 14.853 -2.408 1.00 74.12 357 THR A C 1
ATOM 2765 O O . THR A 1 357 ? -32.402 14.046 -1.708 1.00 74.12 357 THR A O 1
ATOM 2768 N N . PRO A 1 358 ? -32.029 15.009 -3.723 1.00 71.44 358 PRO A N 1
ATOM 2769 C CA . PRO A 1 358 ? -33.064 14.251 -4.420 1.00 71.44 358 PRO A CA 1
ATOM 2770 C C . PRO A 1 358 ? -32.781 12.744 -4.372 1.00 71.44 358 PRO A C 1
ATOM 2772 O O . PRO A 1 358 ? -31.627 12.321 -4.361 1.00 71.44 358 PRO A O 1
ATOM 2775 N N . ALA A 1 359 ? -33.831 11.914 -4.352 1.00 68.25 359 ALA A N 1
ATOM 2776 C CA . ALA A 1 359 ? -33.716 10.466 -4.117 1.00 68.25 359 ALA A CA 1
ATOM 2777 C C . ALA A 1 359 ? -32.757 9.752 -5.092 1.00 68.25 359 ALA A C 1
ATOM 2779 O O . ALA A 1 359 ? -31.998 8.881 -4.680 1.00 68.25 359 ALA A O 1
ATOM 2780 N N . ILE A 1 360 ? -32.737 10.186 -6.353 1.00 41.94 360 ILE A N 1
ATOM 2781 C CA . ILE A 1 360 ? -31.859 9.694 -7.429 1.00 41.94 360 ILE A CA 1
ATOM 2782 C C . ILE A 1 360 ? -30.371 10.058 -7.260 1.00 41.94 360 ILE A C 1
ATOM 2784 O O . ILE A 1 360 ? -29.525 9.443 -7.898 1.00 41.94 360 ILE A O 1
ATOM 2788 N N . GLN A 1 361 ? -30.035 11.024 -6.398 1.00 52.12 361 GLN A N 1
ATOM 2789 C CA . GLN A 1 361 ? -28.659 11.460 -6.110 1.00 52.12 361 GLN A CA 1
ATOM 2790 C C . GLN A 1 361 ? -28.149 11.009 -4.734 1.00 52.12 361 GLN A C 1
ATOM 2792 O O . GLN A 1 361 ? -27.048 11.382 -4.334 1.00 52.12 361 GLN A O 1
ATOM 2797 N N . ARG A 1 362 ? -28.922 10.206 -3.991 1.00 75.06 362 ARG A N 1
ATOM 2798 C CA . ARG A 1 362 ? -28.500 9.682 -2.685 1.00 75.06 362 ARG A CA 1
ATOM 2799 C C . ARG A 1 362 ? -27.469 8.576 -2.871 1.00 75.06 362 ARG A C 1
ATOM 2801 O O . ARG A 1 362 ? -27.796 7.398 -2.987 1.00 75.06 362 ARG A O 1
ATOM 2808 N N . ASP A 1 363 ? -26.214 8.988 -2.912 1.00 59.72 363 ASP A N 1
ATOM 2809 C CA . ASP A 1 363 ? -25.053 8.120 -2.998 1.00 59.72 363 ASP A CA 1
ATOM 2810 C C . ASP A 1 363 ? -24.606 7.616 -1.611 1.00 59.72 363 ASP A C 1
ATOM 2812 O O . ASP A 1 363 ? -25.189 7.913 -0.564 1.00 59.72 363 ASP A O 1
ATOM 2816 N N . TYR A 1 364 ? -23.543 6.813 -1.576 1.00 50.72 364 TYR A N 1
ATOM 2817 C CA . TYR A 1 364 ? -23.024 6.277 -0.316 1.00 50.72 364 TYR A CA 1
ATOM 2818 C C . TYR A 1 364 ? -22.569 7.381 0.661 1.00 50.72 364 TYR A C 1
ATOM 2820 O O . TYR A 1 364 ? -22.676 7.209 1.878 1.00 50.72 364 TYR A O 1
ATOM 2828 N N . VAL A 1 365 ? -22.089 8.524 0.154 1.00 60.16 365 VAL A N 1
ATOM 2829 C CA . VAL A 1 365 ? -21.654 9.660 0.981 1.00 60.16 365 VAL A CA 1
ATOM 2830 C C . VAL A 1 365 ? -22.850 10.252 1.719 1.00 60.16 365 VAL A C 1
ATOM 2832 O O . VAL A 1 365 ? -22.776 10.408 2.943 1.00 60.16 365 VAL A O 1
ATOM 2835 N N . PHE A 1 366 ? -23.970 10.458 1.021 1.00 79.88 366 PHE A N 1
ATOM 2836 C CA . PHE A 1 366 ? -25.242 10.837 1.628 1.00 79.88 366 PHE A CA 1
ATOM 2837 C C . PHE A 1 366 ? -25.658 9.857 2.734 1.00 79.88 366 PHE A C 1
ATOM 2839 O O . PHE A 1 366 ? -25.906 10.281 3.864 1.00 79.88 366 PHE A O 1
ATOM 2846 N N . PHE A 1 367 ? -25.672 8.547 2.456 1.00 71.62 367 PHE A N 1
ATOM 2847 C CA . PHE A 1 367 ? -26.085 7.545 3.447 1.00 71.62 367 PHE A CA 1
ATOM 2848 C C . PHE A 1 367 ? -25.150 7.484 4.660 1.00 71.62 367 PHE A C 1
ATOM 2850 O O . PHE A 1 367 ? -25.618 7.287 5.779 1.00 71.62 367 PHE A O 1
ATOM 2857 N N . SER A 1 368 ? -23.842 7.686 4.479 1.00 63.28 368 SER A N 1
ATOM 2858 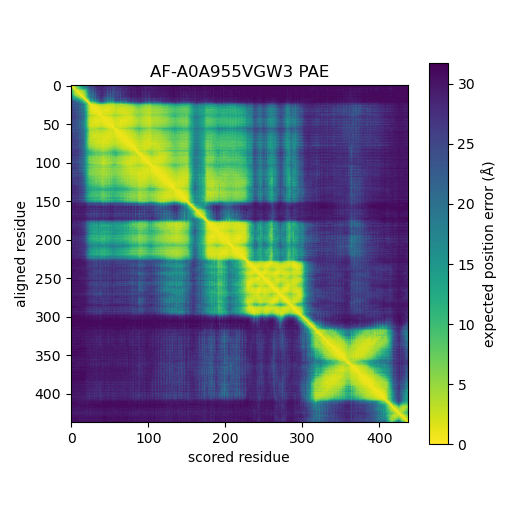C CA . SER A 1 368 ? -22.884 7.708 5.591 1.00 63.28 368 SER A CA 1
ATOM 2859 C C . SER A 1 368 ? -23.060 8.930 6.501 1.00 63.28 368 SER A C 1
ATOM 2861 O O . SER A 1 368 ? -23.064 8.782 7.722 1.00 63.28 368 SER A O 1
ATOM 2863 N N . ALA A 1 369 ? -23.282 10.116 5.923 1.00 70.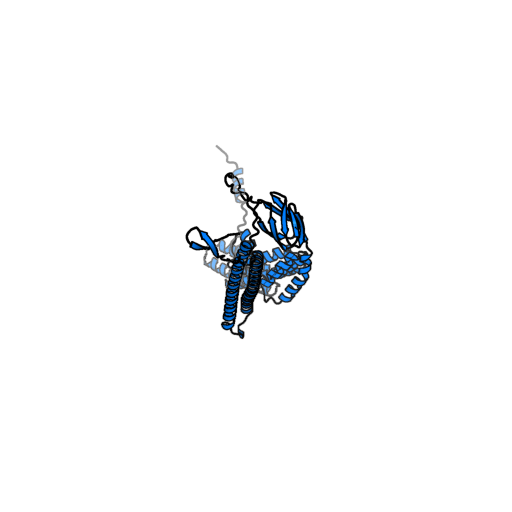25 369 ALA A N 1
ATOM 2864 C CA . ALA A 1 369 ? -23.532 11.349 6.664 1.00 70.25 369 ALA A CA 1
ATOM 2865 C C . ALA A 1 369 ? -24.917 11.343 7.331 1.00 70.25 369 ALA A C 1
ATOM 2867 O O . ALA A 1 369 ? -25.067 11.811 8.459 1.00 70.25 369 ALA A O 1
ATOM 2868 N N . TYR A 1 370 ? -25.921 10.766 6.667 1.00 75.62 370 TYR A N 1
ATOM 2869 C CA . TYR A 1 370 ? -27.242 10.539 7.241 1.00 75.62 370 TYR A CA 1
ATOM 2870 C C . TYR A 1 370 ? -27.169 9.579 8.438 1.00 75.62 370 TYR A C 1
ATOM 2872 O O . TYR A 1 370 ? -27.631 9.927 9.522 1.00 75.62 370 TYR A O 1
ATOM 2880 N N . ASN A 1 371 ? -26.508 8.424 8.280 1.00 71.69 371 ASN A N 1
ATOM 2881 C CA . ASN A 1 371 ? -26.354 7.426 9.343 1.00 71.69 371 ASN A CA 1
ATOM 2882 C C . ASN A 1 371 ? -25.534 7.934 10.541 1.00 71.69 371 ASN A C 1
ATOM 2884 O O . ASN A 1 371 ? -25.802 7.552 11.678 1.00 71.69 371 ASN A O 1
ATOM 2888 N N . ASP A 1 372 ? -24.547 8.807 10.325 1.00 74.75 372 ASP A N 1
ATOM 2889 C CA . ASP A 1 372 ? -23.797 9.425 11.424 1.00 74.75 372 ASP A CA 1
ATOM 2890 C C . ASP A 1 372 ? -24.681 10.377 12.251 1.00 74.75 372 ASP A C 1
ATOM 2892 O O . ASP A 1 372 ? -24.722 10.288 13.485 1.00 74.75 372 ASP A O 1
ATOM 2896 N N . LYS A 1 373 ? -25.478 11.221 11.581 1.00 78.75 373 LYS A N 1
ATOM 2897 C CA . LYS A 1 373 ? -26.426 12.132 12.241 1.00 78.75 373 LYS A CA 1
ATOM 2898 C C . LYS A 1 373 ? -27.533 11.377 12.978 1.00 78.75 373 LYS A C 1
ATOM 2900 O O . LYS A 1 373 ? -27.832 11.714 14.126 1.00 78.75 373 LYS A O 1
ATOM 2905 N N . THR A 1 374 ? -28.094 10.323 12.383 1.00 76.25 374 THR A N 1
ATOM 2906 C CA . THR A 1 374 ? -29.114 9.491 13.044 1.00 76.25 374 THR A CA 1
ATOM 2907 C C . THR A 1 374 ? -28.530 8.686 14.204 1.00 76.25 374 THR A C 1
ATOM 2909 O O . THR A 1 374 ? -29.124 8.667 15.280 1.00 76.25 374 THR A O 1
ATOM 2912 N N . SER A 1 375 ? -27.318 8.133 14.075 1.00 75.56 375 SER A N 1
ATOM 2913 C CA . SER A 1 375 ? -26.649 7.447 15.194 1.00 75.56 375 SER A CA 1
ATOM 2914 C C . SER A 1 375 ? -26.330 8.390 16.363 1.00 75.56 375 SER A C 1
ATOM 2916 O O . SER A 1 375 ? -26.392 8.000 17.532 1.00 75.56 375 SER A O 1
ATOM 2918 N N . THR A 1 376 ? -26.029 9.658 16.070 1.00 74.31 376 THR A N 1
ATOM 2919 C CA . THR A 1 376 ? -25.829 10.695 17.087 1.00 74.31 376 THR A CA 1
ATOM 2920 C C . THR A 1 376 ? -27.143 11.070 17.769 1.00 74.31 376 THR A C 1
ATOM 2922 O O . THR A 1 376 ? -27.177 11.169 18.998 1.00 74.31 376 THR A O 1
ATOM 2925 N N . ALA A 1 377 ? -28.238 11.178 17.013 1.00 79.62 377 ALA A N 1
ATOM 2926 C CA . ALA A 1 377 ? -29.573 11.348 17.576 1.00 79.62 377 ALA A CA 1
ATOM 2927 C C . ALA A 1 377 ? -29.970 10.173 18.493 1.00 79.62 377 ALA A C 1
ATOM 2929 O O . ALA A 1 377 ? -30.502 10.407 19.579 1.00 79.62 377 ALA A O 1
ATOM 2930 N N . ASP A 1 378 ? -29.651 8.931 18.119 1.00 79.50 378 ASP A N 1
ATOM 2931 C CA . ASP A 1 378 ? -29.941 7.740 18.928 1.00 79.50 378 ASP A CA 1
ATOM 2932 C C . ASP A 1 378 ? -29.131 7.681 20.226 1.00 79.50 378 ASP A C 1
ATOM 2934 O O . ASP A 1 378 ? -29.673 7.345 21.284 1.00 79.50 378 ASP A O 1
ATOM 2938 N N . ARG A 1 379 ? -27.842 8.041 20.183 1.00 82.25 379 ARG A N 1
ATOM 2939 C CA . ARG A 1 379 ? -27.016 8.162 21.397 1.00 82.25 379 ARG A CA 1
ATOM 2940 C C . ARG A 1 379 ? -27.588 9.208 22.351 1.00 82.25 379 ARG A C 1
ATOM 2942 O O . ARG A 1 379 ? -27.767 8.916 23.532 1.00 82.25 379 ARG A O 1
ATOM 2949 N N . ASN A 1 380 ? -27.945 10.383 21.833 1.00 78.19 380 ASN A N 1
ATOM 2950 C CA . ASN A 1 380 ? -28.520 11.459 22.639 1.00 78.19 380 ASN A CA 1
ATOM 2951 C C . ASN A 1 380 ? -29.919 11.107 23.165 1.00 78.19 380 ASN A C 1
ATOM 2953 O O . ASN A 1 380 ? -30.238 11.457 24.296 1.00 78.19 380 ASN A O 1
ATOM 2957 N N . LYS A 1 381 ? -30.726 10.341 22.413 1.00 85.06 381 LYS A N 1
ATOM 2958 C CA . LYS A 1 381 ? -32.007 9.789 22.888 1.00 85.06 381 LYS A CA 1
ATOM 2959 C C . LYS A 1 381 ? -31.805 8.864 24.090 1.00 85.06 381 LYS A C 1
ATOM 2961 O O . LYS A 1 381 ? -32.504 9.013 25.087 1.00 85.06 381 LYS A O 1
ATOM 2966 N N . LYS A 1 382 ? -30.854 7.925 24.012 1.00 86.31 382 LYS A N 1
ATOM 2967 C CA . LYS A 1 382 ? -30.558 6.994 25.117 1.00 86.31 382 LYS A CA 1
ATOM 2968 C C . LYS A 1 382 ? -30.068 7.731 26.363 1.00 86.31 382 LYS A C 1
ATOM 2970 O O . LYS A 1 382 ? -30.519 7.415 27.458 1.00 86.31 382 LYS A O 1
ATOM 2975 N N . LEU A 1 383 ? -29.198 8.730 26.190 1.00 83.00 383 LEU A N 1
ATOM 2976 C CA . LEU A 1 383 ? -28.726 9.571 27.292 1.00 83.00 383 LEU A CA 1
ATOM 2977 C C . LEU A 1 383 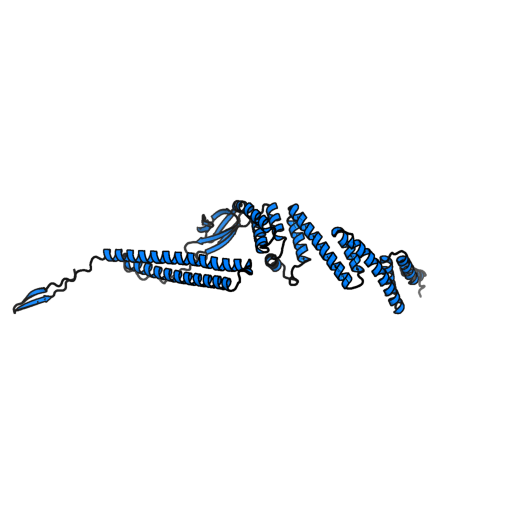? -29.866 10.386 27.908 1.00 83.00 383 LEU A C 1
ATOM 2979 O O . LEU A 1 383 ? -30.037 10.342 29.120 1.00 83.00 383 LEU A O 1
ATOM 2983 N N . ALA A 1 384 ? -30.685 11.060 27.097 1.00 79.94 384 ALA A N 1
ATOM 2984 C CA . ALA A 1 384 ? -31.831 11.821 27.591 1.00 79.94 384 ALA A CA 1
ATOM 2985 C C . ALA A 1 384 ? -32.786 10.948 28.420 1.00 79.94 384 ALA A C 1
ATOM 2987 O O . ALA A 1 384 ? -33.140 11.325 29.532 1.00 79.94 384 ALA A O 1
ATOM 2988 N N . ILE A 1 385 ? -33.138 9.753 27.925 1.00 83.75 385 ILE A N 1
ATOM 2989 C CA . ILE A 1 385 ? -33.977 8.797 28.664 1.00 83.75 385 ILE A CA 1
ATOM 2990 C C . ILE A 1 385 ? -33.319 8.421 29.996 1.00 83.75 385 ILE A C 1
ATOM 2992 O O . ILE A 1 385 ? -33.975 8.509 31.028 1.00 83.75 385 ILE A O 1
ATOM 2996 N N . ALA A 1 386 ? -32.030 8.065 29.998 1.00 84.00 386 ALA A N 1
ATOM 2997 C CA . ALA A 1 386 ? -31.321 7.704 31.225 1.00 84.00 386 ALA A CA 1
ATOM 2998 C C . ALA A 1 386 ? -31.355 8.842 32.262 1.00 84.00 386 ALA A C 1
ATOM 3000 O O . ALA A 1 386 ? -31.716 8.614 33.416 1.00 84.00 386 ALA A O 1
ATOM 3001 N N . PHE A 1 387 ? -31.064 10.075 31.844 1.00 84.19 387 PHE A N 1
ATOM 3002 C CA . PHE A 1 387 ? -31.098 11.248 32.720 1.00 84.19 387 PHE A CA 1
ATOM 3003 C C . PHE A 1 387 ? -32.503 11.558 33.251 1.00 84.19 387 PHE A C 1
ATOM 3005 O O . PHE A 1 387 ? -32.640 11.828 34.443 1.00 84.19 387 PHE A O 1
ATOM 3012 N N . TYR A 1 388 ? -33.551 11.441 32.429 1.00 86.31 388 TYR A N 1
ATOM 3013 C CA . TYR A 1 388 ? -34.930 11.599 32.902 1.00 86.31 388 TYR A CA 1
ATOM 3014 C C . TYR A 1 388 ? -35.342 10.500 33.883 1.00 86.31 388 TYR A C 1
ATOM 3016 O O . TYR A 1 388 ? -35.959 10.804 34.900 1.00 86.31 388 TYR A O 1
ATOM 3024 N N . THR A 1 389 ? -34.970 9.240 33.630 1.00 81.94 389 THR A N 1
ATOM 3025 C CA . THR A 1 389 ? -35.283 8.131 34.549 1.00 81.94 389 THR A CA 1
ATOM 3026 C C . THR A 1 389 ? -34.572 8.278 35.892 1.00 81.94 389 THR A C 1
ATOM 3028 O O . THR A 1 389 ? -35.191 8.090 36.936 1.00 81.94 389 THR A O 1
ATOM 3031 N N . LEU A 1 390 ? -33.297 8.682 35.881 1.00 79.19 390 LEU A N 1
ATOM 3032 C CA . LEU A 1 390 ? -32.518 8.928 37.095 1.00 79.19 390 LEU A CA 1
ATOM 3033 C C . LEU A 1 390 ? -33.048 10.145 37.862 1.00 79.19 390 LEU A C 1
ATOM 3035 O O . LEU A 1 390 ? -33.221 10.072 39.077 1.00 79.19 390 LEU A O 1
ATOM 3039 N N . GLY A 1 391 ? -33.361 11.235 37.156 1.00 79.25 391 GLY A N 1
ATOM 3040 C CA . GLY A 1 391 ? -33.972 12.426 37.740 1.00 79.25 391 GLY A CA 1
ATOM 3041 C C . GLY A 1 391 ? -35.323 12.121 38.390 1.00 79.25 391 GLY A C 1
ATOM 3042 O O . GLY A 1 391 ? -35.524 12.436 39.560 1.00 79.25 391 GLY A O 1
ATOM 3043 N N . GLY A 1 392 ? -36.214 11.419 37.685 1.00 78.81 392 GLY A N 1
ATOM 3044 C CA . GLY A 1 392 ? -37.520 11.012 38.211 1.00 78.81 392 GLY A CA 1
ATOM 3045 C C . GLY A 1 392 ? -37.416 10.120 39.451 1.00 78.81 392 GLY A C 1
ATOM 3046 O O . GLY A 1 392 ? -38.097 10.371 40.444 1.00 78.81 392 GLY A O 1
ATOM 3047 N N . LEU A 1 393 ? -36.507 9.136 39.439 1.00 84.44 393 LEU A N 1
ATOM 3048 C CA . LEU A 1 393 ? -36.273 8.270 40.597 1.00 84.44 393 LEU A CA 1
ATOM 3049 C C . LEU A 1 393 ? -35.773 9.068 41.809 1.00 84.44 393 LEU A C 1
ATOM 3051 O O . LEU A 1 393 ? -36.235 8.843 42.923 1.00 84.44 393 LEU A O 1
ATOM 3055 N N . SER A 1 394 ? -34.862 10.021 41.596 1.00 79.62 394 SER A N 1
ATOM 3056 C CA . SER A 1 394 ? -34.326 10.851 42.681 1.00 79.62 394 SER A CA 1
ATOM 3057 C C . SER A 1 394 ? -35.347 11.826 43.279 1.00 79.62 394 SER A C 1
ATOM 3059 O O . SER A 1 394 ? -35.315 12.094 44.479 1.00 79.62 394 SER A O 1
ATOM 3061 N N . LEU A 1 395 ? -36.295 12.323 42.477 1.00 79.00 395 LEU A N 1
ATOM 3062 C CA . LEU A 1 395 ? -37.407 13.121 42.993 1.00 79.00 395 LEU A CA 1
ATOM 3063 C C . LEU A 1 395 ? -38.367 12.256 43.817 1.00 79.00 395 LEU A C 1
ATOM 3065 O O . LEU A 1 395 ? -38.763 12.660 44.907 1.00 79.00 395 LEU A O 1
ATOM 3069 N N . ALA A 1 396 ? -38.682 11.044 43.351 1.00 78.44 396 ALA A N 1
ATOM 3070 C CA . ALA A 1 396 ? -39.523 10.112 44.100 1.00 78.44 396 ALA A CA 1
ATOM 3071 C C . ALA A 1 396 ? -38.894 9.719 45.449 1.00 78.44 396 ALA A C 1
ATOM 3073 O O . ALA A 1 396 ? -39.588 9.681 46.466 1.00 78.44 396 ALA A O 1
ATOM 3074 N N . THR A 1 397 ? -37.576 9.487 45.494 1.00 78.94 397 THR A N 1
ATOM 3075 C CA . THR A 1 397 ? -36.877 9.204 46.758 1.00 78.94 397 THR A CA 1
ATOM 3076 C C . THR A 1 397 ? -36.814 10.419 47.680 1.00 78.94 397 THR A C 1
ATOM 3078 O O . THR A 1 397 ? -36.954 10.253 48.889 1.00 78.94 397 THR A O 1
ATOM 3081 N N . SER A 1 398 ? -36.666 11.633 47.141 1.00 78.00 398 SER A N 1
ATOM 3082 C CA . SER A 1 398 ? -36.736 12.873 47.926 1.00 78.00 398 SER A CA 1
ATOM 3083 C C . SER A 1 398 ? -38.109 13.041 48.595 1.00 78.00 398 SER A C 1
ATOM 3085 O O . SER A 1 398 ? -38.174 13.273 49.804 1.00 78.00 398 SER A O 1
ATOM 3087 N N . VAL A 1 399 ? -39.204 12.816 47.856 1.00 82.62 399 VAL A N 1
ATOM 3088 C CA . VAL A 1 399 ? -40.575 12.853 48.400 1.00 82.62 399 VAL A CA 1
ATOM 3089 C C . VAL A 1 399 ? -40.778 11.774 49.466 1.00 82.62 399 VAL A C 1
ATOM 3091 O O . VAL A 1 399 ? -41.297 12.068 50.540 1.00 82.62 399 VAL A O 1
ATOM 3094 N N . ALA A 1 400 ? -40.313 10.545 49.227 1.00 82.19 400 ALA A N 1
ATOM 3095 C CA . ALA A 1 400 ? -40.410 9.466 50.210 1.00 82.19 400 ALA A CA 1
ATOM 3096 C C . ALA A 1 400 ? -39.653 9.794 51.511 1.00 82.19 400 ALA A C 1
ATOM 3098 O O . ALA A 1 400 ? -40.184 9.604 52.604 1.00 82.19 400 ALA A O 1
ATOM 3099 N N . LEU A 1 401 ? -38.437 10.343 51.407 1.00 83.19 401 LEU A N 1
ATOM 3100 C CA . LEU A 1 401 ? -37.655 10.785 52.565 1.00 83.19 401 LEU A CA 1
ATOM 3101 C C . LEU A 1 401 ? -38.330 11.941 53.314 1.00 83.19 401 LEU A C 1
ATOM 3103 O O . LEU A 1 401 ? -38.263 11.987 54.543 1.00 83.19 401 LEU A O 1
ATOM 3107 N N . PHE A 1 402 ? -39.000 12.847 52.599 1.00 80.31 402 PHE A N 1
ATOM 3108 C CA . PHE A 1 402 ? -39.769 13.928 53.209 1.00 80.31 402 PHE A CA 1
ATOM 3109 C C . PHE A 1 402 ? -41.001 13.409 53.961 1.00 80.31 402 PHE A C 1
ATOM 3111 O O . PHE A 1 402 ? -41.247 13.838 55.084 1.00 80.31 402 PHE A O 1
ATOM 3118 N N . ILE A 1 403 ? -41.730 12.439 53.402 1.00 81.38 403 ILE A N 1
ATOM 3119 C CA . ILE A 1 403 ? -42.867 11.799 54.083 1.00 81.38 403 ILE A CA 1
ATOM 3120 C C . ILE A 1 403 ? -42.392 11.076 55.348 1.00 81.38 403 ILE A C 1
ATOM 3122 O O . ILE A 1 403 ? -42.981 11.254 56.410 1.00 81.38 403 ILE A O 1
ATOM 3126 N N . VAL A 1 404 ? -41.288 10.323 55.276 1.00 82.06 404 VAL A N 1
ATOM 3127 C CA . VAL A 1 404 ? -40.694 9.669 56.456 1.00 82.06 404 VAL A CA 1
ATOM 3128 C C . VAL A 1 404 ? -40.312 10.697 57.522 1.00 82.06 404 VAL A C 1
ATOM 3130 O O . VAL A 1 404 ? -40.554 10.469 58.708 1.00 82.06 404 VAL A O 1
ATOM 3133 N N . TYR A 1 405 ? -39.754 11.839 57.109 1.00 79.88 405 TYR A N 1
ATOM 3134 C CA . TYR A 1 405 ? -39.447 12.946 58.011 1.00 79.88 405 TYR A CA 1
ATOM 3135 C C . TYR A 1 405 ? -40.708 13.544 58.655 1.00 79.88 405 TYR A C 1
ATOM 3137 O O . TYR A 1 405 ? -40.708 13.773 59.861 1.00 79.88 405 TYR A O 1
ATOM 3145 N N . ALA A 1 406 ? -41.777 13.756 57.881 1.00 75.31 406 ALA A N 1
ATOM 3146 C CA . ALA A 1 406 ? -43.042 14.300 58.371 1.00 75.31 406 ALA A CA 1
ATOM 3147 C C . ALA A 1 406 ? -43.729 13.354 59.369 1.00 75.31 406 ALA A C 1
ATOM 3149 O O . ALA A 1 406 ? -44.162 13.795 60.427 1.00 75.31 406 ALA A O 1
ATOM 3150 N N . VAL A 1 407 ? -43.744 12.047 59.088 1.00 78.88 407 VAL A N 1
ATOM 3151 C CA . VAL A 1 407 ? -44.300 11.029 59.995 1.00 78.88 407 VAL A CA 1
ATOM 3152 C C . VAL A 1 407 ? -43.494 10.935 61.294 1.00 78.88 407 VAL A C 1
ATOM 3154 O O . VAL A 1 407 ? -44.072 10.809 62.368 1.00 78.88 407 VAL A O 1
ATOM 3157 N N . HIS A 1 408 ? -42.162 11.040 61.225 1.00 74.88 408 HIS A N 1
ATOM 3158 C CA . HIS A 1 408 ? -41.315 11.021 62.424 1.00 74.88 408 HIS A CA 1
ATOM 3159 C C . HIS A 1 408 ? -41.466 12.260 63.309 1.00 74.88 408 HIS A C 1
ATOM 3161 O O . HIS A 1 408 ? -41.096 12.199 64.478 1.00 74.88 408 HIS A O 1
ATOM 3167 N N . LYS A 1 409 ? -41.955 13.384 62.775 1.00 68.69 409 LYS A N 1
ATOM 3168 C CA . LYS A 1 409 ? -42.083 14.622 63.548 1.00 68.69 409 LYS A CA 1
ATOM 3169 C C . LYS A 1 409 ? -43.350 14.700 64.408 1.00 68.69 409 LYS A C 1
ATOM 3171 O O . LYS A 1 409 ? -43.457 15.657 65.164 1.00 68.69 409 LYS A O 1
ATOM 3176 N N . GLY A 1 410 ? -44.242 13.702 64.337 1.00 57.62 410 GLY A N 1
ATOM 3177 C CA . GLY A 1 410 ? -45.551 13.742 64.999 1.00 57.62 410 GLY A CA 1
ATOM 3178 C C . GLY A 1 410 ? -46.458 14.844 64.425 1.00 57.62 410 GLY A C 1
ATOM 3179 O O . GLY A 1 410 ? -45.984 15.695 63.665 1.00 57.62 410 GLY A O 1
ATOM 3180 N N . PRO A 1 411 ? -47.771 14.836 64.719 1.00 56.62 411 PRO A N 1
ATOM 3181 C CA . PRO A 1 411 ? -48.611 15.990 64.412 1.00 56.62 411 PRO A CA 1
ATOM 3182 C C . PRO A 1 411 ? -48.041 17.232 65.120 1.00 56.62 411 PRO A C 1
ATOM 3184 O O . PRO A 1 411 ? -47.448 17.091 66.192 1.00 56.62 411 PRO A O 1
ATOM 3187 N N . PRO A 1 412 ? -48.166 18.435 64.530 1.00 53.56 412 PRO A N 1
ATOM 3188 C CA . PRO A 1 412 ? -47.780 19.654 65.225 1.00 53.56 412 PRO A CA 1
ATOM 3189 C C . PRO A 1 412 ? -48.522 19.703 66.561 1.00 53.56 412 PRO A C 1
ATOM 3191 O O . PRO A 1 412 ? -49.725 19.458 66.610 1.00 53.56 412 PRO A O 1
ATOM 3194 N N . GLU A 1 413 ? -47.767 19.963 67.621 1.00 48.53 413 GLU A N 1
ATOM 3195 C CA . GLU A 1 413 ? -48.265 20.135 68.978 1.00 48.53 413 GLU A CA 1
ATOM 3196 C C . GLU A 1 413 ? -49.444 21.118 68.964 1.00 48.53 413 GLU A C 1
ATOM 3198 O O . GLU A 1 413 ? -49.329 22.250 68.484 1.00 48.53 413 GLU A O 1
ATOM 3203 N N . GLU A 1 414 ? -50.613 20.636 69.382 1.00 47.69 414 GLU A N 1
ATOM 3204 C CA . GLU A 1 414 ? -51.842 21.416 69.396 1.00 47.69 414 GLU A CA 1
ATOM 3205 C C . GLU A 1 414 ? -51.680 22.514 70.456 1.00 47.69 414 GLU A C 1
ATOM 3207 O O . GLU A 1 414 ? -51.568 22.232 71.647 1.00 47.69 414 GLU A O 1
ATOM 3212 N N . GLN A 1 415 ? -51.618 23.777 70.030 1.00 51.69 415 GLN A N 1
ATOM 3213 C CA . GLN A 1 415 ? -51.545 24.916 70.944 1.00 51.69 415 GLN A CA 1
ATOM 3214 C C . GLN A 1 415 ? -52.882 25.056 71.682 1.00 51.69 415 GLN A C 1
ATOM 3216 O O . GLN A 1 415 ? -53.788 25.754 71.224 1.00 51.69 415 GLN A O 1
ATOM 3221 N N . SER A 1 416 ? -53.029 24.376 72.819 1.00 48.69 416 SER A N 1
ATOM 3222 C CA . SER A 1 416 ? -54.214 24.514 73.660 1.00 48.69 416 SER A CA 1
ATOM 3223 C C . SER A 1 416 ? -54.045 25.700 74.607 1.00 48.69 416 SER A C 1
ATOM 3225 O O . SER A 1 416 ? -53.229 25.670 75.527 1.00 48.69 416 SER A O 1
ATOM 3227 N N . TRP A 1 417 ? -54.837 26.747 74.400 1.00 51.56 417 TRP A N 1
ATOM 3228 C CA . TRP A 1 417 ? -55.018 27.816 75.374 1.00 51.56 417 TRP A CA 1
ATOM 3229 C C . TRP A 1 417 ? -55.864 27.275 76.535 1.00 51.56 417 TRP A C 1
ATOM 3231 O O . TRP A 1 417 ? -56.935 26.709 76.322 1.00 51.56 417 TRP A O 1
ATOM 3241 N N . ARG A 1 418 ? -55.401 27.438 77.777 1.00 56.59 418 ARG A N 1
ATOM 3242 C CA . ARG A 1 418 ? -56.227 27.214 78.970 1.00 56.59 418 ARG A CA 1
ATOM 3243 C C . ARG A 1 418 ? -56.396 28.542 79.690 1.00 56.59 418 ARG A C 1
ATOM 3245 O O . ARG A 1 418 ? -55.425 29.154 80.120 1.00 56.59 418 ARG A O 1
ATOM 3252 N N . LEU A 1 419 ? -57.643 28.993 79.784 1.00 57.56 419 LEU A N 1
ATOM 3253 C CA . LEU A 1 419 ? -58.016 30.125 80.621 1.00 57.56 419 LEU A CA 1
ATOM 3254 C C . LEU A 1 419 ? -58.263 29.594 82.029 1.00 57.56 419 LEU A C 1
ATOM 3256 O O . LEU A 1 419 ? -59.189 28.811 82.241 1.00 57.56 419 LEU A O 1
ATOM 3260 N N . THR A 1 420 ? -57.434 30.004 82.981 1.00 63.53 420 THR A N 1
ATOM 3261 C CA . THR A 1 420 ? -57.630 29.676 84.393 1.00 63.53 420 THR A CA 1
ATOM 3262 C C . THR A 1 420 ? -58.102 30.926 85.129 1.00 63.53 420 THR A C 1
ATOM 3264 O O . THR A 1 420 ? -57.449 31.968 85.028 1.00 63.53 420 THR A O 1
ATOM 3267 N N . PRO A 1 421 ? -59.237 30.876 85.846 1.00 65.38 421 PRO A N 1
ATOM 3268 C CA . PRO A 1 421 ? -59.645 31.984 86.694 1.00 65.38 421 PRO A CA 1
ATOM 3269 C C . PRO A 1 421 ? -58.695 32.085 87.894 1.00 65.38 421 PRO A C 1
ATOM 3271 O O . PRO A 1 421 ? -58.505 31.113 88.625 1.00 65.38 421 PRO A O 1
ATOM 3274 N N . GLU A 1 422 ? -58.110 33.261 88.098 1.00 65.56 422 GLU A N 1
ATOM 3275 C CA . GLU A 1 422 ? -57.314 33.589 89.280 1.00 65.56 422 GLU A CA 1
ATOM 3276 C C . GLU A 1 422 ? -58.167 34.456 90.219 1.00 65.56 422 GLU A C 1
ATOM 3278 O O . GLU A 1 422 ? -58.782 35.447 89.811 1.00 65.56 422 GLU A O 1
ATOM 3283 N N . LEU A 1 423 ? -58.259 34.036 91.482 1.00 60.69 423 LEU A N 1
ATOM 3284 C CA . LEU A 1 423 ? -58.983 34.747 92.534 1.00 60.69 423 LEU A CA 1
ATOM 3285 C C . LEU A 1 423 ? -58.000 35.597 93.335 1.00 60.69 423 LEU A C 1
ATOM 3287 O O . LEU A 1 423 ? -57.067 35.073 93.949 1.00 60.69 423 LEU A O 1
ATOM 3291 N N . HIS A 1 424 ? -58.249 36.903 93.375 1.00 62.38 424 HIS A N 1
ATOM 3292 C CA . HIS A 1 424 ? -57.513 37.839 94.217 1.00 62.38 424 HIS A CA 1
ATOM 3293 C C . HIS A 1 424 ? -58.477 38.597 95.141 1.00 62.38 424 HIS A C 1
ATOM 3295 O O . HIS A 1 424 ? -59.669 38.705 94.833 1.00 62.38 424 HIS A O 1
ATOM 3301 N N . PRO A 1 425 ? -58.005 39.132 96.282 1.00 54.66 425 PRO A N 1
ATOM 3302 C CA . PRO A 1 425 ? -58.853 39.867 97.216 1.00 54.66 425 PRO A CA 1
ATOM 3303 C C . PRO A 1 425 ? -59.253 41.213 96.588 1.00 54.66 425 PRO A C 1
ATOM 3305 O O . PRO A 1 425 ? -58.546 42.208 96.712 1.00 54.66 425 PRO A O 1
ATOM 3308 N N . GLY A 1 426 ? -60.356 41.213 95.837 1.00 62.28 426 GLY A N 1
ATOM 3309 C CA . GLY A 1 426 ? -60.858 42.369 95.088 1.00 62.28 426 GLY A CA 1
ATOM 3310 C C . GLY A 1 426 ? -61.600 42.038 93.786 1.00 62.28 426 GLY A C 1
ATOM 3311 O O . GLY A 1 426 ? -62.250 42.922 93.237 1.00 62.28 426 GLY A O 1
ATOM 3312 N N . GLY A 1 427 ? -61.556 40.792 93.294 1.00 63.53 427 GLY A N 1
ATOM 3313 C CA . GLY A 1 427 ? -62.294 40.374 92.095 1.00 63.53 427 GLY A CA 1
ATOM 3314 C C . GLY A 1 427 ? -61.749 39.097 91.447 1.00 63.53 427 GLY A C 1
ATOM 3315 O O . GLY A 1 427 ? -60.745 38.542 91.892 1.00 63.53 427 GLY A O 1
ATOM 3316 N N . VAL A 1 428 ? -62.427 38.631 90.393 1.00 65.56 428 VAL A N 1
ATOM 3317 C CA . VAL A 1 428 ? -62.003 37.481 89.574 1.00 65.56 428 VAL A CA 1
ATOM 3318 C C . VAL A 1 428 ? -61.390 37.995 88.272 1.00 65.56 428 VAL A C 1
ATOM 3320 O O . VAL A 1 428 ? -62.050 38.734 87.541 1.00 65.56 428 VAL A O 1
ATOM 3323 N N . SER A 1 429 ? -60.160 37.585 87.958 1.00 63.00 429 SER A N 1
ATOM 3324 C CA . SER A 1 429 ? -59.521 37.825 86.656 1.00 63.00 429 SER A CA 1
ATOM 3325 C C . SER A 1 429 ? -59.274 36.511 85.912 1.00 63.00 429 SER A C 1
ATOM 3327 O O . SER A 1 429 ? -59.056 35.466 86.519 1.00 63.00 429 SER A O 1
ATOM 3329 N N . LEU A 1 430 ? -59.315 36.548 84.577 1.00 59.25 430 LEU A N 1
ATOM 3330 C CA . LEU A 1 430 ? -58.943 35.416 83.723 1.00 59.25 430 LEU A CA 1
ATOM 3331 C C . LEU A 1 430 ? -57.475 35.566 83.319 1.00 59.25 430 LEU A C 1
ATOM 3333 O O . LEU A 1 430 ? -57.138 36.453 82.536 1.00 59.25 430 LEU A O 1
ATOM 3337 N N . GLY A 1 431 ? -56.613 34.703 83.856 1.00 59.06 431 GLY A N 1
ATOM 3338 C CA . GLY A 1 431 ? -55.224 34.588 83.427 1.00 59.06 431 GLY A CA 1
ATOM 3339 C C . GLY A 1 431 ? -55.118 33.610 82.257 1.00 59.06 431 GLY A C 1
ATOM 3340 O O . GLY A 1 431 ? -55.605 32.480 82.339 1.00 59.06 431 GLY A O 1
ATOM 3341 N N . ALA A 1 432 ? -54.497 34.034 81.157 1.00 54.81 432 ALA A N 1
ATOM 3342 C CA . ALA A 1 432 ? -54.099 33.135 80.078 1.00 54.81 432 ALA A CA 1
ATOM 3343 C C . ALA A 1 432 ? -52.654 32.696 80.334 1.00 54.81 432 ALA A C 1
ATOM 3345 O O . ALA A 1 432 ? -51.724 33.473 80.118 1.00 54.81 432 ALA A O 1
ATOM 3346 N N . HIS A 1 433 ? -52.463 31.467 80.816 1.00 56.81 433 HIS A N 1
ATOM 3347 C CA . HIS A 1 433 ? -51.125 30.907 81.011 1.00 56.81 433 HIS A CA 1
ATOM 3348 C C . HIS A 1 433 ? -50.671 30.159 79.759 1.00 56.81 433 HIS A C 1
ATOM 3350 O O . HIS A 1 433 ? -51.410 29.353 79.191 1.00 56.81 433 HIS A O 1
ATOM 3356 N N . PHE A 1 434 ? -49.447 30.458 79.324 1.00 48.84 434 PHE A N 1
ATOM 3357 C CA . PHE A 1 434 ? -48.798 29.841 78.171 1.00 48.84 434 PHE A CA 1
ATOM 3358 C C . PHE A 1 434 ? -47.786 28.821 78.695 1.00 48.84 434 PHE A C 1
ATOM 3360 O O . PHE A 1 434 ? -46.711 29.196 79.163 1.00 48.84 434 PHE A O 1
ATOM 3367 N N . SER A 1 435 ? -48.140 27.539 78.666 1.00 51.41 435 SER A N 1
ATOM 3368 C CA . SER A 1 435 ? -47.227 26.465 79.064 1.00 51.41 435 SER A CA 1
ATOM 3369 C C . SER A 1 435 ? -46.622 25.819 77.823 1.00 51.41 435 SER A C 1
ATOM 3371 O O . SER A 1 435 ? -47.343 25.459 76.895 1.00 51.41 435 SER A O 1
ATOM 3373 N N . PHE A 1 436 ? -45.295 25.705 77.814 1.00 46.00 436 PHE A N 1
ATOM 3374 C CA . PHE A 1 436 ? -44.566 24.782 76.950 1.00 46.00 436 PHE A CA 1
ATOM 3375 C C . PHE A 1 436 ? -44.354 23.513 77.777 1.00 46.00 436 PHE A C 1
ATOM 3377 O O . PHE A 1 436 ? -43.748 23.625 78.845 1.00 46.00 436 PHE A O 1
ATOM 3384 N N . ASP A 1 437 ? -44.868 22.367 77.333 1.00 45.88 437 ASP A N 1
ATOM 3385 C CA . ASP A 1 437 ? -44.470 21.071 77.903 1.00 45.88 437 ASP A CA 1
ATOM 3386 C C . ASP A 1 437 ? -43.193 20.544 77.224 1.00 45.88 437 ASP A C 1
ATOM 3388 O O . ASP A 1 437 ? -43.018 20.754 75.999 1.00 45.88 437 ASP A O 1
#

pLDDT: mean 76.95, std 16.53, range [37.62, 96.94]

Mean predicted aligned error: 20.4 Å

Sequence (437 aa):
MLRITSALAAALFVLAFTLPSTAQSLSELVSRAKAARNSGNCELAIRLYRKIRRQVADPGIKATVGKRIGECRALLYKKYSSLVARQSCDKALTTLERALEYAPNKSARQSLLQRRNRCQREQLETAVSTAVKSGDCDRLTQSLAALRVKFPASPLLQPLRSQQLEQQTLRTASRNKHLASVGRCHELQNRFGEAVKAYRAYLKAHPMASDAVTIRARIDKLRPLTKQMTRRLVITSTPSGARVLIGGRSGVTPFELRLPLGRYTVALQLDGYRSDVQPLELREGRGPQRLEHRFVALTRKNPPLATTPPPKKKHKSYLWAAIGTGVAGLGLIGAGAAFSFLRNSAIKDANKLQSQTPAIQRDYVFFSAYNDKTSTADRNKKLAIAFYTLGGLSLATSVALFIVYAVHKGPPEEQSWRLTPELHPGGVSLGAHFSFD

Nearest PDB structures (foldseek):
  4jhr-assembly1_A  TM=2.308E-01  e=9.129E-03  Mus musculus
  6lys-assembly1_D  TM=3.413E-01  e=9.819E-02  Escherichia coli K-12
  5a31-assembly1_C  TM=3.063E-01  e=1.080E-01  Homo sapiens
  2yhc-assembly1_A  TM=2.826E-01  e=2.202E-01  Escherichia coli BL21(DE3)
  6q6g-assembly1_K  TM=2.551E-01  e=1.656E-01  Homo sapiens

Radius of gyration: 46.51 Å; Cα contacts (8 Å, |Δi|>4): 444; chains: 1; bounding box: 148×60×142 Å

Foldseek 3Di:
DDDPDPPVVVVVVVVVVPPPPPPDDLVNLVVQLVVCVVVLVLVSNLVSLVVSLVPDPDPVSVVVSVVSNLVSLVSQLVVLVVVLVPDQLVVNLVSLVSNLVSQNDPVSNVVSVVSNLVSLLVVLVVQLVVCLVVLPLVSNVVSVVVNCVSPPPDPPCPDDDPVVCVVVVLVVCLPDPCLQSNLSSCVSVVVLVSSLVSLVSVCVSCVPDPCNVVSVVSNVVSVVVQQVDKAKAFEAEVVFQKWKDKPNDIDTPRDIDIGGFAKIWIWTGDPQWDIDIDIDGRHDDPHYHYHYYYTDGDDDPDDPDDDDDDDDDDDPPLVVVLVVLLVVLVVLLVVLVVLVVQLVVLVVVLVVLVVVADPVRCDPVNVVSSVVSNVSSVVSNVSSVVSNVSSVVSNVVSVVSVVVVVVVVPDPDPQDWDFDWDDDPPDIDTDTDGDDD

Solvent-accessible surface area (backbone atoms only — not comparable to full-atom values): 24385 Å² total; per-residue (Å²): 136,80,86,82,58,77,64,60,62,51,51,55,56,51,64,70,69,70,59,85,86,74,75,74,50,70,67,58,48,50,51,53,24,51,51,29,42,76,73,64,39,33,71,60,16,40,56,38,41,54,52,50,51,73,74,50,83,56,65,69,60,40,50,52,45,48,51,54,41,50,56,34,28,52,54,50,24,56,54,29,50,56,50,39,74,74,43,57,52,89,66,21,52,67,42,43,55,56,23,53,76,31,40,89,46,72,67,58,32,49,55,51,49,52,52,46,53,50,31,56,48,51,54,38,52,51,49,34,53,50,19,50,74,70,49,38,51,66,60,27,52,53,35,51,50,52,46,45,74,76,56,59,95,56,91,86,76,74,85,70,61,72,72,60,36,60,63,47,50,68,66,66,46,54,78,46,85,55,32,48,49,54,12,52,24,28,47,69,70,69,37,40,60,60,12,43,53,29,38,50,52,28,45,70,48,37,76,83,43,91,59,43,64,62,53,50,54,50,39,62,66,37,50,63,57,31,59,69,44,60,44,43,38,38,36,40,39,46,71,65,65,25,40,36,40,43,88,94,43,75,48,43,25,75,33,76,48,76,41,49,51,42,79,41,56,39,37,40,40,40,92,68,35,56,66,48,77,45,84,42,76,47,69,92,71,90,71,66,48,77,45,82,45,76,63,51,72,57,77,75,79,78,72,82,82,84,77,85,82,79,89,80,77,87,73,88,56,47,61,62,56,18,54,55,35,36,56,52,13,54,53,28,38,53,52,14,50,52,28,46,50,55,16,52,50,28,47,51,55,33,50,51,54,54,72,74,43,56,81,94,68,64,44,72,67,52,53,52,55,39,49,51,28,50,51,50,22,51,53,24,48,55,50,17,51,51,26,38,54,52,12,52,52,30,39,53,50,17,52,51,37,43,50,55,43,52,63,72,63,52,76,80,81,77,86,75,82,50,78,45,80,45,83,51,102,89,53,81,45,78,44,78,62,87,79,84,132

Secondary structure (DSSP, 8-state):
-----HHHHHHHHHHTT-S------HHHHHHHHHHHHHTT-HHHHHHHHHHHHHH---HHHHHHHHHHHHHHHHHHHHHHHHHHHHS-HHHHHHHHHHHHHT-SSHHHHHHHHHHHHHHHHHHHHHHHHHHHHHT-HHHHHHHHHHHHHHS-SSTT-S---HHHHHHHHHHS-TT-TTHHHHHHHHHHTT-HHHHHHHHHHHHHH-TT-TTHHHHHHHHHHHHHHHHH-EEEEEEEEESS--EEEETTEEEESSEEEEEESEEEEEEEE-TTB--EEEEEEE---SS-EEEEEE--B----PPP-PPPPP-------HHHHHHHHHHHHHHHHHHHHHHHHHHHHHHHHHHHHHHHS-GGG--HHHHHHHHHHHHHHHHHHHHHHHHHHHHHHHHHHHHHHHHHHHHHT-SPP----EEEEEEETTEEEEEEE----